Protein AF-F4PSL0-F1 (afdb_monomer)

Sequence (502 aa):
MNNNNNTIEIILRNKYLFSQVKYWIRRLDEEDHNKRTDLPRIYHYDHWSRVSDMLRNGHVGLLMDKLKRNINVSLSNDSVELICLKVKDLNNFKILYTLYQKSFVGENLVGCACRAGNPEIVEILLVQEYPTPLPPGACFQQAMSKGRYQVLPLLLARGLKYNNRYDTSRFGTFKFIQSLDWLREKEKEKDMEDPLKMVGHRLRKEVTDKITMIQKFKESFPHVDIANSEQCKRFLNEVTLGPWTIGSKRLTLQLSDPYEDIGTAALCPFLDLVVGIPPSTVIRNMSLHHARGVIDYLTKSHPFLMLKEMLSYILSRQDRDALPILKIVLELGFKKFPKDYRNVRKDCYEYMVKVVPGFKDIGDNKYADDGKQEQLQNLIARTSSFDLYVQHCKDADISRDIQQRSMVHGTLDFLKLIHKKHPEWIWKNQYAYASAMDSGRTDILDYIIGLIVSDGPQTTTYEETFESVVGFTESLTNSGYFNTHHPNHSLEASYLTKTSQC

pLDDT: mean 74.55, std 21.78, range [25.66, 98.5]

Mean predicted aligned error: 19.53 Å

Foldseek 3Di:
DPPVVVVVVVQCVPPVSVVVVVVVVVVVVVPDPVPPDDDPPPDDLVNQQELLVCLVVLNLVSVVVCVVVVNHHDYDLNSLLSLLQRVQDPVSSVVVCVVCVQSLADLCSLLNNLLNLRQVSNVVLCPDPPPHNHHNPCSCVSNQLNLSLNNNVVCVVVVNDDDPPPDCVVSPDPSNVVVVVVVVVVVVVPPDPDVVCVVVVVVVVLVVVLVVVVVVVCVVCVPDPCLPDPVSVVVVCVSPVPPPPDDDPVQCPPDPHSAVVLLVCLQDPCVVVPPPDDLLNCLLRHDLVRLLSNVVVCCVVPVPPCLASSLQSLQQHPDPCSQSSLVSSVVVPNQDYDPDHAAGAPNNLVVCVVPHPPPDPPPPHDHPCVVVLVVLLLVCLQVLDPVSCVVPVPDPVSLVSSLLSNLQHNDLVSNVVSCVVPVVCLQPCPPSNVNNVVNVPVVNVVVSVVCLVPVPPPPDPPVVSVVSVVVVVVVVVVVDDDDDDDDDDDDDDDDDDDDDDD

Organism: Cavenderia fasciculata (NCBI:txid261658)

Structure (mmCIF, N/CA/C/O backbone):
data_AF-F4PSL0-F1
#
_entry.id   AF-F4PSL0-F1
#
loop_
_atom_site.group_PDB
_atom_site.id
_atom_site.type_symbol
_atom_site.label_atom_id
_atom_site.label_alt_id
_atom_site.label_comp_id
_atom_site.label_asym_id
_atom_site.label_entity_id
_atom_site.label_seq_id
_atom_site.pdbx_PDB_ins_code
_atom_site.Cartn_x
_atom_site.Cartn_y
_atom_site.Cartn_z
_atom_site.occupancy
_atom_site.B_iso_or_equiv
_atom_site.auth_seq_id
_atom_site.auth_comp_id
_atom_site.auth_asym_id
_atom_site.auth_atom_id
_atom_site.pdbx_PDB_model_num
ATOM 1 N N . MET A 1 1 ? -45.204 -4.432 -26.246 1.00 45.00 1 MET A N 1
ATOM 2 C CA . MET A 1 1 ? -43.775 -4.399 -25.853 1.00 45.00 1 MET A CA 1
ATOM 3 C C . MET A 1 1 ? -43.193 -2.965 -25.791 1.00 45.00 1 MET A C 1
ATOM 5 O O . MET A 1 1 ? -42.009 -2.799 -26.022 1.00 45.00 1 MET A O 1
ATOM 9 N N . ASN A 1 2 ? -43.956 -1.928 -25.395 1.00 50.53 2 ASN A N 1
ATOM 10 C CA . ASN A 1 2 ? -43.496 -0.517 -25.412 1.00 50.53 2 ASN A CA 1
ATOM 11 C C . ASN A 1 2 ? -43.034 0.057 -24.052 1.00 50.53 2 ASN A C 1
ATOM 13 O O . ASN A 1 2 ? -42.755 1.247 -23.959 1.00 50.53 2 ASN A O 1
ATOM 17 N N . ASN A 1 3 ? -42.945 -0.755 -22.992 1.00 51.31 3 ASN A N 1
ATOM 18 C CA . ASN A 1 3 ? -42.676 -0.243 -21.638 1.00 51.31 3 ASN A CA 1
ATOM 19 C C . ASN A 1 3 ? -41.183 -0.079 -21.289 1.00 51.31 3 ASN A C 1
ATOM 21 O O . ASN A 1 3 ? -40.869 0.642 -20.347 1.00 51.31 3 ASN A O 1
ATOM 25 N N . ASN A 1 4 ? -40.259 -0.690 -22.041 1.00 53.19 4 ASN A N 1
ATOM 26 C CA . ASN A 1 4 ? -38.835 -0.701 -21.670 1.00 53.19 4 ASN A CA 1
ATOM 27 C C . ASN A 1 4 ? -38.097 0.612 -21.985 1.00 53.19 4 ASN A C 1
ATOM 29 O O . ASN A 1 4 ? -37.177 0.977 -21.255 1.00 53.19 4 ASN A O 1
ATOM 33 N N . ASN A 1 5 ? -38.515 1.355 -23.017 1.00 63.16 5 ASN A N 1
ATOM 34 C CA . ASN A 1 5 ? -37.851 2.614 -23.385 1.00 63.16 5 ASN A CA 1
ATOM 35 C C . ASN A 1 5 ? -38.030 3.691 -22.309 1.00 63.16 5 ASN A C 1
ATOM 37 O O . ASN A 1 5 ? -37.101 4.443 -22.027 1.00 63.16 5 ASN A O 1
ATOM 41 N N . ASN A 1 6 ? -39.185 3.700 -21.639 1.00 76.56 6 ASN A N 1
ATOM 42 C CA . ASN A 1 6 ? -39.470 4.674 -20.592 1.00 76.56 6 ASN A CA 1
ATOM 43 C C . ASN A 1 6 ? -38.608 4.418 -19.342 1.00 76.56 6 ASN A C 1
ATOM 45 O O . ASN A 1 6 ? -38.130 5.348 -18.703 1.00 76.56 6 ASN A O 1
ATOM 49 N N . THR A 1 7 ? -38.324 3.151 -19.018 1.00 74.62 7 THR A N 1
ATOM 50 C CA . THR A 1 7 ? -37.466 2.793 -17.878 1.00 74.62 7 THR A CA 1
ATOM 51 C C . THR A 1 7 ? -36.017 3.231 -18.084 1.00 74.62 7 THR A C 1
ATOM 53 O O . THR A 1 7 ? -35.420 3.789 -17.164 1.00 74.62 7 THR A O 1
ATOM 56 N N . ILE A 1 8 ? -35.456 3.032 -19.281 1.00 72.19 8 ILE A N 1
ATOM 57 C CA . ILE A 1 8 ? -34.089 3.477 -19.597 1.00 72.19 8 ILE A CA 1
ATOM 58 C C . ILE A 1 8 ? -34.012 5.003 -19.542 1.00 72.19 8 ILE A C 1
ATOM 60 O O . ILE A 1 8 ? -33.099 5.551 -18.929 1.00 72.19 8 ILE A O 1
ATOM 64 N N . GLU A 1 9 ? -35.001 5.700 -20.099 1.00 77.75 9 GLU A N 1
ATOM 65 C CA . GLU A 1 9 ? -35.033 7.160 -20.076 1.00 77.75 9 GLU A CA 1
ATOM 66 C C . GLU A 1 9 ? -35.137 7.720 -18.644 1.00 77.75 9 GLU A C 1
ATOM 68 O O . GLU A 1 9 ? -34.438 8.672 -18.295 1.00 77.75 9 GLU A O 1
ATOM 73 N N . ILE A 1 10 ? -35.927 7.080 -17.774 1.00 79.62 10 ILE A N 1
ATOM 74 C CA . ILE A 1 10 ? -36.024 7.422 -16.346 1.00 79.62 10 ILE A CA 1
ATOM 75 C C . ILE A 1 10 ? -34.685 7.194 -15.623 1.00 79.62 10 ILE A C 1
ATOM 77 O O . ILE A 1 10 ? -34.267 8.039 -14.827 1.00 79.62 10 ILE A O 1
ATOM 81 N N . ILE A 1 11 ? -33.989 6.088 -15.909 1.00 68.50 11 ILE A N 1
ATOM 82 C CA . ILE A 1 11 ? -32.669 5.782 -15.330 1.00 68.50 11 ILE A CA 1
ATOM 83 C C . ILE A 1 11 ? -31.625 6.814 -15.777 1.00 68.50 11 ILE A C 1
ATOM 85 O O . ILE A 1 11 ? -30.857 7.297 -14.946 1.00 68.50 11 ILE A O 1
ATOM 89 N N . LEU A 1 12 ? -31.619 7.192 -17.060 1.00 71.69 12 LEU A N 1
ATOM 90 C CA . LEU A 1 12 ? -30.674 8.161 -17.625 1.00 71.69 12 LEU A CA 1
ATOM 91 C C . LEU A 1 12 ? -30.933 9.597 -17.141 1.00 71.69 12 LEU A C 1
ATOM 93 O O . LEU A 1 12 ? -29.986 10.351 -16.918 1.00 71.69 12 LEU A O 1
ATOM 97 N N . ARG A 1 13 ? -32.198 9.984 -16.928 1.00 81.00 13 ARG A N 1
ATOM 98 C CA . ARG A 1 13 ? -32.558 11.311 -16.390 1.00 81.00 13 ARG A CA 1
ATOM 99 C C . ARG A 1 13 ? -32.254 11.446 -14.896 1.00 81.00 13 ARG A C 1
ATOM 101 O O . ARG A 1 13 ? -32.021 12.554 -14.408 1.00 81.00 13 ARG A O 1
ATOM 108 N N . ASN A 1 14 ? -32.230 10.341 -14.153 1.00 85.44 14 ASN A N 1
ATOM 109 C CA . ASN A 1 14 ? -31.883 10.354 -12.740 1.00 85.44 14 ASN A CA 1
ATOM 110 C C . ASN A 1 14 ? -30.354 10.366 -12.559 1.00 85.44 14 ASN A C 1
ATOM 112 O O . ASN A 1 14 ? -29.693 9.333 -12.646 1.00 85.44 14 ASN A O 1
ATOM 116 N N . LYS A 1 15 ? -29.788 11.542 -12.241 1.00 71.00 15 LYS A N 1
ATOM 117 C CA . LYS A 1 15 ? -28.336 11.742 -12.046 1.00 71.00 15 LYS A CA 1
ATOM 118 C C . LYS A 1 15 ? -27.702 10.747 -11.062 1.00 71.00 15 LYS A C 1
ATOM 120 O O . LYS A 1 15 ? -26.549 10.359 -11.246 1.00 71.00 15 LYS A O 1
ATOM 125 N N . TYR A 1 16 ? -28.436 10.313 -10.035 1.00 74.12 16 TYR A N 1
ATOM 126 C CA . TYR A 1 16 ? -27.933 9.327 -9.083 1.00 74.12 16 TYR A CA 1
ATOM 127 C C . TYR A 1 16 ? -27.873 7.931 -9.714 1.00 74.12 16 TYR A C 1
ATOM 129 O O . TYR A 1 16 ? -26.814 7.314 -9.708 1.00 74.12 16 TYR A O 1
ATOM 137 N N . LEU A 1 17 ? -28.955 7.458 -10.340 1.00 63.66 17 LEU A N 1
ATOM 138 C CA . LEU A 1 17 ? -28.961 6.144 -10.997 1.00 63.66 17 LEU A CA 1
ATOM 139 C C . LEU A 1 17 ? -27.959 6.083 -12.152 1.00 63.66 17 LEU A C 1
ATOM 141 O O . LEU A 1 17 ? -27.220 5.111 -12.267 1.00 63.66 17 LEU A O 1
ATOM 145 N N . PHE A 1 18 ? -27.854 7.146 -12.945 1.00 73.88 18 PHE A N 1
ATOM 146 C CA . PHE A 1 18 ? -26.872 7.228 -14.018 1.00 73.88 18 PHE A CA 1
ATOM 147 C C . PHE A 1 18 ? -25.425 7.203 -13.504 1.00 73.88 18 PHE A C 1
ATOM 149 O O . PHE A 1 18 ? -24.568 6.555 -14.103 1.00 73.88 18 PHE A O 1
ATOM 156 N N . SER A 1 19 ? -25.140 7.854 -12.370 1.00 68.00 19 SER A N 1
ATOM 157 C CA . SER A 1 19 ? -23.805 7.781 -11.756 1.00 68.00 19 SER A CA 1
ATOM 158 C C . SER A 1 19 ? -23.502 6.396 -11.177 1.00 68.00 19 SER A C 1
ATOM 160 O O . SER A 1 19 ? -22.368 5.938 -11.302 1.00 68.00 19 SER A O 1
ATOM 162 N N . GLN A 1 20 ? -24.502 5.684 -10.641 1.00 75.50 20 GLN A N 1
ATOM 163 C CA . GLN A 1 20 ? -24.359 4.275 -10.259 1.00 75.50 20 GLN A CA 1
ATOM 164 C C . GLN A 1 20 ? -24.090 3.384 -11.479 1.00 75.50 20 GLN A C 1
ATOM 166 O O . GLN A 1 20 ? -23.168 2.578 -11.443 1.00 75.50 20 GLN A O 1
ATOM 171 N N . VAL A 1 21 ? -24.826 3.559 -12.582 1.00 75.00 21 VAL A N 1
ATOM 172 C CA . VAL A 1 21 ? -24.603 2.807 -13.831 1.00 75.00 21 VAL A CA 1
ATOM 173 C C . VAL A 1 21 ? -23.189 3.042 -14.366 1.00 75.00 21 VAL A C 1
ATOM 175 O O . VAL A 1 21 ? -22.481 2.081 -14.642 1.00 75.00 21 VAL A O 1
ATOM 178 N N . LYS A 1 22 ? -22.731 4.299 -14.428 1.00 74.44 22 LYS A N 1
ATOM 179 C CA . LYS A 1 22 ? -21.351 4.629 -14.826 1.00 74.44 22 LYS A CA 1
ATOM 180 C C . LYS A 1 22 ? -20.301 4.002 -13.910 1.00 74.44 22 LYS A C 1
ATOM 182 O O . LYS A 1 22 ? -19.291 3.509 -14.398 1.00 74.44 22 LYS A O 1
ATOM 187 N N . TYR A 1 23 ? -20.536 4.022 -12.598 1.00 78.31 23 TYR A N 1
ATOM 188 C CA . TYR A 1 23 ? -19.655 3.382 -11.621 1.00 78.31 23 TYR A CA 1
ATOM 189 C C . TYR A 1 23 ? -19.542 1.870 -11.867 1.00 78.31 23 TYR A C 1
ATOM 191 O O . TYR A 1 23 ? -18.439 1.332 -11.830 1.00 78.31 23 TYR A O 1
ATOM 199 N N . TRP A 1 24 ? -20.659 1.197 -12.157 1.00 74.50 24 TRP A N 1
ATOM 200 C CA . TRP A 1 24 ? -20.669 -0.241 -12.427 1.00 74.50 24 TRP A CA 1
ATOM 201 C C . TRP A 1 24 ? -20.044 -0.610 -13.770 1.00 74.50 24 TRP A C 1
ATOM 203 O O . TRP A 1 24 ? -19.321 -1.596 -13.809 1.00 74.50 24 TRP A O 1
ATOM 213 N N . ILE A 1 25 ? -20.261 0.182 -14.826 1.00 73.06 25 ILE A N 1
ATOM 214 C CA . ILE A 1 25 ? -19.582 -0.003 -16.122 1.00 73.06 25 ILE A CA 1
ATOM 215 C C . ILE A 1 25 ? -18.068 0.055 -15.911 1.00 73.06 25 ILE A C 1
ATOM 217 O O . ILE A 1 25 ? -17.380 -0.928 -16.140 1.00 73.06 25 ILE A O 1
ATOM 221 N N . ARG A 1 26 ? -17.582 1.138 -15.295 1.00 69.44 26 ARG A N 1
ATOM 222 C CA . ARG A 1 26 ? -16.159 1.307 -14.989 1.00 69.44 26 ARG A CA 1
ATOM 223 C C . ARG A 1 26 ? -15.588 0.161 -14.147 1.00 69.44 26 ARG A C 1
ATOM 225 O O . ARG A 1 26 ? -14.457 -0.258 -14.345 1.00 69.44 26 ARG A O 1
ATOM 232 N N . ARG A 1 27 ? -16.356 -0.350 -13.185 1.00 61.25 27 ARG A N 1
ATOM 233 C CA . ARG A 1 27 ? -15.914 -1.461 -12.337 1.00 61.25 27 ARG A CA 1
ATOM 234 C C . ARG A 1 27 ? -15.862 -2.799 -13.085 1.00 61.25 27 ARG A C 1
ATOM 236 O O . ARG A 1 27 ? -15.021 -3.629 -12.755 1.00 61.25 27 ARG A O 1
ATOM 243 N N . LEU A 1 28 ? -16.747 -3.010 -14.059 1.00 60.41 28 LEU A N 1
ATOM 244 C CA . LEU A 1 28 ? -16.708 -4.181 -14.941 1.00 60.41 28 LEU A CA 1
ATOM 245 C C . LEU A 1 28 ? -15.489 -4.156 -15.868 1.00 60.41 28 LEU A C 1
ATOM 247 O O . LEU A 1 28 ? -14.979 -5.221 -16.208 1.00 60.41 28 LEU A O 1
ATOM 251 N N . ASP A 1 29 ? -15.008 -2.964 -16.210 1.00 60.50 29 ASP A N 1
ATOM 252 C CA . ASP A 1 29 ? -13.796 -2.778 -17.008 1.00 60.50 29 ASP A CA 1
ATOM 253 C C . ASP A 1 29 ? -12.517 -2.974 -16.160 1.00 60.50 29 ASP A C 1
ATOM 255 O O . ASP A 1 29 ? -11.528 -3.525 -16.638 1.00 60.50 29 ASP A O 1
ATOM 259 N N . GLU A 1 30 ? -12.550 -2.623 -14.864 1.00 64.06 30 GLU A N 1
ATOM 260 C CA . GLU A 1 30 ? -11.427 -2.794 -13.918 1.00 64.06 30 GLU A CA 1
ATOM 261 C C . GLU A 1 30 ? -11.185 -4.266 -13.477 1.00 64.06 30 GLU A C 1
ATOM 263 O O . GLU A 1 30 ? -10.069 -4.621 -13.082 1.00 64.06 30 GLU A O 1
ATOM 268 N N . GLU A 1 31 ? -12.191 -5.149 -13.528 1.00 58.53 31 GLU A N 1
ATOM 269 C CA . GLU A 1 31 ? -12.064 -6.571 -13.156 1.00 58.53 31 GLU A CA 1
ATOM 270 C C . GLU A 1 31 ? -11.618 -7.443 -14.358 1.00 58.53 31 GLU A C 1
ATOM 272 O O . GLU A 1 31 ? -12.418 -8.083 -15.031 1.00 58.53 31 GLU A O 1
ATOM 277 N N . ASP A 1 32 ? -10.302 -7.451 -14.605 1.00 51.06 32 ASP A N 1
ATOM 278 C CA . ASP A 1 32 ? -9.472 -8.427 -15.347 1.00 51.06 32 ASP A CA 1
ATOM 279 C C . ASP A 1 32 ? -10.220 -9.391 -16.309 1.00 51.06 32 ASP A C 1
ATOM 281 O O . ASP A 1 32 ? -10.788 -10.413 -15.905 1.00 51.06 32 ASP A O 1
ATOM 285 N N . HIS A 1 33 ? -10.162 -9.115 -17.620 1.00 49.59 33 HIS A N 1
ATOM 286 C CA . HIS A 1 33 ? -10.866 -9.856 -18.683 1.00 49.59 33 HIS A CA 1
ATOM 287 C C . HIS A 1 33 ? -10.619 -11.379 -18.723 1.00 49.59 33 HIS A C 1
ATOM 289 O O . HIS A 1 33 ? -11.420 -12.107 -19.312 1.00 49.59 33 HIS A O 1
ATOM 295 N N . ASN A 1 34 ? -9.584 -11.889 -18.051 1.00 50.97 34 ASN A N 1
ATOM 296 C CA . ASN A 1 34 ? -9.328 -13.328 -17.922 1.00 50.97 34 ASN A CA 1
ATOM 297 C C . ASN A 1 34 ? -10.186 -14.037 -16.853 1.00 50.97 34 ASN A C 1
ATOM 299 O O . ASN A 1 34 ? -10.100 -15.257 -16.718 1.00 50.97 34 ASN A O 1
ATOM 303 N N . LYS A 1 35 ? -11.041 -13.312 -16.117 1.00 53.03 35 LYS A N 1
ATOM 304 C CA . LYS A 1 35 ? -12.057 -13.875 -15.202 1.00 53.03 35 LYS A CA 1
ATOM 305 C C . LYS A 1 35 ? -13.496 -13.663 -15.689 1.00 53.03 35 LYS A C 1
ATOM 307 O O . LYS A 1 35 ? -14.436 -13.742 -14.900 1.00 53.03 35 LYS A O 1
ATOM 312 N N . ARG A 1 36 ? -13.688 -13.423 -16.993 1.00 47.03 36 ARG A N 1
ATOM 313 C CA . ARG A 1 36 ? -15.008 -13.365 -17.640 1.00 47.03 36 ARG A CA 1
ATOM 314 C C . ARG A 1 36 ? -15.707 -14.732 -17.618 1.00 47.03 36 ARG A C 1
ATOM 316 O O . ARG A 1 36 ? -15.716 -15.430 -18.624 1.00 47.03 36 ARG A O 1
ATOM 323 N N . THR A 1 37 ? -16.345 -15.093 -16.507 1.00 42.78 37 THR A N 1
ATOM 324 C CA . THR A 1 37 ? -17.435 -16.092 -16.527 1.00 42.78 37 THR A CA 1
ATOM 325 C C . THR A 1 37 ? -18.636 -15.775 -15.645 1.00 42.78 37 THR A C 1
ATOM 327 O O . THR A 1 37 ? -19.614 -16.505 -15.725 1.00 42.78 37 THR A O 1
ATOM 330 N N . ASP A 1 38 ? -18.661 -14.686 -14.879 1.00 49.38 38 ASP A N 1
ATOM 331 C CA . ASP A 1 38 ? -19.875 -14.310 -14.152 1.00 49.38 38 ASP A CA 1
ATOM 332 C C . ASP A 1 38 ? -20.186 -12.833 -14.399 1.00 49.38 38 ASP A C 1
ATOM 334 O O . ASP A 1 38 ? -19.510 -11.946 -13.884 1.00 49.38 38 ASP A O 1
ATOM 338 N N . LEU A 1 39 ? -21.241 -12.567 -15.181 1.00 54.22 39 LEU A N 1
ATOM 339 C CA . LEU A 1 39 ? -21.979 -11.301 -15.107 1.00 54.22 39 LEU A CA 1
ATOM 340 C C . LEU A 1 39 ? -22.138 -10.919 -13.624 1.00 54.22 39 LEU A C 1
ATOM 342 O O . LEU A 1 39 ? -22.376 -11.822 -12.812 1.00 54.22 39 LEU A O 1
ATOM 346 N N . PRO A 1 40 ? -22.033 -9.629 -13.251 1.00 55.53 40 PRO A N 1
ATOM 347 C CA . PRO A 1 40 ? -22.136 -9.210 -11.860 1.00 55.53 40 PRO A CA 1
ATOM 348 C C . PRO A 1 40 ? -23.450 -9.748 -11.308 1.00 55.53 40 PRO A C 1
ATOM 350 O O . PRO A 1 40 ? -24.534 -9.307 -11.698 1.00 55.53 40 PRO A O 1
ATOM 353 N N . ARG A 1 41 ? -23.359 -10.768 -10.447 1.00 64.12 41 ARG A N 1
ATOM 354 C CA . ARG A 1 41 ? -24.541 -11.355 -9.828 1.00 64.12 41 ARG A CA 1
ATOM 355 C C . ARG A 1 41 ? -25.250 -10.214 -9.121 1.00 64.12 41 ARG A C 1
ATOM 357 O O . ARG A 1 41 ? -24.671 -9.562 -8.255 1.00 64.12 41 ARG A O 1
ATOM 364 N N . ILE A 1 42 ? -26.489 -9.945 -9.520 1.00 78.06 42 ILE A N 1
ATOM 365 C CA . ILE A 1 42 ? -27.328 -8.976 -8.826 1.00 78.06 42 ILE A CA 1
ATOM 366 C C . ILE A 1 42 ? -27.595 -9.580 -7.448 1.00 78.06 42 ILE A C 1
ATOM 368 O O . ILE A 1 42 ? -28.391 -10.504 -7.287 1.00 78.06 42 ILE A O 1
ATOM 372 N N . TYR A 1 43 ? -26.843 -9.120 -6.453 1.00 84.06 43 TYR A N 1
ATOM 373 C CA . TYR A 1 43 ? -26.987 -9.594 -5.088 1.00 84.06 43 TYR A CA 1
ATOM 374 C C . TYR A 1 43 ? -28.188 -8.901 -4.451 1.00 84.06 43 TYR A C 1
ATOM 376 O O . TYR A 1 43 ? -28.179 -7.689 -4.231 1.00 84.06 43 TYR A O 1
ATOM 384 N N . HIS A 1 44 ? -29.220 -9.680 -4.128 1.00 89.69 44 HIS A N 1
ATOM 385 C CA . HIS A 1 44 ? -30.312 -9.212 -3.286 1.00 89.69 44 HIS A CA 1
ATOM 386 C C . HIS A 1 44 ? -29.806 -8.874 -1.881 1.00 89.69 44 HIS A C 1
ATOM 388 O O . HIS A 1 44 ? -28.760 -9.357 -1.440 1.00 89.69 44 HIS A O 1
ATOM 394 N N . TYR A 1 45 ? -30.578 -8.063 -1.156 1.00 92.25 45 TYR A N 1
ATOM 395 C CA . TYR A 1 45 ? -30.279 -7.660 0.220 1.00 92.25 45 TYR A CA 1
ATOM 396 C C . TYR A 1 45 ? -29.916 -8.857 1.119 1.00 92.25 45 TYR A C 1
ATOM 398 O O . TYR A 1 45 ? -28.978 -8.770 1.911 1.00 92.25 45 TYR A O 1
ATOM 406 N N . ASP A 1 46 ? -30.596 -9.993 0.961 1.00 93.88 46 ASP A N 1
ATOM 407 C CA . ASP A 1 46 ? -30.390 -11.200 1.775 1.00 93.88 46 ASP A CA 1
ATOM 408 C C . ASP A 1 46 ? -29.139 -12.001 1.404 1.00 93.88 46 ASP A C 1
ATOM 410 O O . ASP A 1 46 ? -28.625 -12.759 2.225 1.00 93.88 46 ASP A O 1
ATOM 414 N N . HIS A 1 47 ? -28.585 -11.794 0.207 1.00 93.12 47 HIS A N 1
ATOM 415 C CA . HIS A 1 47 ? -27.353 -12.468 -0.207 1.00 93.12 47 HIS A CA 1
ATOM 416 C C . HIS A 1 47 ? -26.116 -11.919 0.518 1.00 93.12 47 HIS A C 1
ATOM 418 O O . HIS A 1 47 ? -25.106 -12.611 0.641 1.00 93.12 47 HIS A O 1
ATOM 424 N N . TRP A 1 48 ? -26.192 -10.694 1.044 1.00 95.50 48 TRP A N 1
ATOM 425 C CA . TRP A 1 48 ? -25.126 -10.061 1.820 1.00 95.50 48 TRP A CA 1
ATOM 426 C C . TRP A 1 48 ? -25.126 -10.550 3.273 1.00 95.50 48 TRP A C 1
ATOM 428 O O . TRP A 1 48 ? -25.502 -9.824 4.195 1.00 95.50 48 TRP A O 1
ATOM 438 N N . SER A 1 49 ? -24.718 -11.801 3.477 1.00 96.81 49 SER A N 1
ATOM 439 C CA . SER A 1 49 ? -24.653 -12.439 4.800 1.00 96.81 49 SER A CA 1
ATOM 440 C C . SER A 1 49 ? -23.295 -12.283 5.493 1.00 96.81 49 SER A C 1
ATOM 442 O O . SER A 1 49 ? -23.207 -12.427 6.713 1.00 96.81 49 SER A O 1
ATOM 444 N N . ARG A 1 50 ? -22.233 -11.951 4.744 1.00 97.69 50 ARG A N 1
ATOM 445 C CA . ARG A 1 50 ? -20.859 -11.837 5.256 1.00 97.69 50 ARG A CA 1
ATOM 446 C C . ARG A 1 50 ? -20.402 -10.388 5.366 1.00 97.69 50 ARG A C 1
ATOM 448 O O . ARG A 1 50 ? -20.529 -9.607 4.421 1.00 97.69 50 ARG A O 1
ATOM 455 N N . VAL A 1 51 ? -19.796 -10.044 6.503 1.00 98.00 51 VAL A N 1
ATOM 456 C CA . VAL A 1 51 ? -19.262 -8.694 6.758 1.00 98.00 51 VAL A CA 1
ATOM 457 C C . VAL A 1 51 ? -18.145 -8.330 5.775 1.00 98.00 51 VAL A C 1
ATOM 459 O O . VAL A 1 51 ? -18.151 -7.229 5.225 1.00 98.00 51 VAL A O 1
ATOM 462 N N . SER A 1 52 ? -17.226 -9.258 5.491 1.00 97.44 52 SER A N 1
ATOM 463 C CA . SER A 1 52 ? -16.140 -9.061 4.518 1.00 97.44 52 SER A CA 1
ATOM 464 C C . SER A 1 52 ? -16.653 -8.645 3.141 1.00 97.44 52 SER A C 1
ATOM 466 O O . SER A 1 52 ? -16.105 -7.727 2.532 1.00 97.44 52 SER A O 1
ATOM 468 N N . ASP A 1 53 ? -17.724 -9.282 2.669 1.00 96.25 53 ASP A N 1
ATOM 469 C CA . ASP A 1 53 ? -18.253 -9.070 1.323 1.00 96.25 53 ASP A CA 1
ATOM 470 C C . ASP A 1 53 ? -18.873 -7.675 1.226 1.00 96.25 53 ASP A C 1
ATOM 472 O O . ASP A 1 53 ? -18.569 -6.922 0.298 1.00 96.25 53 ASP A O 1
ATOM 476 N N . MET A 1 54 ? -19.651 -7.276 2.237 1.00 97.56 54 MET A N 1
ATOM 477 C CA . MET A 1 54 ? -20.210 -5.925 2.319 1.00 97.56 54 MET A CA 1
ATOM 478 C C . MET A 1 54 ? -19.111 -4.854 2.338 1.00 97.56 54 MET A C 1
ATOM 480 O O . MET A 1 54 ? -19.200 -3.864 1.612 1.00 97.56 54 MET A O 1
ATOM 484 N N . LEU A 1 55 ? -18.042 -5.050 3.115 1.00 97.31 55 LEU A N 1
ATOM 485 C CA . LEU A 1 55 ? -16.959 -4.068 3.241 1.00 97.31 55 LEU A CA 1
ATOM 486 C C . LEU A 1 55 ? -16.074 -3.976 1.994 1.00 97.31 55 LEU A C 1
ATOM 488 O O . LEU A 1 55 ? -15.690 -2.871 1.600 1.00 97.31 55 LEU A O 1
ATOM 492 N N . ARG A 1 56 ? -15.766 -5.104 1.341 1.00 94.94 56 ARG A N 1
ATOM 493 C CA . ARG A 1 56 ? -15.010 -5.122 0.074 1.00 94.94 56 ARG A CA 1
ATOM 494 C C . ARG A 1 56 ? -15.751 -4.376 -1.032 1.00 94.94 56 ARG A C 1
ATOM 496 O O . ARG A 1 56 ? -15.115 -3.683 -1.818 1.00 94.94 56 ARG A O 1
ATOM 503 N N . ASN A 1 57 ? -17.080 -4.441 -1.022 1.00 93.88 57 ASN A N 1
ATOM 504 C CA . ASN A 1 57 ? -17.940 -3.743 -1.973 1.00 93.88 57 ASN A CA 1
ATOM 505 C C . ASN A 1 57 ? -18.344 -2.324 -1.533 1.00 93.88 57 ASN A C 1
ATOM 507 O O . ASN A 1 57 ? -19.127 -1.671 -2.214 1.00 93.88 57 ASN A O 1
ATOM 511 N N . GLY A 1 58 ? -17.802 -1.814 -0.420 1.00 94.25 58 GLY A N 1
ATOM 512 C CA . GLY A 1 58 ? -18.070 -0.450 0.051 1.00 94.25 58 GLY A CA 1
ATOM 513 C C . GLY A 1 58 ? -19.463 -0.248 0.659 1.00 94.25 58 GLY A C 1
ATOM 514 O O . GLY A 1 58 ? -19.862 0.883 0.929 1.00 94.25 58 GLY A O 1
ATOM 515 N N . HIS A 1 59 ? -20.201 -1.323 0.935 1.00 96.38 59 HIS A N 1
ATOM 516 C CA . HIS A 1 59 ? -21.557 -1.295 1.479 1.00 96.38 59 HIS A CA 1
ATOM 517 C C . HIS A 1 59 ? -21.576 -1.193 3.015 1.00 96.38 59 HIS A C 1
ATOM 519 O O . HIS A 1 59 ? -22.256 -1.955 3.700 1.00 96.38 59 HIS A O 1
ATOM 525 N N . VAL A 1 60 ? -20.853 -0.219 3.583 1.00 97.44 60 VAL A N 1
ATOM 526 C CA . VAL A 1 60 ? -20.832 0.015 5.043 1.00 97.44 60 VAL A CA 1
ATOM 527 C C . VAL A 1 60 ? -22.235 0.353 5.565 1.00 97.44 60 VAL A C 1
ATOM 529 O O . VAL A 1 60 ? -22.641 -0.154 6.603 1.00 97.44 60 VAL A O 1
ATOM 532 N N . GLY A 1 61 ? -23.013 1.153 4.826 1.00 97.19 61 GLY A N 1
ATOM 533 C CA . GLY A 1 61 ? -24.386 1.500 5.214 1.00 97.19 61 GLY A CA 1
ATOM 534 C C . GLY A 1 61 ? -25.317 0.286 5.306 1.00 97.19 61 GLY A C 1
ATOM 535 O O . GLY A 1 61 ? -26.109 0.200 6.239 1.00 97.19 61 GLY A O 1
ATOM 536 N N . LEU A 1 62 ? -25.168 -0.680 4.392 1.00 97.12 62 LEU A N 1
ATOM 537 C CA . LEU A 1 62 ? -25.925 -1.935 4.403 1.00 97.12 62 LEU A CA 1
ATOM 538 C C . LEU A 1 62 ? -25.582 -2.785 5.630 1.00 97.12 62 LEU A C 1
ATOM 540 O O . LEU A 1 62 ? -26.482 -3.300 6.289 1.00 97.12 62 LEU A O 1
ATOM 544 N N . LEU A 1 63 ? -24.290 -2.888 5.959 1.00 98.31 63 LEU A N 1
ATOM 545 C CA . LEU A 1 63 ? -23.838 -3.551 7.179 1.00 98.31 63 LEU A CA 1
ATOM 546 C C . LEU A 1 63 ? -24.491 -2.913 8.412 1.00 98.31 63 LEU A C 1
ATOM 548 O O . LEU A 1 63 ? -25.063 -3.620 9.236 1.00 98.31 63 LEU A O 1
ATOM 552 N N . MET A 1 64 ? -24.466 -1.581 8.515 1.00 98.25 64 MET A N 1
ATOM 553 C CA . MET A 1 64 ? -25.070 -0.876 9.648 1.00 98.25 64 MET A CA 1
ATOM 554 C C . MET A 1 64 ? -26.592 -1.054 9.717 1.00 98.25 64 MET A C 1
ATOM 556 O O . MET A 1 64 ? -27.127 -1.221 10.811 1.00 98.25 64 MET A O 1
ATOM 560 N N . ASP A 1 65 ? -27.297 -1.033 8.583 1.00 97.94 65 ASP A N 1
ATOM 561 C CA . ASP A 1 65 ? -28.744 -1.288 8.525 1.00 97.94 65 ASP A CA 1
ATOM 562 C C . ASP A 1 65 ? -29.085 -2.714 8.988 1.00 97.94 65 ASP A C 1
ATOM 564 O O . ASP A 1 65 ? -29.962 -2.883 9.836 1.00 97.94 65 ASP A O 1
ATOM 568 N N . LYS A 1 66 ? -28.339 -3.731 8.534 1.00 97.94 66 LYS A N 1
ATOM 569 C CA . LYS A 1 66 ? -28.528 -5.121 8.982 1.00 97.94 66 LYS A CA 1
ATOM 570 C C . LYS A 1 66 ? -28.304 -5.283 10.484 1.00 97.94 66 LYS A C 1
ATOM 572 O O . LYS A 1 66 ? -29.122 -5.911 11.154 1.00 97.94 66 LYS A O 1
ATOM 577 N N . LEU A 1 67 ? -27.249 -4.670 11.024 1.00 97.25 67 LEU A N 1
ATOM 578 C CA . LEU A 1 67 ? -26.967 -4.709 12.462 1.00 97.25 67 LEU A CA 1
ATOM 579 C C . LEU A 1 67 ? -28.070 -4.033 13.281 1.00 97.25 67 LEU A C 1
ATOM 581 O O . LEU A 1 67 ? -28.503 -4.588 14.284 1.00 97.25 67 LEU A O 1
ATOM 585 N N . LYS A 1 68 ? -28.586 -2.879 12.834 1.00 97.00 68 LYS A N 1
ATOM 586 C CA . LYS A 1 68 ? -29.705 -2.183 13.500 1.00 97.00 68 LYS A CA 1
ATOM 587 C C . LYS A 1 68 ? -30.991 -3.010 13.530 1.00 97.00 68 LYS A C 1
ATOM 589 O O . LYS A 1 68 ? -31.781 -2.870 14.456 1.00 97.00 68 LYS A O 1
ATOM 594 N N . ARG A 1 69 ? -31.204 -3.863 12.526 1.00 97.56 69 ARG A N 1
ATOM 595 C CA . ARG A 1 69 ? -32.353 -4.777 12.436 1.00 97.56 69 ARG A CA 1
ATOM 596 C C . ARG A 1 69 ? -32.135 -6.103 13.169 1.00 97.56 69 ARG A C 1
ATOM 598 O O . ARG A 1 69 ? -32.983 -6.982 13.062 1.00 97.56 69 ARG A O 1
ATOM 605 N N . ASN A 1 70 ? -31.014 -6.270 13.877 1.00 97.12 70 ASN A N 1
ATOM 606 C CA . ASN A 1 70 ? -30.600 -7.533 14.494 1.00 97.12 70 ASN A CA 1
ATOM 607 C C . ASN A 1 70 ? -30.545 -8.711 13.498 1.00 97.12 70 ASN A C 1
ATOM 609 O O . ASN A 1 70 ? -30.772 -9.862 13.872 1.00 97.12 70 ASN A O 1
ATOM 613 N N . ILE A 1 71 ? -30.237 -8.443 12.223 1.00 97.44 71 ILE A N 1
ATOM 614 C CA . ILE A 1 71 ? -30.003 -9.498 11.232 1.00 97.44 71 ILE A CA 1
ATOM 615 C C . ILE A 1 71 ? -28.602 -10.055 11.472 1.00 97.44 71 ILE A C 1
ATOM 617 O O . ILE A 1 71 ? -27.617 -9.316 11.435 1.00 97.44 71 ILE A O 1
ATOM 621 N N . ASN A 1 72 ? -28.516 -11.365 11.706 1.00 96.31 72 ASN A N 1
ATOM 622 C CA . ASN A 1 72 ? -27.242 -12.033 11.934 1.00 96.31 72 ASN A CA 1
ATOM 623 C C . ASN A 1 72 ? -26.353 -11.939 10.683 1.00 96.31 72 ASN A C 1
ATOM 625 O O . ASN A 1 72 ? -26.768 -12.312 9.584 1.00 96.31 72 ASN A O 1
ATOM 629 N N . VAL A 1 73 ? -25.128 -11.451 10.862 1.00 97.50 73 VAL A N 1
ATOM 630 C CA . VAL A 1 73 ? -24.109 -11.346 9.815 1.00 97.50 73 VAL A CA 1
ATOM 631 C C . VAL A 1 73 ? -22.860 -12.080 10.279 1.00 97.50 73 VAL A C 1
ATOM 633 O O . VAL A 1 73 ? -22.410 -11.912 11.411 1.00 97.50 73 VAL A O 1
ATOM 636 N N . SER A 1 74 ? -22.284 -12.915 9.418 1.00 97.19 74 SER A N 1
ATOM 637 C CA . SER A 1 74 ? -21.112 -13.700 9.799 1.00 97.19 74 SER A CA 1
ATOM 638 C C . SER A 1 74 ? -19.865 -12.813 9.829 1.00 97.19 74 SER A C 1
ATOM 640 O O . SER A 1 74 ? -19.510 -12.205 8.809 1.00 97.19 74 SER A O 1
ATOM 642 N N . LEU A 1 75 ? -19.180 -12.785 10.972 1.00 97.38 75 LEU A N 1
ATOM 643 C CA . LEU A 1 75 ? -17.908 -12.095 11.163 1.00 97.38 75 LEU A CA 1
ATOM 644 C C . LEU A 1 75 ? -16.745 -13.094 11.077 1.00 97.38 75 LEU A C 1
ATOM 646 O O . LEU A 1 75 ? -16.799 -14.176 11.654 1.00 97.38 75 LEU A O 1
ATOM 650 N N . SER A 1 76 ? -15.683 -12.718 10.369 1.00 97.00 76 SER A N 1
ATOM 651 C CA . SER A 1 76 ? -14.413 -13.454 10.313 1.00 97.00 76 SER A CA 1
ATOM 652 C C . SER A 1 76 ? -13.251 -12.534 10.692 1.00 97.00 76 SER A C 1
ATOM 654 O O . SER A 1 76 ? -13.416 -11.314 10.697 1.00 97.00 76 SER A O 1
ATOM 656 N N . ASN A 1 77 ? -12.061 -13.083 10.944 1.00 95.88 77 ASN A N 1
ATOM 657 C CA . ASN A 1 77 ? -10.870 -12.273 11.244 1.00 95.88 77 ASN A CA 1
ATOM 658 C C . ASN A 1 77 ? -10.548 -11.268 10.118 1.00 95.88 77 ASN A C 1
ATOM 660 O O . ASN A 1 77 ? -10.277 -10.104 10.397 1.00 95.88 77 ASN A O 1
ATOM 664 N N . ASP A 1 78 ? -10.691 -11.678 8.850 1.00 97.06 78 ASP A N 1
ATOM 665 C CA . ASP A 1 78 ? -10.558 -10.787 7.681 1.00 97.06 78 ASP A CA 1
ATOM 666 C C . ASP A 1 78 ? -11.580 -9.640 7.718 1.00 97.06 78 ASP A C 1
ATOM 668 O O . ASP A 1 78 ? -11.278 -8.498 7.378 1.00 97.06 78 ASP A O 1
ATOM 672 N N . SER A 1 79 ? -12.797 -9.914 8.197 1.00 98.00 79 SER A N 1
ATOM 673 C CA . SER A 1 79 ? -13.813 -8.873 8.364 1.00 98.00 79 SER A CA 1
ATOM 674 C C . SER A 1 79 ? -13.391 -7.822 9.388 1.00 98.00 79 SER A C 1
ATOM 676 O O . SER A 1 79 ? -13.632 -6.645 9.150 1.00 98.00 79 SER A O 1
ATOM 678 N N . VAL A 1 80 ? -12.736 -8.209 10.486 1.00 98.19 80 VAL A N 1
ATOM 679 C CA . VAL A 1 80 ? -12.257 -7.265 11.512 1.00 98.19 80 VAL A CA 1
ATOM 680 C C . VAL A 1 80 ? -11.152 -6.361 10.954 1.00 98.19 80 VAL A C 1
ATOM 682 O O . VAL A 1 80 ? -11.204 -5.145 11.135 1.00 98.19 80 VAL A O 1
ATOM 685 N N . GLU A 1 81 ? -10.204 -6.914 10.192 1.00 97.69 81 GLU A N 1
ATOM 686 C CA . GLU A 1 81 ? -9.190 -6.108 9.495 1.00 97.69 81 GLU A CA 1
ATOM 687 C C . GLU A 1 81 ? -9.824 -5.135 8.491 1.00 97.69 81 GLU A C 1
ATOM 689 O O . GLU A 1 81 ? -9.467 -3.953 8.441 1.00 97.69 81 GLU A O 1
ATOM 694 N N . LEU A 1 82 ? -10.814 -5.603 7.724 1.00 98.12 82 LEU A N 1
ATOM 695 C CA . LEU A 1 82 ? -11.565 -4.768 6.790 1.00 98.12 82 LEU A CA 1
ATOM 696 C C . LEU A 1 82 ? -12.372 -3.677 7.495 1.00 98.12 82 LEU A C 1
ATOM 698 O O . LEU A 1 82 ? -12.483 -2.585 6.939 1.00 98.12 82 LEU A O 1
ATOM 702 N N . ILE A 1 83 ? -12.900 -3.924 8.700 1.00 98.38 83 ILE A N 1
ATOM 703 C CA . ILE A 1 83 ? -13.565 -2.891 9.508 1.00 98.38 83 ILE A CA 1
ATOM 704 C C . ILE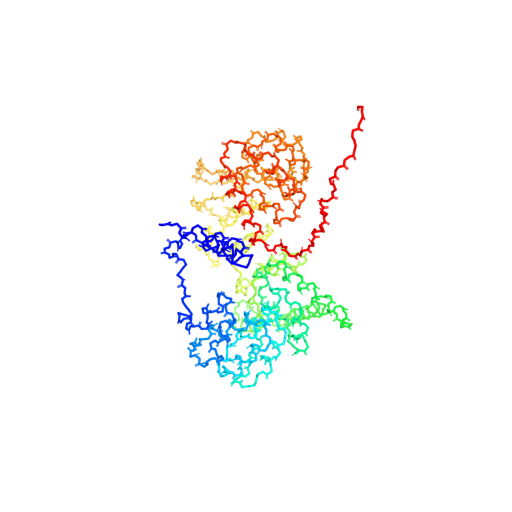 A 1 83 ? -12.568 -1.765 9.793 1.00 98.38 83 ILE A C 1
ATOM 706 O O . ILE A 1 83 ? -12.844 -0.618 9.439 1.00 98.38 83 ILE A O 1
ATOM 710 N N . CYS A 1 84 ? -11.384 -2.093 10.321 1.00 98.12 84 CYS A N 1
ATOM 711 C CA . CYS A 1 84 ? -10.321 -1.117 10.591 1.00 98.12 84 CYS A CA 1
ATOM 712 C C . CYS A 1 84 ? -9.843 -0.385 9.325 1.00 98.12 84 CYS A C 1
ATOM 714 O O . CYS A 1 84 ? -9.425 0.769 9.396 1.00 98.12 84 CYS A O 1
ATOM 716 N N . LEU A 1 85 ? -9.888 -1.046 8.163 1.00 97.38 85 LEU A N 1
ATOM 717 C CA . LEU A 1 85 ? -9.392 -0.488 6.906 1.00 97.38 85 LEU A CA 1
ATOM 718 C C . LEU A 1 85 ? -10.419 0.383 6.158 1.00 97.38 85 LEU A C 1
ATOM 720 O O . LEU A 1 85 ? -10.038 1.337 5.474 1.00 97.38 85 LEU A O 1
ATOM 724 N N . LYS A 1 86 ? -11.705 0.016 6.200 1.00 97.62 86 LYS A N 1
ATOM 725 C CA . LYS A 1 86 ? -12.751 0.560 5.313 1.00 97.62 86 LYS A CA 1
ATOM 726 C C . LYS A 1 86 ? -13.771 1.441 6.029 1.00 97.62 86 LYS A C 1
ATOM 728 O O . LYS A 1 86 ? -14.347 2.316 5.379 1.00 97.62 86 LYS A O 1
ATOM 733 N N . VAL A 1 87 ? -14.005 1.248 7.327 1.00 97.94 87 VAL A N 1
ATOM 734 C CA . VAL A 1 87 ? -14.983 2.048 8.077 1.00 97.94 87 VAL A CA 1
ATOM 735 C C . VAL A 1 87 ? -14.342 3.377 8.467 1.00 97.94 87 VAL A C 1
ATOM 737 O O . VAL A 1 87 ? -13.499 3.443 9.352 1.00 97.94 87 VAL A O 1
ATOM 740 N N . LYS A 1 88 ? -14.725 4.447 7.761 1.00 96.69 88 LYS A N 1
ATOM 741 C CA . LYS A 1 88 ? -14.188 5.801 7.985 1.00 96.69 88 LYS A CA 1
ATOM 742 C C . LYS A 1 88 ? -14.931 6.582 9.065 1.00 96.69 88 LYS A C 1
ATOM 744 O O . LYS A 1 88 ? -14.346 7.472 9.666 1.00 96.69 88 LYS A O 1
ATOM 749 N N . ASP A 1 89 ? -16.212 6.285 9.261 1.00 97.94 89 ASP A N 1
ATOM 750 C CA . ASP A 1 89 ? -17.052 6.970 10.239 1.00 97.94 89 ASP A CA 1
ATOM 751 C C . ASP A 1 89 ? -16.815 6.402 11.644 1.00 97.94 89 ASP A C 1
ATOM 753 O O . ASP A 1 89 ? -16.961 5.197 11.871 1.00 97.94 89 ASP A O 1
ATOM 757 N N . LEU A 1 90 ? -16.455 7.277 12.585 1.00 98.00 90 LEU A N 1
ATOM 758 C CA . LEU A 1 90 ? -16.094 6.890 13.948 1.00 98.00 90 LEU A CA 1
ATOM 759 C C . LEU A 1 90 ? -17.275 6.279 14.714 1.00 98.00 90 LEU A C 1
ATOM 761 O O . LEU A 1 90 ? -17.080 5.353 15.498 1.00 98.00 90 LEU A O 1
ATOM 765 N N . ASN A 1 91 ? -18.499 6.766 14.492 1.00 98.06 91 ASN A N 1
ATOM 766 C CA . ASN A 1 91 ? -19.680 6.263 15.193 1.00 98.06 91 ASN A CA 1
ATOM 767 C C . ASN A 1 91 ? -20.017 4.839 14.744 1.00 98.06 91 ASN A C 1
ATOM 769 O O . ASN A 1 91 ? -20.233 3.961 15.579 1.00 98.06 91 ASN A O 1
ATOM 773 N N . ASN A 1 92 ? -19.975 4.582 13.436 1.00 98.12 92 ASN A N 1
ATOM 774 C CA . ASN A 1 92 ? -20.130 3.244 12.877 1.00 98.12 92 ASN A CA 1
ATOM 775 C C . ASN A 1 92 ? -19.035 2.297 13.381 1.00 98.12 92 ASN A C 1
ATOM 777 O O . ASN A 1 92 ? -19.340 1.164 13.754 1.00 98.12 92 ASN A O 1
ATOM 781 N N . PHE A 1 93 ? -17.780 2.763 13.454 1.00 98.50 93 PHE A N 1
ATOM 782 C CA . PHE A 1 93 ? -16.695 1.971 14.033 1.00 98.50 93 PHE A CA 1
ATOM 783 C C . PHE A 1 93 ? -16.960 1.640 15.504 1.00 98.50 93 PHE A C 1
ATOM 785 O O . PHE A 1 93 ? -16.852 0.478 15.875 1.00 98.50 93 PHE A O 1
ATOM 792 N N . LYS A 1 94 ? -17.365 2.612 16.333 1.00 98.38 94 LYS A N 1
ATOM 793 C CA . LYS A 1 94 ? -17.688 2.380 17.752 1.00 98.38 94 LYS A CA 1
ATOM 794 C C . LYS A 1 94 ? -18.804 1.352 17.928 1.00 98.38 94 LYS A C 1
ATOM 796 O O . LYS A 1 94 ? -18.659 0.457 18.749 1.00 98.38 94 LYS A O 1
ATOM 801 N N . ILE A 1 95 ? -19.871 1.424 17.128 1.00 97.69 95 ILE A N 1
ATOM 802 C CA . ILE A 1 95 ? -20.959 0.431 17.162 1.00 97.69 95 ILE A CA 1
ATOM 803 C C . ILE A 1 95 ? -20.418 -0.972 16.846 1.00 97.69 95 ILE A C 1
ATOM 805 O O . ILE A 1 95 ? -20.669 -1.911 17.598 1.00 97.69 95 ILE A O 1
ATOM 809 N N . LEU A 1 96 ? -19.647 -1.114 15.763 1.00 98.12 96 LEU A N 1
ATOM 810 C CA . LEU A 1 96 ? -19.044 -2.392 15.366 1.00 98.12 96 LEU A CA 1
ATOM 811 C C . LEU A 1 96 ? -18.066 -2.919 16.421 1.00 98.12 96 LEU A C 1
ATOM 813 O O . LEU A 1 96 ? -18.087 -4.104 16.746 1.00 98.12 96 LEU A O 1
ATOM 817 N N . TYR A 1 97 ? -17.231 -2.039 16.964 1.00 98.12 97 TYR A N 1
ATOM 818 C CA . TYR A 1 97 ? -16.249 -2.358 17.987 1.00 98.12 97 TYR A CA 1
ATOM 819 C C . TYR A 1 97 ? -16.921 -2.819 19.280 1.00 98.12 97 TYR A C 1
ATOM 821 O O . TYR A 1 97 ? -16.537 -3.848 19.817 1.00 98.12 97 TYR A O 1
ATOM 829 N N . THR A 1 98 ? -17.974 -2.141 19.746 1.00 97.44 98 THR A N 1
ATOM 830 C CA . THR A 1 98 ? -18.730 -2.561 20.936 1.00 97.44 98 THR A CA 1
ATOM 831 C C . THR A 1 98 ? -19.442 -3.897 20.720 1.00 97.44 98 THR A C 1
ATOM 833 O O . THR A 1 98 ? -19.383 -4.761 21.591 1.00 97.44 98 THR A O 1
ATOM 836 N N . LEU A 1 99 ? -20.081 -4.104 19.562 1.00 97.31 99 LEU A N 1
ATOM 837 C CA . LEU A 1 99 ? -20.784 -5.357 19.256 1.00 97.31 99 LEU A CA 1
ATOM 838 C C . LEU A 1 99 ? -19.831 -6.554 19.149 1.00 97.31 99 LEU A C 1
ATOM 840 O O . LEU A 1 99 ? -20.166 -7.656 19.581 1.00 97.31 99 LEU A O 1
ATOM 844 N N . TYR A 1 100 ? -18.642 -6.342 18.583 1.00 97.19 100 TYR A N 1
ATOM 845 C CA . TYR A 1 100 ? -17.714 -7.413 18.229 1.00 97.19 100 TYR A CA 1
ATOM 846 C C . TYR A 1 100 ? -16.371 -7.337 18.957 1.00 97.19 100 TYR A C 1
ATOM 848 O O . TYR A 1 100 ? -15.412 -7.950 18.496 1.00 97.19 100 TYR A O 1
ATOM 856 N N . GLN A 1 101 ? -16.288 -6.649 20.101 1.00 97.69 101 GLN A N 1
ATOM 857 C CA . GLN A 1 101 ? -15.027 -6.344 20.796 1.00 97.69 101 GLN A CA 1
ATOM 858 C C . GLN A 1 101 ? -14.141 -7.579 21.008 1.00 97.69 101 GLN A C 1
ATOM 860 O O . GLN A 1 101 ? -12.943 -7.543 20.751 1.00 97.69 101 GLN A O 1
ATOM 865 N N . LYS A 1 102 ? -14.742 -8.716 21.385 1.00 98.00 102 LYS A N 1
ATOM 866 C CA . LYS A 1 102 ? -14.041 -9.998 21.595 1.00 98.00 102 LYS A CA 1
ATOM 867 C C . LYS A 1 102 ? -13.316 -10.530 20.350 1.00 98.00 102 LYS A C 1
ATOM 869 O O . LYS A 1 102 ? -12.429 -11.363 20.481 1.00 98.00 102 LYS A O 1
ATOM 874 N N . SER A 1 103 ? -13.694 -10.064 19.162 1.00 98.12 103 SER A N 1
ATOM 875 C CA . SER A 1 103 ? -13.089 -10.456 17.883 1.00 98.12 103 SER A CA 1
ATOM 876 C C . SER A 1 103 ? -11.907 -9.562 17.485 1.00 98.12 103 SER A C 1
ATOM 878 O O . SER A 1 103 ? -11.164 -9.906 16.568 1.00 98.12 103 SER A O 1
ATOM 880 N N . PHE A 1 104 ? -11.691 -8.427 18.162 1.00 97.88 104 PHE A N 1
ATOM 881 C CA . PHE A 1 104 ? -10.571 -7.517 17.903 1.00 97.88 104 PHE A CA 1
ATOM 882 C C . PHE A 1 104 ? -9.290 -8.004 18.601 1.00 97.88 104 PHE A C 1
ATOM 884 O O . PHE A 1 104 ? -8.787 -7.373 19.520 1.00 97.88 104 PHE A O 1
ATOM 891 N N . VAL A 1 105 ? -8.760 -9.153 18.173 1.00 97.69 105 VAL A N 1
ATOM 892 C CA . VAL A 1 105 ? -7.539 -9.779 18.738 1.00 97.69 105 VAL A CA 1
ATOM 893 C C . VAL A 1 105 ? -6.353 -9.819 17.766 1.00 97.69 105 VAL A C 1
ATOM 895 O O . VAL A 1 105 ? -5.265 -10.245 18.138 1.00 97.69 105 VAL A O 1
ATOM 898 N N . GLY A 1 106 ? -6.549 -9.420 16.507 1.00 96.19 106 GLY A N 1
ATOM 899 C CA . GLY A 1 106 ? -5.537 -9.562 15.458 1.00 96.19 106 GLY A CA 1
ATOM 900 C C . GLY A 1 106 ? -4.332 -8.631 15.633 1.00 96.19 106 GLY A C 1
ATOM 901 O O . GLY A 1 106 ? -4.482 -7.429 15.846 1.00 96.19 106 GLY A O 1
ATOM 902 N N . GLU A 1 107 ? -3.124 -9.162 15.442 1.00 95.94 107 GLU A N 1
ATOM 903 C CA . GLU A 1 107 ? -1.870 -8.403 15.592 1.00 95.94 107 GLU A CA 1
ATOM 904 C C . GLU A 1 107 ? -1.730 -7.242 14.591 1.00 95.94 107 GLU A C 1
ATOM 906 O O . GLU A 1 107 ? -1.029 -6.264 14.844 1.00 95.94 107 GLU A O 1
ATOM 911 N N . ASN A 1 108 ? -2.409 -7.324 13.444 1.00 95.56 108 ASN A N 1
ATOM 912 C CA . ASN A 1 108 ? -2.318 -6.340 12.366 1.00 95.56 108 ASN A CA 1
ATOM 913 C C . ASN A 1 108 ? -3.442 -5.283 12.394 1.00 95.56 108 ASN A C 1
ATOM 915 O O . ASN A 1 108 ? -3.518 -4.432 11.503 1.00 95.56 108 ASN A O 1
ATOM 919 N N . LEU A 1 109 ? -4.322 -5.295 13.402 1.00 97.25 109 LEU A N 1
ATOM 920 C CA . LEU A 1 109 ? -5.487 -4.400 13.448 1.00 97.25 109 LEU A CA 1
ATOM 921 C C . LEU A 1 109 ? -5.092 -2.922 13.538 1.00 97.25 109 LEU A C 1
ATOM 923 O O . LEU A 1 109 ? -5.608 -2.099 12.776 1.00 97.25 109 LEU A O 1
ATOM 927 N N . VAL A 1 110 ? -4.118 -2.595 14.394 1.00 97.75 110 VAL A N 1
ATOM 928 C CA . VAL A 1 110 ? -3.564 -1.234 14.509 1.00 97.75 110 VAL A CA 1
ATOM 929 C C . VAL A 1 110 ? -2.909 -0.817 13.187 1.00 97.75 110 VAL A C 1
ATOM 931 O O . VAL A 1 110 ? -3.117 0.295 12.706 1.00 97.75 110 VAL A O 1
ATOM 934 N N . GLY A 1 111 ? -2.179 -1.733 12.540 1.00 96.94 111 GLY A N 1
ATOM 935 C CA . GLY A 1 111 ? -1.582 -1.516 11.221 1.00 96.94 111 GLY A CA 1
ATOM 936 C C . GLY A 1 111 ? -2.614 -1.186 10.140 1.00 96.94 111 GLY A C 1
ATOM 937 O O . GLY A 1 111 ? -2.416 -0.249 9.364 1.00 96.94 111 GLY A O 1
ATOM 938 N N . CYS A 1 112 ? -3.741 -1.899 10.119 1.00 97.31 112 CYS A N 1
ATOM 939 C CA . CYS A 1 112 ? -4.844 -1.652 9.190 1.00 97.31 112 CYS A CA 1
ATOM 940 C C . CYS A 1 112 ? -5.490 -0.276 9.406 1.00 97.31 112 CYS A C 1
ATOM 942 O O . CYS A 1 112 ? -5.703 0.453 8.435 1.00 97.31 112 CYS A O 1
ATOM 944 N N . ALA A 1 113 ? -5.728 0.116 10.660 1.00 97.75 113 ALA A N 1
ATOM 945 C CA . ALA A 1 113 ? -6.257 1.440 10.993 1.00 97.75 113 ALA A CA 1
ATOM 946 C C . ALA A 1 113 ? -5.277 2.568 10.611 1.00 97.75 113 ALA A C 1
ATOM 948 O O . ALA A 1 113 ? -5.666 3.563 9.989 1.00 97.75 113 ALA A O 1
ATOM 949 N N . CYS A 1 114 ? -3.979 2.378 10.870 1.00 97.81 114 CYS A N 1
ATOM 950 C CA . CYS A 1 114 ? -2.930 3.303 10.439 1.00 97.81 114 CYS A CA 1
ATOM 951 C C . CYS A 1 114 ? -2.874 3.451 8.915 1.00 97.81 114 CYS A C 1
ATOM 953 O O . CYS A 1 114 ? -2.739 4.559 8.397 1.00 97.81 114 CYS A O 1
ATOM 955 N N . ARG A 1 115 ? -3.032 2.342 8.183 1.00 96.62 115 ARG A N 1
ATOM 956 C CA . ARG A 1 115 ? -3.108 2.327 6.716 1.00 96.62 115 ARG A CA 1
ATOM 957 C C . ARG A 1 115 ? -4.334 3.093 6.200 1.00 96.62 115 ARG A C 1
ATOM 959 O O . ARG A 1 115 ? -4.245 3.796 5.185 1.00 96.62 115 ARG A O 1
ATOM 966 N N . ALA A 1 116 ? -5.473 2.964 6.884 1.00 97.31 116 ALA A N 1
ATOM 967 C CA . ALA A 1 116 ? -6.703 3.689 6.566 1.00 97.31 116 ALA A CA 1
ATOM 968 C C . ALA A 1 116 ? -6.536 5.202 6.762 1.00 97.31 116 ALA A C 1
ATOM 970 O O . ALA A 1 116 ? -6.995 5.979 5.921 1.00 97.31 116 ALA A O 1
ATOM 971 N N . GLY A 1 117 ? -5.802 5.601 7.804 1.00 97.31 117 GLY A N 1
ATOM 972 C CA . GLY A 1 117 ? -5.511 6.996 8.121 1.00 97.31 117 GLY A CA 1
ATOM 973 C C . GLY A 1 117 ? -6.553 7.656 9.022 1.00 97.31 117 GLY A C 1
ATOM 974 O O . GLY A 1 117 ? -6.782 8.854 8.875 1.00 97.31 117 GLY A O 1
ATOM 975 N N . ASN A 1 118 ? -7.208 6.893 9.900 1.00 96.88 118 ASN A N 1
ATOM 976 C CA . ASN A 1 118 ? -8.177 7.410 10.868 1.00 96.88 118 ASN A CA 1
ATOM 977 C C . ASN A 1 118 ? -7.544 7.402 12.279 1.00 96.88 118 ASN A C 1
ATOM 979 O O . ASN A 1 118 ? -7.453 6.327 12.880 1.00 96.88 118 ASN A O 1
ATOM 983 N N . PRO A 1 119 ? -7.023 8.542 12.776 1.00 97.88 119 PRO A N 1
ATOM 984 C CA . PRO A 1 119 ? -6.280 8.590 14.036 1.00 97.88 119 PRO A CA 1
ATOM 985 C C . PRO A 1 119 ? -7.145 8.244 15.255 1.00 97.88 119 PRO A C 1
ATOM 987 O O . PRO A 1 119 ? -6.647 7.609 16.179 1.00 97.88 119 PRO A O 1
ATOM 990 N N . GLU A 1 120 ? -8.437 8.567 15.242 1.00 98.38 120 GLU A N 1
ATOM 991 C CA . GLU A 1 120 ? -9.362 8.277 16.340 1.00 98.38 120 GLU A CA 1
ATOM 992 C C . GLU A 1 120 ? -9.596 6.769 16.499 1.00 98.38 120 GLU A C 1
ATOM 994 O O . GLU A 1 120 ? -9.630 6.245 17.612 1.00 98.38 120 GLU A O 1
ATOM 999 N N . ILE A 1 121 ? -9.707 6.040 15.385 1.00 98.31 121 ILE A N 1
ATOM 1000 C CA . ILE A 1 121 ? -9.784 4.573 15.404 1.00 98.31 121 ILE A CA 1
ATOM 1001 C C . ILE A 1 121 ? -8.465 3.972 15.904 1.00 98.31 121 ILE A C 1
ATOM 1003 O O . ILE A 1 121 ? -8.480 3.036 16.704 1.00 98.31 121 ILE A O 1
ATOM 1007 N N . VAL A 1 122 ? -7.323 4.513 15.464 1.00 98.25 122 VAL A N 1
ATOM 1008 C CA . VAL A 1 122 ? -6.000 4.074 15.942 1.00 98.25 122 VAL A CA 1
ATOM 1009 C C . VAL A 1 122 ? -5.883 4.269 17.456 1.00 98.25 122 VAL A C 1
ATOM 1011 O O . VAL A 1 122 ? -5.386 3.378 18.139 1.00 98.25 122 VAL A O 1
ATOM 1014 N N . GLU A 1 123 ? -6.382 5.382 17.994 1.00 98.06 123 GLU A N 1
ATOM 1015 C CA . GLU A 1 123 ? -6.400 5.642 19.434 1.00 98.06 123 GLU A CA 1
ATOM 1016 C C . GLU A 1 123 ? -7.220 4.610 20.210 1.00 98.06 123 GLU A C 1
ATOM 1018 O O . GLU A 1 123 ? -6.719 4.056 21.190 1.00 98.06 123 GLU A O 1
ATOM 1023 N N . ILE A 1 124 ? -8.441 4.308 19.753 1.00 98.31 124 ILE A N 1
ATOM 1024 C CA . ILE A 1 124 ? -9.300 3.294 20.384 1.00 98.31 124 ILE A CA 1
ATOM 1025 C C . ILE A 1 124 ? -8.576 1.944 20.443 1.00 98.31 124 ILE A C 1
ATOM 1027 O O . ILE A 1 124 ? -8.555 1.301 21.491 1.00 98.31 124 ILE A O 1
ATOM 1031 N N . LEU A 1 125 ? -7.946 1.533 19.338 1.00 98.00 125 LEU A N 1
ATOM 1032 C CA . LEU A 1 125 ? -7.245 0.250 19.253 1.00 98.00 125 LEU A CA 1
ATOM 1033 C C . LEU A 1 125 ? -5.966 0.211 20.104 1.00 98.00 125 LEU A C 1
ATOM 1035 O O . LEU A 1 125 ? -5.657 -0.825 20.683 1.00 98.00 125 LEU A O 1
ATOM 1039 N N . LEU A 1 126 ? -5.226 1.321 20.211 1.00 97.38 126 LEU A N 1
ATOM 1040 C CA . LEU A 1 126 ? -4.011 1.404 21.035 1.00 97.38 126 LEU A CA 1
ATOM 1041 C C . LEU A 1 126 ? -4.293 1.430 22.545 1.00 97.38 126 LEU A C 1
ATOM 1043 O O . LEU A 1 126 ? -3.390 1.146 23.326 1.00 97.38 126 LEU A O 1
ATOM 1047 N N . VAL A 1 127 ? -5.502 1.818 22.962 1.00 97.69 127 VAL A N 1
ATOM 1048 C CA . VAL A 1 127 ? -5.941 1.826 24.375 1.00 97.69 127 VAL A CA 1
ATOM 1049 C C . VAL A 1 127 ? -6.689 0.537 24.738 1.00 97.69 127 VAL A C 1
ATOM 1051 O O . VAL A 1 127 ? -7.084 0.342 25.881 1.00 97.69 127 VAL A O 1
ATOM 1054 N N . GLN A 1 128 ? -6.895 -0.370 23.783 1.00 97.75 128 GLN A N 1
ATOM 1055 C CA . GLN A 1 128 ? -7.594 -1.619 24.044 1.00 97.75 128 GLN A CA 1
ATOM 1056 C C . GLN A 1 128 ? -6.845 -2.471 25.082 1.00 97.75 128 GLN A C 1
ATOM 1058 O O . GLN A 1 128 ? -5.722 -2.900 24.838 1.00 97.75 128 GLN A O 1
ATOM 1063 N N . GLU A 1 129 ? -7.508 -2.785 26.197 1.00 98.00 129 GLU A N 1
ATOM 1064 C CA . GLU A 1 129 ? -7.021 -3.742 27.205 1.00 98.00 129 GLU A CA 1
ATOM 1065 C C . GLU A 1 129 ? -7.706 -5.115 27.079 1.00 98.00 129 GLU A C 1
ATOM 1067 O O . GLU A 1 129 ? -7.077 -6.152 27.278 1.00 98.00 129 GLU A O 1
ATOM 1072 N N . TYR A 1 130 ? -8.985 -5.131 26.686 1.00 96.69 130 TYR A N 1
ATOM 1073 C CA . TYR A 1 130 ? -9.804 -6.334 26.498 1.00 96.69 130 TYR A CA 1
ATOM 1074 C C . TYR A 1 130 ? -10.273 -6.456 25.038 1.00 96.69 130 TYR A C 1
ATOM 1076 O O . TYR A 1 130 ? -10.732 -5.452 24.482 1.00 96.69 130 TYR A O 1
ATOM 1084 N N . PRO A 1 131 ? -10.253 -7.653 24.415 1.00 96.75 131 PRO A N 1
ATOM 1085 C CA . PRO A 1 131 ? -9.905 -8.972 24.977 1.00 96.75 131 PRO A CA 1
ATOM 1086 C C . PRO A 1 131 ? -8.413 -9.187 25.252 1.00 96.75 131 PRO A C 1
ATOM 1088 O O . PRO A 1 131 ? -8.062 -9.980 26.118 1.00 96.75 131 PRO A O 1
ATOM 1091 N N . THR A 1 132 ? -7.549 -8.488 24.524 1.00 97.06 132 THR A N 1
ATOM 1092 C CA . THR A 1 132 ? -6.100 -8.488 24.731 1.00 97.06 132 THR A CA 1
ATOM 1093 C C . THR A 1 132 ? -5.540 -7.139 24.291 1.00 97.06 132 THR A C 1
ATOM 1095 O O . THR A 1 132 ? -6.072 -6.561 23.333 1.00 97.06 132 THR A O 1
ATOM 1098 N N . PRO A 1 133 ? -4.459 -6.649 24.916 1.00 97.81 133 PRO A N 1
ATOM 1099 C CA . PRO A 1 133 ? -3.689 -5.544 24.373 1.00 97.81 133 PRO A CA 1
ATOM 1100 C C . PRO A 1 133 ? -3.214 -5.864 22.958 1.00 97.81 133 PRO A C 1
ATOM 1102 O O . PRO A 1 133 ? -2.667 -6.942 22.707 1.00 97.81 133 PRO A O 1
ATOM 1105 N N . LEU A 1 134 ? -3.442 -4.938 22.028 1.00 96.88 134 LEU A N 1
ATOM 1106 C CA . LEU A 1 134 ? -3.012 -5.102 20.644 1.00 96.88 134 LEU A CA 1
ATOM 1107 C C . LEU A 1 134 ? -1.551 -4.667 20.496 1.00 96.88 134 LEU A C 1
ATOM 1109 O O . LEU A 1 134 ? -1.193 -3.567 20.930 1.00 96.88 134 LEU A O 1
ATOM 1113 N N . PRO A 1 135 ? -0.690 -5.479 19.859 1.00 95.50 135 PRO A N 1
ATOM 1114 C CA . PRO A 1 135 ? 0.673 -5.058 19.602 1.00 95.50 135 PRO A CA 1
ATOM 1115 C C . PRO A 1 135 ? 0.662 -3.882 18.609 1.00 95.50 135 PRO A C 1
ATOM 1117 O O . PRO A 1 135 ? -0.033 -3.933 17.592 1.00 95.50 135 PRO A O 1
ATOM 1120 N N . PRO A 1 136 ? 1.467 -2.829 18.833 1.00 91.44 136 PRO A N 1
ATOM 1121 C CA . PRO A 1 136 ? 1.558 -1.713 17.891 1.00 91.44 136 PRO A CA 1
ATOM 1122 C C . PRO A 1 136 ? 2.108 -2.151 16.521 1.00 91.44 136 PRO A C 1
ATOM 1124 O O . PRO A 1 136 ? 1.847 -1.493 15.515 1.00 91.44 136 PRO A O 1
ATOM 1127 N N . GLY A 1 137 ? 2.829 -3.275 16.445 1.00 86.12 137 GLY A N 1
ATOM 1128 C CA . GLY A 1 137 ? 3.199 -3.934 15.190 1.00 86.12 137 GLY A CA 1
ATOM 1129 C C . GLY A 1 137 ? 3.859 -3.004 14.164 1.00 86.12 137 GLY A C 1
ATOM 1130 O O . GLY A 1 137 ? 4.642 -2.117 14.503 1.00 86.12 137 GLY A O 1
ATOM 1131 N N . ALA A 1 138 ? 3.518 -3.197 12.889 1.00 89.25 138 ALA A N 1
ATOM 1132 C CA . ALA A 1 138 ? 4.006 -2.382 11.776 1.00 89.25 138 ALA A CA 1
ATOM 1133 C C . ALA A 1 138 ? 3.201 -1.076 11.561 1.00 89.25 138 ALA A C 1
ATOM 1135 O O . ALA A 1 138 ? 3.125 -0.571 10.439 1.00 89.25 138 ALA A O 1
ATOM 1136 N N . CYS A 1 139 ? 2.551 -0.532 12.600 1.00 94.00 139 CYS A N 1
ATOM 1137 C CA . CYS A 1 139 ? 1.660 0.633 12.494 1.00 94.00 139 CYS A CA 1
ATOM 1138 C C . CYS A 1 139 ? 2.316 1.851 11.826 1.00 94.00 139 CYS A C 1
ATOM 1140 O O . CYS A 1 139 ? 1.713 2.483 10.956 1.00 94.00 139 CYS A O 1
ATOM 1142 N N . PHE A 1 140 ? 3.568 2.137 12.185 1.00 93.69 140 PHE A N 1
ATOM 1143 C CA . PHE A 1 140 ? 4.319 3.278 11.671 1.00 93.69 140 PHE A CA 1
ATOM 1144 C C . PHE A 1 140 ? 4.613 3.112 10.174 1.00 93.69 140 PHE A C 1
ATOM 1146 O O . PHE A 1 140 ? 4.375 4.021 9.381 1.00 93.69 140 PHE A O 1
ATOM 1153 N N . GLN A 1 141 ? 5.047 1.916 9.762 1.00 91.56 141 GLN A N 1
ATOM 1154 C CA . GLN A 1 141 ? 5.320 1.590 8.360 1.00 91.56 141 GLN A CA 1
ATOM 1155 C C . GLN A 1 141 ? 4.040 1.630 7.520 1.00 91.56 141 GLN A C 1
ATOM 1157 O O . GLN A 1 141 ? 4.044 2.153 6.405 1.00 91.56 141 GLN A O 1
ATOM 1162 N N . GLN A 1 142 ? 2.928 1.117 8.054 1.00 94.69 142 GLN A N 1
ATOM 1163 C CA . GLN A 1 142 ? 1.639 1.134 7.364 1.00 94.69 142 GLN A CA 1
ATOM 1164 C C . GLN A 1 142 ? 1.137 2.567 7.135 1.00 94.69 142 GLN A C 1
ATOM 1166 O O . GLN A 1 142 ? 0.736 2.886 6.013 1.00 94.69 142 GLN A O 1
ATOM 1171 N N . ALA A 1 143 ? 1.230 3.447 8.141 1.00 95.88 143 ALA A N 1
ATOM 1172 C CA . ALA A 1 143 ? 0.883 4.863 7.994 1.00 95.88 143 ALA A CA 1
ATOM 1173 C C . ALA A 1 143 ? 1.771 5.566 6.951 1.00 95.88 143 ALA A C 1
ATOM 1175 O O . ALA A 1 143 ? 1.252 6.214 6.038 1.00 95.88 143 ALA A O 1
ATOM 1176 N N . MET A 1 144 ? 3.095 5.384 7.030 1.00 92.88 144 MET A N 1
ATOM 1177 C CA . MET A 1 144 ? 4.046 5.995 6.092 1.00 92.88 144 MET A CA 1
ATOM 1178 C C . MET A 1 144 ? 3.853 5.515 4.651 1.00 92.88 144 MET A C 1
ATOM 1180 O O . MET A 1 144 ? 3.802 6.320 3.725 1.00 92.88 144 MET A O 1
ATOM 1184 N N . SER A 1 145 ? 3.692 4.205 4.440 1.00 90.94 145 SER A N 1
ATOM 1185 C CA . SER A 1 145 ? 3.532 3.628 3.096 1.00 90.94 145 SER A CA 1
ATOM 1186 C C . SER A 1 145 ? 2.299 4.154 2.353 1.00 90.94 145 SER A C 1
ATOM 1188 O O . SER A 1 145 ? 2.220 4.084 1.126 1.00 90.94 145 SER A O 1
ATOM 1190 N N . LYS A 1 146 ? 1.312 4.681 3.089 1.00 93.88 146 LYS A N 1
ATOM 1191 C CA . LYS A 1 146 ? 0.097 5.284 2.535 1.00 93.88 146 LYS A CA 1
ATOM 1192 C C . LYS A 1 146 ? 0.048 6.806 2.657 1.00 93.88 146 LYS A C 1
ATOM 1194 O O . LYS A 1 146 ? -0.953 7.381 2.230 1.00 93.88 146 LYS A O 1
ATOM 1199 N N . GLY A 1 147 ? 1.099 7.449 3.172 1.00 92.94 147 GLY A N 1
ATOM 1200 C CA . GLY A 1 147 ? 1.158 8.902 3.360 1.00 92.94 147 GLY A CA 1
ATOM 1201 C C . GLY A 1 147 ? 0.086 9.415 4.322 1.00 92.94 147 GLY A C 1
ATOM 1202 O O . GLY A 1 147 ? -0.593 10.396 4.030 1.00 92.94 147 GLY A O 1
ATOM 1203 N N . ARG A 1 148 ? -0.161 8.700 5.426 1.00 95.81 148 ARG A N 1
ATOM 1204 C CA . ARG A 1 148 ? -1.169 9.071 6.435 1.00 95.81 148 ARG A CA 1
ATOM 1205 C C . ARG A 1 148 ? -0.556 9.947 7.522 1.00 95.81 148 ARG A C 1
ATOM 1207 O O . ARG A 1 148 ? -0.431 9.523 8.669 1.00 95.81 148 ARG A O 1
ATOM 1214 N N . TYR A 1 149 ? -0.177 11.168 7.153 1.00 92.62 149 TYR A N 1
ATOM 1215 C CA . TYR A 1 149 ? 0.527 12.097 8.044 1.00 92.62 149 TYR A CA 1
ATOM 1216 C C . TYR A 1 149 ? -0.245 12.396 9.326 1.00 92.62 149 TYR A C 1
ATOM 1218 O O . TYR A 1 149 ? 0.375 12.501 10.370 1.00 92.62 149 TYR A O 1
ATOM 1226 N N . GLN A 1 150 ? -1.581 12.438 9.290 1.00 95.31 150 GLN A N 1
ATOM 1227 C CA . GLN A 1 150 ? -2.395 12.683 10.486 1.00 95.31 150 GLN A CA 1
ATOM 1228 C C . GLN A 1 150 ? -2.242 11.612 11.581 1.00 95.31 150 GLN A C 1
ATOM 1230 O O . GLN A 1 150 ? -2.498 11.887 12.747 1.00 95.31 150 GLN A O 1
ATOM 1235 N N . VAL A 1 151 ? -1.804 10.396 11.230 1.00 97.31 151 VAL A N 1
ATOM 1236 C CA . VAL A 1 151 ? -1.603 9.303 12.194 1.00 97.31 151 VAL A CA 1
ATOM 1237 C C . VAL A 1 151 ? -0.204 9.352 12.817 1.00 97.31 151 VAL A C 1
ATOM 1239 O O . VAL A 1 151 ? -0.021 8.938 13.959 1.00 97.31 151 VAL A O 1
ATOM 1242 N N . LEU A 1 152 ? 0.796 9.880 12.104 1.00 95.81 152 LEU A N 1
ATOM 1243 C CA . LEU A 1 152 ? 2.193 9.854 12.551 1.00 95.81 152 LEU A CA 1
ATOM 1244 C C . LEU A 1 152 ? 2.431 10.621 13.872 1.00 95.81 152 LEU A C 1
ATOM 1246 O O . LEU A 1 152 ? 3.081 10.047 14.749 1.00 95.81 152 LEU A O 1
ATOM 1250 N N . PRO A 1 153 ? 1.887 11.840 14.094 1.00 95.62 153 PRO A N 1
ATOM 1251 C CA . PRO A 1 153 ? 1.994 12.535 15.377 1.00 95.62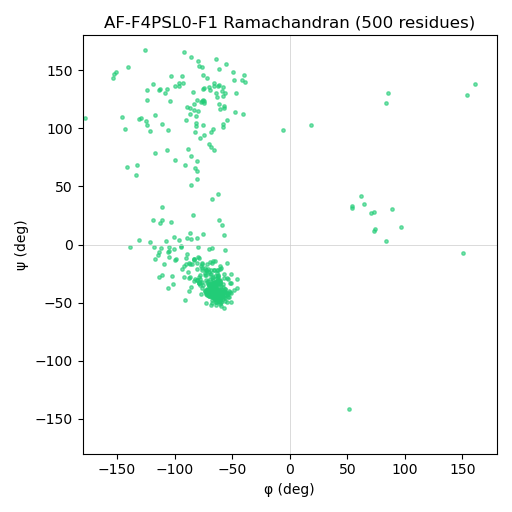 153 PRO A CA 1
ATOM 1252 C C . PRO A 1 153 ? 1.435 11.724 16.543 1.00 95.62 153 PRO A C 1
ATOM 1254 O O . PRO A 1 153 ? 2.042 11.696 17.608 1.00 95.62 153 PRO A O 1
ATOM 1257 N N . LEU A 1 154 ? 0.312 11.031 16.331 1.00 96.94 154 LEU A N 1
ATOM 1258 C CA . LEU A 1 154 ? -0.321 10.204 17.353 1.00 96.94 154 LEU A CA 1
ATOM 1259 C C . LEU A 1 154 ? 0.572 9.021 17.744 1.00 96.94 154 LEU A C 1
ATOM 1261 O O . LEU A 1 154 ? 0.765 8.758 18.930 1.00 96.94 154 LEU A O 1
ATOM 1265 N N . LEU A 1 155 ? 1.179 8.345 16.764 1.00 96.44 155 LEU A N 1
ATOM 1266 C CA . LEU A 1 155 ? 2.118 7.250 17.034 1.00 96.44 155 LEU A CA 1
ATOM 1267 C C . LEU A 1 155 ? 3.367 7.748 17.780 1.00 96.44 155 LEU A C 1
ATOM 1269 O O . LEU A 1 155 ? 3.809 7.108 18.735 1.00 96.44 155 LEU A O 1
ATOM 1273 N N . LEU A 1 156 ? 3.900 8.911 17.391 1.00 94.56 156 LEU A N 1
ATOM 1274 C CA . LEU A 1 156 ? 5.037 9.544 18.064 1.00 94.56 156 LEU A CA 1
ATOM 1275 C C . LEU A 1 156 ? 4.702 9.956 19.504 1.00 94.56 156 LEU A C 1
ATOM 1277 O O . LEU A 1 156 ? 5.510 9.731 20.404 1.00 94.56 156 LEU A O 1
ATOM 1281 N N . ALA A 1 157 ? 3.511 10.513 19.739 1.00 95.44 157 ALA A N 1
ATOM 1282 C CA . ALA A 1 157 ? 3.039 10.898 21.069 1.00 95.44 157 ALA A CA 1
ATOM 1283 C C . ALA A 1 157 ? 2.897 9.690 22.009 1.00 95.44 157 ALA A C 1
ATOM 1285 O O . ALA A 1 157 ? 3.147 9.804 23.205 1.00 95.44 157 ALA A O 1
ATOM 1286 N N . ARG A 1 158 ? 2.574 8.510 21.463 1.00 95.31 158 ARG A N 1
ATOM 1287 C CA . ARG A 1 158 ? 2.540 7.232 22.196 1.00 95.31 158 ARG A CA 1
ATOM 1288 C C . ARG A 1 158 ? 3.921 6.590 22.389 1.00 95.31 158 ARG A C 1
ATOM 1290 O O . ARG A 1 158 ? 4.007 5.468 22.879 1.00 95.31 158 ARG A O 1
ATOM 1297 N N . GLY A 1 159 ? 5.003 7.269 22.003 1.00 94.44 159 GLY A N 1
ATOM 1298 C CA . GLY A 1 159 ? 6.374 6.780 22.161 1.00 94.44 159 GLY A CA 1
ATOM 1299 C C . GLY A 1 159 ? 6.762 5.662 21.189 1.00 94.44 159 GLY A C 1
ATOM 1300 O O . GLY A 1 159 ? 7.795 5.015 21.380 1.00 94.44 159 GLY A O 1
ATOM 1301 N N . LEU A 1 160 ? 5.965 5.424 20.141 1.00 93.44 160 LEU A N 1
ATOM 1302 C CA . LEU A 1 160 ? 6.280 4.424 19.128 1.00 93.44 160 LEU A CA 1
ATOM 1303 C C . LEU A 1 160 ? 7.392 4.956 18.224 1.00 93.44 160 LEU A C 1
ATOM 1305 O O . LEU A 1 160 ? 7.280 6.023 17.621 1.00 93.44 160 LEU A O 1
ATOM 1309 N N . LYS A 1 161 ? 8.486 4.197 18.136 1.00 89.00 161 LYS A N 1
ATOM 1310 C CA . LYS A 1 161 ? 9.652 4.569 17.334 1.00 89.00 161 LYS A CA 1
ATOM 1311 C C . LYS A 1 161 ? 9.554 3.973 15.940 1.00 89.00 161 LYS A C 1
ATOM 1313 O O . LYS A 1 161 ? 9.218 2.799 15.775 1.00 89.00 161 LYS A O 1
ATOM 1318 N N . TYR A 1 162 ? 9.933 4.765 14.942 1.00 84.44 162 TYR A N 1
ATOM 1319 C CA . TYR A 1 162 ? 10.149 4.257 13.597 1.00 84.44 162 TYR A CA 1
ATOM 1320 C C . TYR A 1 162 ? 11.261 3.200 13.619 1.00 84.44 162 TYR A C 1
ATOM 1322 O O . TYR A 1 162 ? 12.409 3.477 13.968 1.00 84.44 162 TYR A O 1
ATOM 1330 N N . ASN A 1 163 ? 10.912 1.963 13.264 1.00 81.38 163 ASN A N 1
ATOM 1331 C CA . ASN A 1 163 ? 11.877 0.878 13.176 1.00 81.38 163 ASN A CA 1
ATOM 1332 C C . ASN A 1 163 ? 12.460 0.829 11.758 1.00 81.38 163 ASN A C 1
ATOM 1334 O O . ASN A 1 163 ? 11.799 0.394 10.813 1.00 81.38 163 ASN A O 1
ATOM 1338 N N . ASN A 1 164 ? 13.719 1.247 11.637 1.00 72.81 164 ASN A N 1
ATOM 1339 C CA . ASN A 1 164 ? 14.484 1.264 10.390 1.00 72.81 164 ASN A CA 1
ATOM 1340 C C . ASN A 1 164 ? 14.876 -0.133 9.867 1.00 72.81 164 ASN A C 1
ATOM 1342 O O . ASN A 1 164 ? 15.483 -0.223 8.798 1.00 72.81 164 ASN A O 1
ATOM 1346 N N . ARG A 1 165 ? 14.572 -1.209 10.613 1.00 69.31 165 ARG A N 1
ATOM 1347 C CA . ARG A 1 165 ? 14.790 -2.598 10.177 1.00 69.31 165 ARG A CA 1
ATOM 1348 C C . ARG A 1 165 ? 13.788 -3.047 9.122 1.00 69.31 165 ARG A C 1
ATOM 1350 O O . ARG A 1 165 ? 14.059 -4.017 8.423 1.00 69.31 165 ARG A O 1
ATOM 1357 N N . TYR A 1 166 ? 12.644 -2.376 9.007 1.00 65.38 166 TYR A N 1
ATOM 1358 C CA . TYR A 1 166 ? 11.691 -2.693 7.954 1.00 65.38 166 TYR A CA 1
ATOM 1359 C C . TYR A 1 166 ? 12.215 -2.162 6.624 1.00 65.38 166 TYR A C 1
ATOM 1361 O O . TYR A 1 166 ? 12.509 -0.978 6.476 1.00 65.38 166 TYR A O 1
ATOM 1369 N N . ASP A 1 167 ? 12.371 -3.088 5.687 1.00 56.47 167 ASP A N 1
ATOM 1370 C CA . ASP A 1 167 ? 13.018 -2.897 4.400 1.00 56.47 167 ASP A CA 1
ATOM 1371 C C . ASP A 1 167 ? 12.349 -1.777 3.585 1.00 56.47 167 ASP A C 1
ATOM 1373 O O . ASP A 1 167 ? 11.277 -1.953 3.000 1.00 56.47 167 ASP A O 1
ATOM 1377 N N . THR A 1 168 ? 12.996 -0.610 3.540 1.00 59.88 168 THR A N 1
ATOM 1378 C CA . THR A 1 168 ? 12.552 0.547 2.752 1.00 59.88 168 THR A CA 1
ATOM 1379 C C . THR A 1 168 ? 12.492 0.235 1.259 1.00 59.88 168 THR A C 1
ATOM 1381 O O . THR A 1 168 ? 11.780 0.927 0.534 1.00 59.88 168 THR A O 1
ATOM 1384 N N . SER A 1 169 ? 13.168 -0.825 0.789 1.00 55.66 169 SER A N 1
ATOM 1385 C CA . SER A 1 169 ? 13.117 -1.234 -0.618 1.00 55.66 169 SER A CA 1
ATOM 1386 C C . SER A 1 169 ? 11.730 -1.720 -1.052 1.00 55.66 169 SER A C 1
ATOM 1388 O O . SER A 1 169 ? 11.400 -1.634 -2.232 1.00 55.66 169 SER A O 1
ATOM 1390 N N . ARG A 1 170 ? 10.872 -2.147 -0.111 1.00 58.53 170 ARG A N 1
ATOM 1391 C CA . ARG A 1 170 ? 9.486 -2.553 -0.409 1.00 58.53 170 ARG A CA 1
ATOM 1392 C C . ARG A 1 170 ? 8.504 -1.385 -0.499 1.00 58.53 170 ARG A C 1
ATOM 1394 O O . ARG A 1 170 ? 7.383 -1.577 -0.960 1.00 58.53 170 ARG A O 1
ATOM 1401 N N . PHE A 1 171 ? 8.899 -0.189 -0.066 1.00 62.19 171 PHE A N 1
ATOM 1402 C CA . PHE A 1 171 ? 8.005 0.963 0.070 1.00 62.19 171 PHE A CA 1
ATOM 1403 C C . PHE A 1 171 ? 8.299 2.075 -0.938 1.00 62.19 171 PHE A C 1
ATOM 1405 O O . PHE A 1 171 ? 8.047 3.236 -0.636 1.00 62.19 171 PHE A O 1
ATOM 1412 N N . GLY A 1 172 ? 8.767 1.729 -2.146 1.00 55.38 172 GLY A N 1
ATOM 1413 C CA . GLY A 1 172 ? 9.122 2.649 -3.245 1.00 55.38 172 GLY A CA 1
ATOM 1414 C C . GLY A 1 172 ? 8.008 3.580 -3.759 1.00 55.38 172 GLY A C 1
ATOM 1415 O O . GLY A 1 172 ? 8.112 4.141 -4.840 1.00 55.38 172 GLY A O 1
ATOM 1416 N N . THR A 1 173 ? 6.928 3.758 -3.007 1.00 72.62 173 THR A N 1
ATOM 1417 C CA . THR A 1 173 ? 5.900 4.757 -3.266 1.00 72.62 173 THR A CA 1
ATOM 1418 C C . THR A 1 173 ? 6.401 6.154 -2.901 1.00 72.62 173 THR A C 1
ATOM 1420 O O . THR A 1 173 ? 6.892 6.368 -1.793 1.00 72.62 173 THR A O 1
ATOM 1423 N N . PHE A 1 174 ? 6.164 7.129 -3.777 1.00 75.69 174 PHE A N 1
ATOM 1424 C CA . PHE A 1 174 ? 6.415 8.559 -3.550 1.00 75.69 174 PHE A CA 1
ATOM 1425 C C . PHE A 1 174 ? 5.917 9.068 -2.178 1.00 75.69 174 PHE A C 1
ATOM 1427 O O . PHE A 1 174 ? 6.602 9.823 -1.493 1.00 75.69 174 PHE A O 1
ATOM 1434 N N . LYS A 1 175 ? 4.768 8.562 -1.707 1.00 80.44 175 LYS A N 1
ATOM 1435 C CA . LYS A 1 175 ? 4.180 8.899 -0.394 1.00 80.44 175 LYS A CA 1
ATOM 1436 C C . LYS A 1 175 ? 5.053 8.514 0.804 1.00 80.44 175 LYS A C 1
ATOM 1438 O O . LYS A 1 175 ? 5.006 9.174 1.840 1.00 80.44 175 LYS A O 1
ATOM 1443 N N . PHE A 1 176 ? 5.848 7.454 0.677 1.00 80.00 176 PHE A N 1
ATOM 1444 C CA . PHE A 1 176 ? 6.776 7.041 1.726 1.00 80.00 176 PHE A CA 1
ATOM 1445 C C . PHE A 1 176 ? 7.941 8.026 1.851 1.00 80.00 176 PHE A C 1
ATOM 1447 O O . PHE A 1 176 ? 8.308 8.388 2.965 1.00 80.00 176 PHE A O 1
ATOM 1454 N N . ILE A 1 177 ? 8.471 8.504 0.719 1.00 78.69 177 ILE A N 1
ATOM 1455 C CA . ILE A 1 177 ? 9.537 9.516 0.679 1.00 78.69 177 ILE A CA 1
ATOM 1456 C C . ILE A 1 177 ? 9.041 10.810 1.326 1.00 78.69 177 ILE A C 1
ATOM 1458 O O . ILE A 1 177 ? 9.666 11.295 2.260 1.00 78.69 177 ILE A O 1
ATOM 1462 N N . GLN A 1 178 ? 7.853 11.281 0.942 1.00 83.88 178 GLN A N 1
ATOM 1463 C CA . GLN A 1 178 ? 7.237 12.445 1.582 1.00 83.88 178 GLN A CA 1
ATOM 1464 C C . GLN A 1 178 ? 7.034 12.254 3.096 1.00 83.88 178 GLN A C 1
ATOM 1466 O O . GLN A 1 178 ? 7.213 13.188 3.870 1.00 83.88 178 GLN A O 1
ATOM 1471 N N . SER A 1 179 ? 6.702 11.038 3.545 1.00 84.0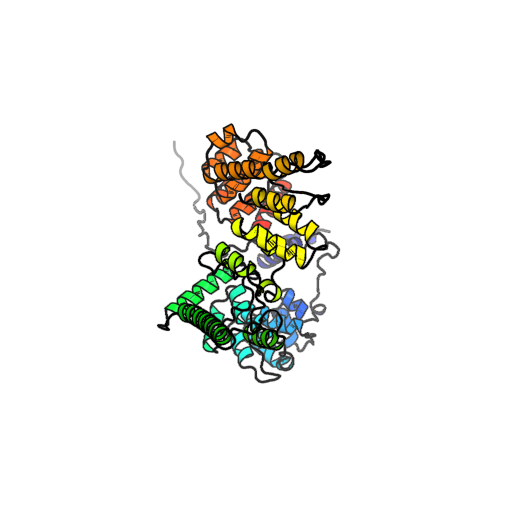6 179 SER A N 1
ATOM 1472 C CA . SER A 1 179 ? 6.593 10.722 4.979 1.00 84.06 179 SER A CA 1
ATOM 1473 C C . SER A 1 179 ? 7.935 10.740 5.701 1.00 84.06 179 SER A C 1
ATOM 1475 O O . SER A 1 179 ? 7.984 11.122 6.868 1.00 84.06 179 SER A O 1
ATOM 1477 N N . LEU A 1 180 ? 9.019 10.350 5.028 1.00 83.94 180 LEU A N 1
ATOM 1478 C CA . LEU A 1 180 ? 10.371 10.485 5.564 1.00 83.94 180 LEU A CA 1
ATOM 1479 C C . LEU A 1 180 ? 10.800 11.947 5.651 1.00 83.94 180 LEU A C 1
ATOM 1481 O O . LEU A 1 180 ? 11.395 12.333 6.652 1.00 83.94 180 LEU A O 1
ATOM 1485 N N . ASP A 1 181 ? 10.494 12.752 4.638 1.00 86.19 181 ASP A N 1
ATOM 1486 C CA . ASP A 1 181 ? 10.838 14.173 4.639 1.00 86.19 181 ASP A CA 1
ATOM 1487 C C . ASP A 1 181 ? 10.059 14.923 5.723 1.00 86.19 181 ASP A C 1
ATOM 1489 O O . ASP A 1 181 ? 10.669 15.627 6.525 1.00 86.19 181 ASP A O 1
ATOM 1493 N N . TRP A 1 182 ? 8.759 14.643 5.867 1.00 90.00 182 TRP A N 1
ATOM 1494 C CA . TRP A 1 182 ? 7.951 15.146 6.982 1.00 90.00 182 TRP A CA 1
ATOM 1495 C C . TRP A 1 182 ? 8.539 14.766 8.350 1.00 90.00 182 TRP A C 1
ATOM 1497 O O . TRP A 1 182 ? 8.613 15.594 9.257 1.00 90.00 182 TRP A O 1
ATOM 1507 N N . LEU A 1 183 ? 8.988 13.514 8.512 1.00 86.00 183 LEU A N 1
ATOM 1508 C CA . LEU A 1 183 ? 9.585 13.054 9.768 1.00 86.00 183 LEU A CA 1
ATOM 1509 C C . LEU A 1 183 ? 10.899 13.794 10.062 1.00 86.00 183 LEU A C 1
ATOM 1511 O O . LEU A 1 183 ? 11.113 14.223 11.191 1.00 86.00 183 LEU A O 1
ATOM 1515 N N . ARG A 1 184 ? 11.741 13.999 9.042 1.00 85.19 184 ARG A N 1
ATOM 1516 C CA . ARG A 1 184 ? 12.997 14.760 9.152 1.00 85.19 184 ARG A CA 1
ATOM 1517 C C . ARG A 1 184 ? 12.756 16.221 9.514 1.00 85.19 184 ARG A C 1
ATOM 1519 O O . ARG A 1 184 ? 13.518 16.783 10.290 1.00 85.19 184 ARG A O 1
ATOM 1526 N N . GLU A 1 185 ? 11.723 16.845 8.956 1.00 88.06 185 GLU A N 1
ATOM 1527 C CA . GLU A 1 185 ? 11.335 18.213 9.312 1.00 88.06 185 GLU A CA 1
ATOM 1528 C C . GLU A 1 185 ? 10.902 18.299 10.778 1.00 88.06 185 GLU A C 1
ATOM 1530 O O . GLU A 1 185 ? 11.395 19.151 11.515 1.00 88.06 185 GLU A O 1
ATOM 1535 N N . LYS A 1 186 ? 10.073 17.356 11.243 1.00 84.50 186 LYS A N 1
ATOM 1536 C CA . LYS A 1 186 ? 9.634 17.303 12.646 1.00 84.50 186 LYS A CA 1
ATOM 1537 C C . LYS A 1 186 ? 10.750 16.981 13.635 1.00 84.50 186 LYS A C 1
ATOM 1539 O O . LYS A 1 186 ? 10.674 17.400 14.788 1.00 84.50 186 LYS A O 1
ATOM 1544 N N . GLU A 1 187 ? 11.778 16.256 13.205 1.00 81.81 187 GLU A N 1
ATOM 1545 C CA . GLU A 1 187 ? 12.986 16.034 14.001 1.00 81.81 187 GLU A CA 1
ATOM 1546 C C . GLU A 1 187 ? 13.844 17.298 14.117 1.00 81.81 187 GLU A C 1
ATOM 1548 O O . GLU A 1 187 ? 14.411 17.514 15.178 1.00 81.81 187 GLU A O 1
ATOM 1553 N N . LYS A 1 188 ? 13.898 18.156 13.087 1.00 80.31 188 LYS A N 1
ATOM 1554 C CA . LYS A 1 188 ? 14.622 19.442 13.139 1.00 80.31 188 LYS A CA 1
ATOM 1555 C C . LYS A 1 188 ? 13.946 20.483 14.032 1.00 80.31 188 LYS A C 1
ATOM 1557 O O . LYS A 1 188 ? 14.629 21.326 14.592 1.00 80.31 188 LYS A O 1
ATOM 1562 N N . GLU A 1 189 ? 12.617 20.451 14.129 1.00 80.06 189 GLU A N 1
ATOM 1563 C CA . GLU A 1 189 ? 11.842 21.379 14.972 1.00 80.06 189 GLU A CA 1
ATOM 1564 C C . GLU A 1 189 ? 12.033 21.133 16.474 1.00 80.06 189 GLU A C 1
ATOM 1566 O O . GLU A 1 189 ? 11.811 22.026 17.289 1.00 80.06 189 GLU A O 1
ATOM 1571 N N . LYS A 1 190 ? 12.420 19.916 16.861 1.00 66.75 190 LYS A N 1
ATOM 1572 C CA . LYS A 1 190 ? 12.867 19.642 18.221 1.00 66.75 190 LYS A CA 1
ATOM 1573 C C . LYS A 1 190 ? 14.368 19.887 18.224 1.00 66.75 190 LYS A C 1
ATOM 1575 O O . LYS A 1 190 ? 15.068 19.151 17.545 1.00 66.75 190 LYS A O 1
ATOM 1580 N N . ASP A 1 191 ? 14.865 20.843 19.006 1.00 53.25 191 ASP A N 1
ATOM 1581 C CA . ASP A 1 191 ? 16.297 21.050 19.308 1.00 53.25 191 ASP A CA 1
ATOM 1582 C C . ASP A 1 191 ? 16.927 19.842 20.056 1.00 53.25 191 ASP A C 1
ATOM 1584 O O . ASP A 1 191 ? 17.635 19.974 21.052 1.00 53.25 191 ASP A O 1
ATOM 1588 N N . MET A 1 192 ? 16.629 18.617 19.625 1.00 49.25 192 MET A N 1
ATOM 1589 C CA . MET A 1 192 ? 17.354 17.416 19.979 1.00 49.25 192 MET A CA 1
ATOM 1590 C C . MET A 1 192 ? 18.549 17.332 19.042 1.00 49.25 192 MET A C 1
ATOM 1592 O O . MET A 1 192 ? 18.382 17.270 17.825 1.00 49.25 192 MET A O 1
ATOM 1596 N N . GLU A 1 193 ? 19.751 17.314 19.616 1.00 46.66 193 GLU A N 1
ATOM 1597 C CA . GLU A 1 193 ? 20.974 16.960 18.903 1.00 46.66 193 GLU A CA 1
ATOM 1598 C C . GLU A 1 193 ? 20.729 15.770 17.964 1.00 46.66 193 GLU A C 1
ATOM 1600 O O . GLU A 1 193 ? 20.445 14.651 18.389 1.00 46.66 193 GLU A O 1
ATOM 1605 N N . ASP A 1 194 ? 20.814 16.080 16.673 1.00 47.31 194 ASP A N 1
ATOM 1606 C CA . ASP A 1 194 ? 20.851 15.213 15.502 1.00 47.31 194 ASP A CA 1
ATOM 1607 C C . ASP A 1 194 ? 20.925 13.689 15.806 1.00 47.31 194 ASP A C 1
ATOM 1609 O O . ASP A 1 194 ? 22.010 13.123 16.020 1.00 47.31 194 ASP A O 1
ATOM 1613 N N . PRO A 1 195 ? 19.778 12.978 15.769 1.00 45.78 195 PRO A N 1
ATOM 1614 C CA . PRO A 1 195 ? 19.718 11.526 15.934 1.00 45.78 195 PRO A CA 1
ATOM 1615 C C . PRO A 1 195 ? 20.576 10.759 14.912 1.00 45.78 195 PRO A C 1
ATOM 1617 O O . PRO A 1 195 ? 21.035 9.651 15.200 1.00 45.78 195 PRO A O 1
ATOM 1620 N N . LEU A 1 196 ? 20.853 11.336 13.733 1.00 40.84 196 LEU A N 1
ATOM 1621 C CA . LEU A 1 196 ? 21.719 10.746 12.708 1.00 40.84 196 LEU A CA 1
ATOM 1622 C C . LEU A 1 196 ? 23.208 10.922 13.039 1.00 40.84 196 LEU A C 1
ATOM 1624 O O . LEU A 1 196 ? 23.984 9.990 12.795 1.00 40.84 196 LEU A O 1
ATOM 1628 N N . LYS A 1 197 ? 23.614 12.028 13.686 1.00 43.84 197 LYS A N 1
ATOM 1629 C CA . LYS A 1 197 ? 24.946 12.126 14.318 1.00 43.84 197 LYS A CA 1
ATOM 1630 C C . LYS A 1 197 ? 25.097 11.094 15.423 1.00 43.84 197 LYS A C 1
ATOM 1632 O O . LYS A 1 197 ? 26.129 10.433 15.464 1.00 43.84 197 LYS A O 1
ATOM 1637 N N . MET A 1 198 ? 24.077 10.864 16.248 1.00 41.44 198 MET A N 1
ATOM 1638 C CA . MET A 1 198 ? 24.123 9.822 17.278 1.00 41.44 198 MET A CA 1
ATOM 1639 C C . MET A 1 198 ? 24.218 8.403 16.700 1.00 41.44 198 MET A C 1
ATOM 1641 O O . MET A 1 198 ? 25.000 7.602 17.205 1.00 41.44 198 MET A O 1
ATOM 1645 N N . VAL A 1 199 ? 23.493 8.072 15.627 1.00 41.19 199 VAL A N 1
ATOM 1646 C CA . VAL A 1 199 ? 23.599 6.748 14.981 1.00 41.19 199 VAL A CA 1
ATOM 1647 C C . VAL A 1 199 ? 24.969 6.567 14.327 1.00 41.19 199 VAL A C 1
ATOM 1649 O O . VAL A 1 199 ? 25.613 5.544 14.548 1.00 41.19 199 VAL A O 1
ATOM 1652 N N . GLY A 1 200 ? 25.464 7.571 13.597 1.00 39.25 200 GLY A N 1
ATOM 1653 C CA . GLY A 1 200 ? 26.793 7.525 12.985 1.00 39.25 200 GLY A CA 1
ATOM 1654 C C . GLY A 1 200 ? 27.936 7.522 14.006 1.00 39.25 200 GLY A C 1
ATOM 1655 O O . GLY A 1 200 ? 28.964 6.893 13.774 1.00 39.25 200 GLY A O 1
ATOM 1656 N N . HIS A 1 201 ? 27.784 8.200 15.145 1.00 45.25 201 HIS A N 1
ATOM 1657 C CA . HIS A 1 201 ? 28.783 8.233 16.216 1.00 45.25 201 HIS A CA 1
ATOM 1658 C C . HIS A 1 201 ? 28.739 6.967 17.080 1.00 45.25 201 HIS A C 1
ATOM 1660 O O . HIS A 1 201 ? 29.783 6.505 17.532 1.00 45.25 201 HIS A O 1
ATOM 1666 N N . ARG A 1 202 ? 27.558 6.364 17.274 1.00 47.12 202 ARG A N 1
ATOM 1667 C CA . ARG A 1 202 ? 27.396 5.094 17.994 1.00 47.12 202 ARG A CA 1
ATOM 1668 C C . ARG A 1 202 ? 27.918 3.916 17.180 1.00 47.12 202 ARG A C 1
ATOM 1670 O O . ARG A 1 202 ? 28.634 3.099 17.740 1.00 47.12 202 ARG A O 1
ATOM 1677 N N . LEU A 1 203 ? 27.647 3.879 15.871 1.00 44.19 203 LEU A N 1
ATOM 1678 C CA . LEU A 1 203 ? 28.196 2.853 14.981 1.00 44.19 203 LEU A CA 1
ATOM 1679 C C . LEU A 1 203 ? 29.720 2.986 14.857 1.00 44.19 203 LEU A C 1
ATOM 1681 O O . LEU A 1 203 ? 30.426 1.993 14.981 1.00 44.19 203 LEU A O 1
ATOM 1685 N N . ARG A 1 204 ? 30.237 4.215 14.685 1.00 46.59 204 ARG A N 1
ATOM 1686 C CA . ARG A 1 204 ? 31.688 4.467 14.670 1.00 46.59 204 ARG A CA 1
ATOM 1687 C C . ARG A 1 204 ? 32.345 4.064 15.980 1.00 46.59 204 ARG A C 1
ATOM 1689 O O . ARG A 1 204 ? 33.346 3.369 15.948 1.00 46.59 204 ARG A O 1
ATOM 1696 N N . LYS A 1 205 ? 31.762 4.439 17.120 1.00 60.53 205 LYS A N 1
ATOM 1697 C CA . LYS A 1 205 ? 32.278 4.047 18.434 1.00 60.53 205 LYS A CA 1
ATOM 1698 C C . LYS A 1 205 ? 32.263 2.528 18.616 1.00 60.53 205 LYS A C 1
ATOM 1700 O O . LYS A 1 205 ? 33.271 1.973 19.015 1.00 60.53 205 LYS A O 1
ATOM 1705 N N . GLU A 1 206 ? 31.178 1.849 18.250 1.00 53.38 206 GLU A N 1
ATOM 1706 C CA . GLU A 1 206 ? 31.079 0.389 18.366 1.00 53.38 206 GLU A CA 1
ATOM 1707 C C . GLU A 1 206 ? 32.088 -0.339 17.462 1.00 53.38 206 GLU A C 1
ATOM 1709 O O . GLU A 1 206 ? 32.718 -1.304 17.892 1.00 53.38 206 GLU A O 1
ATOM 1714 N N . VAL A 1 207 ? 32.286 0.138 16.230 1.00 48.56 207 VAL A N 1
ATOM 1715 C CA . VAL A 1 207 ? 33.293 -0.406 15.307 1.00 48.56 207 VAL A CA 1
ATOM 1716 C C . VAL A 1 207 ? 34.706 -0.154 15.836 1.00 48.56 207 VAL A C 1
ATOM 1718 O O . VAL A 1 207 ? 35.500 -1.090 15.901 1.00 48.56 207 VAL A O 1
ATOM 1721 N N . THR A 1 208 ? 35.014 1.065 16.283 1.00 58.00 208 THR A N 1
ATOM 1722 C CA . THR A 1 208 ? 36.324 1.411 16.851 1.00 58.00 208 THR A CA 1
ATOM 1723 C C . THR A 1 208 ? 36.619 0.625 18.129 1.00 58.00 208 THR A C 1
ATOM 1725 O O . THR A 1 208 ? 37.728 0.115 18.282 1.00 58.00 208 THR A O 1
ATOM 1728 N N . ASP A 1 209 ? 35.642 0.455 19.020 1.00 63.44 209 ASP A N 1
ATOM 1729 C CA . ASP A 1 209 ? 35.797 -0.301 20.267 1.00 63.44 209 ASP A CA 1
ATOM 1730 C C . ASP A 1 209 ? 36.051 -1.793 19.977 1.00 63.44 209 ASP A C 1
ATOM 1732 O O . ASP A 1 209 ? 36.922 -2.405 20.600 1.00 63.44 209 ASP A O 1
ATOM 1736 N N . LYS A 1 210 ? 35.369 -2.373 18.976 1.00 57.91 210 LYS A N 1
ATOM 1737 C CA . LYS A 1 210 ? 35.596 -3.763 18.539 1.00 57.91 210 LYS A CA 1
ATOM 1738 C C . LYS A 1 210 ? 36.949 -3.947 17.848 1.00 57.91 210 LYS A C 1
ATOM 1740 O O . LYS A 1 210 ? 37.642 -4.917 18.145 1.00 57.91 210 LYS A O 1
ATOM 1745 N N . ILE A 1 211 ? 37.370 -3.009 16.994 1.00 55.47 211 ILE A N 1
ATOM 1746 C CA . ILE A 1 211 ? 38.714 -3.013 16.386 1.00 55.47 211 ILE A CA 1
ATOM 1747 C C . ILE A 1 211 ? 39.787 -2.931 17.476 1.00 55.47 211 ILE A C 1
ATOM 1749 O O . ILE A 1 211 ? 40.728 -3.723 17.472 1.00 55.47 211 ILE A O 1
ATOM 1753 N N . THR A 1 212 ? 39.612 -2.036 18.449 1.00 68.19 212 THR A N 1
ATOM 1754 C CA . THR A 1 212 ? 40.542 -1.869 19.575 1.00 68.19 212 THR A CA 1
ATOM 1755 C C . THR A 1 212 ? 40.604 -3.129 20.441 1.00 68.19 212 THR A C 1
ATOM 1757 O O . THR A 1 212 ? 41.680 -3.532 20.875 1.00 68.19 212 THR A O 1
ATOM 1760 N N . MET A 1 213 ? 39.467 -3.792 20.679 1.00 66.75 213 MET A N 1
ATOM 1761 C CA . MET A 1 213 ? 39.412 -5.054 21.421 1.00 66.75 213 MET A CA 1
ATOM 1762 C C . MET A 1 213 ? 40.153 -6.181 20.685 1.00 66.75 213 MET A C 1
ATOM 1764 O O . MET A 1 213 ? 40.909 -6.922 21.310 1.00 66.75 213 MET A O 1
ATOM 1768 N N . ILE A 1 214 ? 39.997 -6.277 19.361 1.00 58.94 214 ILE A N 1
ATOM 1769 C CA . ILE A 1 214 ? 40.705 -7.260 18.526 1.00 58.94 214 ILE A CA 1
ATOM 1770 C C . ILE A 1 214 ? 42.213 -6.970 18.486 1.00 58.94 214 ILE A C 1
ATOM 1772 O O . ILE A 1 214 ? 43.016 -7.896 18.589 1.00 58.94 214 ILE A O 1
ATOM 1776 N N . GLN A 1 215 ? 42.614 -5.699 18.384 1.00 62.44 215 GLN A N 1
ATOM 1777 C CA . GLN A 1 215 ? 44.023 -5.294 18.427 1.00 62.44 215 GLN A CA 1
ATOM 1778 C C . GLN A 1 215 ? 44.665 -5.644 19.771 1.00 62.44 215 GLN A C 1
ATOM 1780 O O . GLN A 1 215 ? 45.685 -6.327 19.790 1.00 62.44 215 GLN A O 1
ATOM 1785 N N . LYS A 1 216 ? 44.012 -5.303 20.889 1.00 71.75 216 LYS A N 1
ATOM 1786 C CA . LYS A 1 216 ? 44.476 -5.684 22.233 1.00 71.75 216 LYS A CA 1
ATOM 1787 C C . LYS A 1 216 ? 44.563 -7.194 22.415 1.00 71.75 216 LYS A C 1
ATOM 1789 O O . LYS A 1 216 ? 45.498 -7.677 23.046 1.00 71.75 216 LYS A O 1
ATOM 1794 N N . PHE A 1 217 ? 43.617 -7.951 21.859 1.00 69.56 217 PHE A N 1
ATOM 1795 C CA . PHE A 1 217 ? 43.672 -9.411 21.879 1.00 69.56 217 PHE A CA 1
ATOM 1796 C C . PHE A 1 217 ? 44.901 -9.930 21.116 1.00 69.56 217 PHE A C 1
ATOM 1798 O O . PHE A 1 217 ? 45.643 -10.757 21.635 1.00 69.56 217 PHE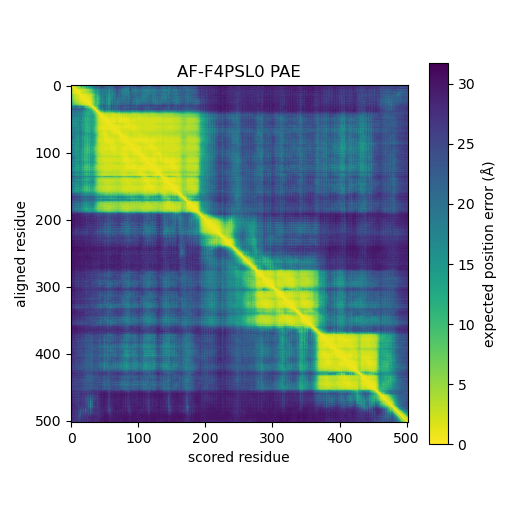 A O 1
ATOM 1805 N N . LYS A 1 218 ? 45.173 -9.396 19.920 1.00 63.62 218 LYS A N 1
ATOM 1806 C CA . LYS A 1 218 ? 46.343 -9.769 19.111 1.00 63.62 218 LYS A CA 1
ATOM 1807 C C . LYS A 1 218 ? 47.669 -9.411 19.793 1.00 63.62 218 LYS A C 1
ATOM 1809 O O . LYS A 1 218 ? 48.603 -10.202 19.751 1.00 63.62 218 LYS A O 1
ATOM 1814 N N . GLU A 1 219 ? 47.735 -8.254 20.446 1.00 76.44 219 GLU A N 1
ATOM 1815 C CA . GLU A 1 219 ? 48.894 -7.821 21.239 1.00 76.44 219 GLU A CA 1
ATOM 1816 C C . GLU A 1 219 ? 49.102 -8.683 22.490 1.00 76.44 219 GLU A C 1
ATOM 1818 O O . GLU A 1 219 ? 50.238 -8.967 22.859 1.00 76.44 219 GLU A O 1
ATOM 1823 N N . SER A 1 220 ? 48.014 -9.137 23.119 1.00 74.69 220 SER A N 1
ATOM 1824 C CA . SER A 1 220 ? 48.064 -9.990 24.315 1.00 74.69 220 SER A CA 1
ATOM 1825 C C . SER A 1 220 ? 48.433 -11.442 23.995 1.00 74.69 220 SER A C 1
ATOM 1827 O O . SER A 1 220 ? 48.912 -12.161 24.870 1.00 74.69 220 SER A O 1
ATOM 1829 N N . PHE A 1 221 ? 48.230 -11.881 22.748 1.00 74.88 221 PHE A N 1
ATOM 1830 C CA . PHE A 1 221 ? 48.466 -13.258 22.308 1.00 74.88 221 PHE A CA 1
ATOM 1831 C C . PHE A 1 221 ? 49.246 -13.324 20.980 1.00 74.88 221 PHE A C 1
ATOM 1833 O O . PHE A 1 221 ? 48.762 -13.909 20.008 1.00 74.88 221 PHE A O 1
ATOM 1840 N N . PRO A 1 222 ? 50.478 -12.782 20.916 1.00 69.31 222 PRO A N 1
ATOM 1841 C CA . PRO A 1 222 ? 51.231 -12.637 19.664 1.00 69.31 222 PRO A CA 1
ATOM 1842 C C . PRO A 1 222 ? 51.659 -13.974 19.034 1.00 69.31 222 PRO A C 1
ATOM 1844 O O . PRO A 1 222 ? 52.050 -14.008 17.870 1.00 69.31 222 PRO A O 1
ATOM 1847 N N . HIS A 1 223 ? 51.585 -15.074 19.788 1.00 72.88 223 HIS A N 1
ATOM 1848 C CA . HIS A 1 223 ? 51.987 -16.417 19.355 1.00 72.88 223 HIS A CA 1
ATOM 1849 C C . HIS A 1 223 ? 50.809 -17.348 19.039 1.00 72.88 223 HIS A C 1
ATOM 1851 O O . HIS A 1 223 ? 51.030 -18.493 18.651 1.00 72.88 223 HIS A O 1
ATOM 1857 N N . VAL A 1 224 ? 49.563 -16.896 19.223 1.00 61.97 224 VAL A N 1
ATOM 1858 C CA . VAL A 1 224 ? 48.390 -17.720 18.921 1.00 61.97 224 VAL A CA 1
ATOM 1859 C C . VAL A 1 224 ? 48.089 -17.611 17.433 1.00 61.97 224 VAL A C 1
ATOM 1861 O O . VAL A 1 224 ? 47.736 -16.544 16.934 1.00 61.97 224 VAL A O 1
ATOM 1864 N N . ASP A 1 225 ? 48.212 -18.731 16.725 1.00 63.91 225 ASP A N 1
ATOM 1865 C CA . ASP A 1 225 ? 47.769 -18.839 15.339 1.00 63.91 225 ASP A CA 1
ATOM 1866 C C . ASP A 1 225 ? 46.234 -18.778 15.288 1.00 63.91 225 ASP A C 1
ATOM 1868 O O . ASP A 1 225 ? 45.520 -19.758 15.529 1.00 63.91 225 ASP A O 1
ATOM 1872 N N . ILE A 1 226 ? 45.726 -17.576 15.013 1.00 54.62 226 ILE A N 1
ATOM 1873 C CA . ILE A 1 226 ? 44.296 -17.248 14.990 1.00 54.62 226 ILE A CA 1
ATOM 1874 C C . ILE A 1 226 ? 43.540 -18.146 13.995 1.00 54.62 226 ILE A C 1
ATOM 1876 O O . ILE A 1 226 ? 42.371 -18.455 14.227 1.00 54.62 226 ILE A O 1
ATOM 1880 N N . ALA A 1 227 ? 44.195 -18.620 12.928 1.00 50.50 227 ALA A N 1
ATOM 1881 C CA . ALA A 1 227 ? 43.569 -19.475 11.919 1.00 50.50 227 ALA A CA 1
ATOM 1882 C C . ALA A 1 227 ? 43.215 -20.879 12.452 1.00 50.50 227 ALA A C 1
ATOM 1884 O O . ALA A 1 227 ? 42.264 -21.506 11.974 1.00 50.50 227 ALA A O 1
ATOM 1885 N N . ASN A 1 228 ? 43.923 -21.354 13.481 1.00 52.81 228 ASN A N 1
ATOM 1886 C CA . ASN A 1 228 ? 43.830 -22.734 13.966 1.00 52.81 228 ASN A CA 1
ATOM 1887 C C . ASN A 1 228 ? 43.261 -22.877 15.388 1.00 52.81 228 ASN A C 1
ATOM 1889 O O . ASN A 1 228 ? 42.940 -23.988 15.803 1.00 52.81 228 ASN A O 1
ATOM 1893 N N . SER A 1 229 ? 43.074 -21.781 16.130 1.00 62.53 229 SER A N 1
ATOM 1894 C CA . SER A 1 229 ? 42.512 -21.827 17.487 1.00 62.53 229 SER A CA 1
ATOM 1895 C C . SER A 1 229 ? 40.979 -21.780 17.498 1.00 62.53 229 SER A C 1
ATOM 1897 O O . SER A 1 229 ? 40.360 -20.750 17.220 1.00 62.53 229 SER A O 1
ATOM 1899 N N . GLU A 1 230 ? 40.352 -22.885 17.906 1.00 60.44 230 GLU A N 1
ATOM 1900 C CA . GLU A 1 230 ? 38.892 -23.013 18.037 1.00 60.44 230 GLU A CA 1
ATOM 1901 C C . GLU A 1 230 ? 38.298 -22.040 19.077 1.00 60.44 230 GLU A C 1
ATOM 1903 O O . GLU A 1 230 ? 37.186 -21.533 18.920 1.00 60.44 230 GLU A O 1
ATOM 1908 N N . GLN A 1 231 ? 39.063 -21.714 20.124 1.00 56.34 231 GLN A N 1
ATOM 1909 C CA . GLN A 1 231 ? 38.682 -20.711 21.123 1.00 56.34 231 GLN A CA 1
ATOM 1910 C C . GLN A 1 231 ? 38.697 -19.290 20.549 1.00 56.34 231 GLN A C 1
ATOM 1912 O O . GLN A 1 231 ? 37.774 -18.521 20.818 1.00 56.34 231 GLN A O 1
ATOM 1917 N N . CYS A 1 232 ? 39.685 -18.951 19.713 1.00 55.81 232 CYS A N 1
ATOM 1918 C CA . CYS A 1 232 ? 39.718 -17.660 19.021 1.00 55.81 232 CYS A CA 1
ATOM 1919 C C . CYS A 1 232 ? 38.560 -17.530 18.027 1.00 55.81 232 CYS A C 1
ATOM 1921 O O . CYS A 1 232 ? 37.936 -16.474 17.960 1.00 55.81 232 CYS A O 1
ATOM 1923 N N . LYS A 1 233 ? 38.220 -18.611 17.313 1.00 55.16 233 LYS A N 1
ATOM 1924 C CA . LYS A 1 233 ? 37.062 -18.654 16.405 1.00 55.16 233 LYS A CA 1
ATOM 1925 C C . LYS A 1 233 ? 35.742 -18.432 17.145 1.00 55.16 233 LYS A C 1
ATOM 1927 O O . LYS A 1 233 ? 34.916 -17.652 16.682 1.00 55.16 233 LYS A O 1
ATOM 1932 N N . ARG A 1 234 ? 35.550 -19.053 18.317 1.00 58.38 234 ARG A N 1
ATOM 1933 C CA . ARG A 1 234 ? 34.351 -18.844 19.154 1.00 58.38 234 ARG A CA 1
ATOM 1934 C C . ARG A 1 234 ? 34.249 -17.420 19.696 1.00 58.38 234 ARG A C 1
ATOM 1936 O O . ARG A 1 234 ? 33.201 -16.805 19.540 1.00 58.38 234 ARG A O 1
ATOM 1943 N N . PHE A 1 235 ? 35.336 -16.880 20.247 1.00 58.69 235 PHE A N 1
ATOM 1944 C CA . PHE A 1 235 ? 35.379 -15.498 20.734 1.00 58.69 235 PHE A CA 1
ATOM 1945 C C . PHE A 1 235 ? 35.081 -14.490 19.613 1.00 58.69 235 PHE A C 1
ATOM 1947 O O . PHE A 1 235 ? 34.257 -13.594 19.779 1.00 58.69 235 PHE A O 1
ATOM 1954 N N . LEU A 1 236 ? 35.685 -14.667 18.432 1.00 53.97 236 LEU A N 1
ATOM 1955 C CA . LEU A 1 236 ? 35.425 -13.811 17.273 1.00 53.97 236 LEU A CA 1
ATOM 1956 C C . LEU A 1 236 ? 33.984 -13.945 16.767 1.00 53.97 236 LEU A C 1
ATOM 1958 O O . LEU A 1 236 ? 33.375 -12.928 16.443 1.00 53.97 236 LEU A O 1
ATOM 1962 N N . ASN A 1 237 ? 33.408 -15.150 16.754 1.00 52.75 237 ASN A N 1
ATOM 1963 C CA . ASN A 1 237 ? 32.004 -15.370 16.395 1.00 52.75 237 ASN A CA 1
ATOM 1964 C C . ASN A 1 237 ? 31.038 -14.671 17.362 1.00 52.75 237 ASN A C 1
ATOM 1966 O O . ASN A 1 237 ? 30.090 -14.030 16.916 1.00 52.75 237 ASN A O 1
ATOM 1970 N N . GLU A 1 238 ? 31.289 -14.717 18.670 1.00 52.53 238 GLU A N 1
ATOM 1971 C CA . GLU A 1 238 ? 30.464 -14.017 19.667 1.00 52.53 238 GLU A CA 1
ATOM 1972 C C . GLU A 1 238 ? 30.565 -12.486 19.548 1.00 52.53 238 GLU A C 1
ATOM 1974 O O . GLU A 1 238 ? 29.575 -11.779 19.737 1.00 52.53 238 GLU A O 1
ATOM 1979 N N . VAL A 1 239 ? 31.733 -11.962 19.160 1.00 50.22 239 VAL A N 1
ATOM 1980 C CA . VAL A 1 239 ? 31.965 -10.517 18.968 1.00 50.22 239 VAL A CA 1
ATOM 1981 C C . VAL A 1 239 ? 31.400 -9.997 17.629 1.00 50.22 239 VAL A C 1
ATOM 1983 O O . VAL A 1 239 ? 31.017 -8.821 17.535 1.00 50.22 239 VAL A O 1
ATOM 1986 N N . THR A 1 240 ? 31.309 -10.848 16.597 1.00 50.06 240 THR A N 1
ATOM 1987 C CA . THR A 1 240 ? 30.925 -10.466 15.218 1.00 50.06 240 THR A CA 1
ATOM 1988 C C . THR A 1 240 ? 29.479 -10.805 14.822 1.00 50.06 240 THR A C 1
ATOM 1990 O O . THR A 1 240 ? 28.906 -10.081 14.007 1.00 50.06 240 THR A O 1
ATOM 1993 N N . LEU A 1 241 ? 28.831 -11.824 15.407 1.00 42.28 241 LEU A N 1
ATOM 1994 C CA . LEU A 1 241 ? 27.509 -12.312 14.954 1.00 42.28 241 LEU A CA 1
ATOM 1995 C C . LEU A 1 241 ? 26.274 -11.601 15.538 1.00 42.28 241 LEU A C 1
ATOM 1997 O O . LEU A 1 241 ? 25.142 -12.003 15.268 1.00 42.28 241 LEU A O 1
ATOM 2001 N N . GLY A 1 242 ? 26.434 -10.488 16.249 1.00 36.59 242 GLY A N 1
ATOM 2002 C CA . GLY A 1 242 ? 25.326 -9.561 16.502 1.00 36.59 242 GLY A CA 1
ATOM 2003 C C . GLY A 1 242 ? 25.546 -8.226 15.789 1.00 36.59 242 GLY A C 1
ATOM 2004 O O . GLY A 1 242 ? 26.618 -7.647 15.952 1.00 36.59 242 GLY A O 1
ATOM 2005 N N . PRO A 1 243 ? 24.567 -7.622 15.087 1.00 37.22 243 PRO A N 1
ATOM 2006 C CA . PRO A 1 243 ? 23.491 -8.117 14.232 1.00 37.22 243 PRO A CA 1
ATOM 2007 C C . PRO A 1 243 ? 23.839 -7.814 12.751 1.00 37.22 243 PRO A C 1
ATOM 2009 O O . PRO A 1 243 ? 23.388 -6.812 12.196 1.00 37.22 243 PRO A O 1
ATOM 2012 N N . TRP A 1 244 ? 24.667 -8.644 12.107 1.00 32.25 244 TRP A N 1
ATOM 2013 C CA . TRP A 1 244 ? 25.154 -8.411 10.730 1.00 32.25 244 TRP A CA 1
ATOM 2014 C C . TRP A 1 244 ? 24.464 -9.257 9.649 1.00 32.25 244 TRP A C 1
ATOM 2016 O O . TRP A 1 244 ? 24.935 -9.344 8.520 1.00 32.25 244 TRP A O 1
ATOM 2026 N N . THR A 1 245 ? 23.282 -9.808 9.922 1.00 36.56 245 THR A N 1
ATOM 2027 C CA . THR A 1 245 ? 22.397 -10.384 8.892 1.00 36.56 245 THR A CA 1
ATOM 2028 C C . THR A 1 245 ? 21.598 -9.293 8.163 1.00 36.56 245 THR A C 1
ATOM 2030 O O . THR A 1 245 ? 20.368 -9.299 8.138 1.00 36.56 245 THR A O 1
ATOM 2033 N N . ILE A 1 246 ? 22.295 -8.311 7.575 1.00 36.41 246 ILE A N 1
ATOM 2034 C CA . ILE A 1 246 ? 21.699 -7.211 6.799 1.00 36.41 246 ILE A CA 1
ATOM 2035 C C . ILE A 1 246 ? 22.313 -7.197 5.394 1.00 36.41 246 ILE A C 1
ATOM 2037 O O . ILE A 1 246 ? 23.526 -7.132 5.228 1.00 36.41 246 ILE A O 1
ATOM 2041 N N . GLY A 1 247 ? 21.440 -7.273 4.386 1.00 39.97 247 GLY A N 1
ATOM 2042 C CA . GLY A 1 247 ? 21.754 -7.485 2.973 1.00 39.97 247 GLY A CA 1
ATOM 2043 C C . GLY A 1 247 ? 22.848 -6.600 2.359 1.00 39.97 247 GLY A C 1
ATOM 2044 O O . GLY A 1 247 ? 23.012 -5.418 2.671 1.00 39.97 247 GLY A O 1
ATOM 2045 N N . SER A 1 248 ? 23.534 -7.206 1.388 1.00 39.81 248 SER A N 1
ATOM 2046 C CA . SER A 1 248 ? 24.773 -6.793 0.713 1.00 39.81 248 SER A CA 1
ATOM 2047 C C . SER A 1 248 ? 24.807 -5.413 0.038 1.00 39.81 248 SER A C 1
ATOM 2049 O O . SER A 1 248 ? 25.863 -5.010 -0.435 1.00 39.81 248 SER A O 1
ATOM 2051 N N . LYS A 1 249 ? 23.702 -4.659 -0.007 1.00 36.88 249 LYS A N 1
ATOM 2052 C CA . LYS A 1 249 ? 23.665 -3.314 -0.615 1.00 36.88 249 LYS A CA 1
ATOM 2053 C C . LYS A 1 249 ? 24.047 -2.187 0.348 1.00 36.88 249 LYS A C 1
ATOM 2055 O O . LYS A 1 249 ? 24.301 -1.076 -0.103 1.00 36.88 249 LYS A O 1
ATOM 2060 N N . ARG A 1 250 ? 24.065 -2.436 1.664 1.00 36.94 250 ARG A N 1
ATOM 2061 C CA . ARG A 1 250 ? 24.309 -1.375 2.659 1.00 36.94 250 ARG A CA 1
ATOM 2062 C C . ARG A 1 250 ? 25.791 -1.059 2.884 1.00 36.94 250 ARG A C 1
ATOM 2064 O O . ARG A 1 250 ? 26.101 0.102 3.121 1.00 36.94 250 ARG A O 1
ATOM 2071 N N . LEU A 1 251 ? 26.693 -2.039 2.757 1.00 35.28 251 LEU A N 1
ATOM 2072 C CA . LEU A 1 251 ? 28.138 -1.791 2.903 1.00 35.28 251 LEU A CA 1
ATOM 2073 C C . LEU A 1 251 ? 28.697 -0.909 1.783 1.00 35.28 251 LEU A C 1
ATOM 2075 O O . LEU A 1 251 ? 29.528 -0.049 2.040 1.00 35.28 251 LEU A O 1
ATOM 2079 N N . THR A 1 252 ? 28.207 -1.067 0.553 1.00 36.69 252 THR A N 1
ATOM 2080 C CA . THR A 1 252 ? 28.726 -0.343 -0.618 1.00 36.69 252 THR A CA 1
ATOM 2081 C C . THR A 1 252 ? 28.422 1.159 -0.593 1.00 36.69 252 THR A C 1
ATOM 2083 O O . THR A 1 252 ? 29.018 1.906 -1.357 1.00 36.69 252 THR A O 1
ATOM 2086 N N . LEU A 1 253 ? 27.499 1.607 0.267 1.00 32.66 253 LEU A N 1
ATOM 2087 C CA . LEU A 1 253 ? 27.023 2.994 0.331 1.00 32.66 253 LEU A CA 1
ATOM 2088 C C . LEU A 1 253 ? 27.564 3.794 1.528 1.00 32.66 253 LEU A C 1
ATOM 2090 O O . LEU A 1 253 ? 27.269 4.982 1.625 1.00 32.66 253 LEU A O 1
ATOM 2094 N N . GLN A 1 254 ? 28.307 3.175 2.454 1.00 37.75 254 GLN A N 1
ATOM 2095 C CA . GLN A 1 254 ? 28.775 3.840 3.685 1.00 37.75 254 GLN A CA 1
ATOM 2096 C C . GLN A 1 254 ? 30.297 3.852 3.866 1.00 37.75 254 GLN A C 1
ATOM 2098 O O . GLN A 1 254 ? 30.781 4.377 4.868 1.00 37.75 254 GLN A O 1
ATOM 2103 N N . LEU A 1 255 ? 31.043 3.312 2.905 1.00 35.12 255 LEU A N 1
ATOM 2104 C CA . LEU A 1 255 ? 32.500 3.359 2.883 1.00 35.12 255 LEU A CA 1
ATOM 2105 C C . LEU A 1 255 ? 32.940 4.534 2.009 1.00 35.12 255 LEU A C 1
ATOM 2107 O O . LEU A 1 255 ? 32.362 4.769 0.947 1.00 35.12 255 LEU A O 1
ATOM 2111 N N . SER A 1 256 ? 33.930 5.291 2.479 1.00 36.50 256 SER A N 1
ATOM 2112 C CA . SER A 1 256 ? 34.510 6.423 1.746 1.00 36.50 256 SER A CA 1
ATOM 2113 C C . SER A 1 256 ? 35.161 5.986 0.428 1.00 36.50 256 SER A C 1
ATOM 2115 O O . SER A 1 256 ? 35.135 6.763 -0.523 1.00 36.50 256 SER A O 1
ATOM 2117 N N . ASP A 1 257 ? 35.641 4.736 0.353 1.00 42.81 257 ASP A N 1
ATOM 2118 C CA . ASP A 1 257 ? 35.938 4.015 -0.890 1.00 42.81 257 ASP A CA 1
ATOM 2119 C C . ASP A 1 257 ? 35.579 2.515 -0.739 1.00 42.81 257 ASP A C 1
ATOM 2121 O O . ASP A 1 257 ? 36.340 1.734 -0.163 1.00 42.81 257 ASP A O 1
ATOM 2125 N N . PRO A 1 258 ? 34.416 2.062 -1.245 1.00 43.88 258 PRO A N 1
ATOM 2126 C CA . PRO A 1 258 ? 33.979 0.676 -1.090 1.00 43.88 258 PRO A CA 1
ATOM 2127 C C . PRO A 1 258 ? 34.880 -0.347 -1.805 1.00 43.88 258 PRO A C 1
ATOM 2129 O O . PRO A 1 258 ? 34.756 -1.540 -1.534 1.00 43.88 258 PRO A O 1
ATOM 2132 N N . TYR A 1 259 ? 35.775 0.068 -2.707 1.00 43.94 259 TYR A N 1
ATOM 2133 C CA . TYR A 1 259 ? 36.613 -0.842 -3.494 1.00 43.94 259 TYR A CA 1
ATOM 2134 C C . TYR A 1 259 ? 37.969 -1.136 -2.842 1.00 43.94 259 TYR A C 1
ATOM 2136 O O . TYR A 1 259 ? 38.518 -2.224 -3.045 1.00 43.94 259 TYR A O 1
ATOM 2144 N N . GLU A 1 260 ? 38.491 -0.202 -2.047 1.00 43.75 260 GLU A N 1
ATOM 2145 C CA . GLU A 1 260 ? 39.724 -0.376 -1.269 1.00 43.75 260 GLU A CA 1
ATOM 2146 C C . GLU A 1 260 ? 39.461 -1.229 -0.016 1.00 43.75 260 GLU A C 1
ATOM 2148 O O . GLU A 1 260 ? 40.178 -2.195 0.258 1.00 43.75 260 GLU A O 1
ATOM 2153 N N . ASP A 1 261 ? 38.343 -0.977 0.667 1.00 45.44 261 ASP A N 1
ATOM 2154 C CA . ASP A 1 261 ? 37.971 -1.657 1.911 1.00 45.44 261 ASP A CA 1
ATOM 2155 C C . ASP A 1 261 ? 37.534 -3.120 1.697 1.00 45.44 261 ASP A C 1
ATOM 2157 O O . ASP A 1 261 ? 37.920 -4.010 2.459 1.00 45.44 261 ASP A O 1
ATOM 2161 N N . ILE A 1 262 ? 36.779 -3.415 0.628 1.00 49.12 262 ILE A N 1
ATOM 2162 C CA . ILE A 1 262 ? 36.378 -4.796 0.283 1.00 49.12 262 ILE A CA 1
ATOM 2163 C C . ILE A 1 262 ? 37.589 -5.617 -0.177 1.00 49.12 262 ILE A C 1
ATOM 2165 O O . ILE A 1 262 ? 37.703 -6.801 0.142 1.00 49.12 262 ILE A O 1
ATOM 2169 N N . GLY A 1 263 ? 38.501 -4.993 -0.919 1.00 44.28 263 GLY A N 1
ATOM 2170 C CA . GLY A 1 263 ? 39.719 -5.633 -1.395 1.00 44.28 263 GLY A CA 1
ATOM 2171 C C . GLY A 1 263 ? 40.706 -5.967 -0.279 1.00 44.28 263 GLY A C 1
ATOM 2172 O O . GLY A 1 263 ? 41.234 -7.080 -0.229 1.00 44.28 263 GLY A O 1
ATOM 2173 N N . THR A 1 264 ? 40.867 -5.047 0.671 1.00 45.47 264 THR A N 1
ATOM 2174 C CA . THR A 1 264 ? 41.688 -5.248 1.871 1.00 45.47 264 THR A CA 1
ATOM 2175 C C . THR A 1 264 ? 41.074 -6.308 2.794 1.00 45.47 264 THR A C 1
ATOM 2177 O O . THR A 1 264 ? 41.788 -7.165 3.317 1.00 45.47 264 THR A O 1
ATOM 2180 N N . ALA A 1 265 ? 39.742 -6.335 2.929 1.00 44.62 265 ALA A N 1
ATOM 2181 C CA . ALA A 1 265 ? 39.028 -7.373 3.678 1.00 44.62 265 ALA A CA 1
ATOM 2182 C C . ALA A 1 265 ? 39.156 -8.773 3.044 1.00 44.62 265 ALA A C 1
ATOM 2184 O O . ALA A 1 265 ? 39.211 -9.770 3.765 1.00 44.62 265 ALA A O 1
ATOM 2185 N N . ALA A 1 266 ? 39.251 -8.856 1.713 1.00 44.91 266 ALA A N 1
ATOM 2186 C CA . ALA A 1 266 ? 39.390 -10.116 0.983 1.00 44.91 266 ALA A CA 1
ATOM 2187 C C . ALA A 1 266 ? 40.800 -10.738 1.047 1.00 44.91 266 ALA A C 1
ATOM 2189 O O . ALA A 1 266 ? 40.956 -11.916 0.733 1.00 44.91 266 ALA A O 1
ATOM 2190 N N . LEU A 1 267 ? 41.819 -9.972 1.455 1.00 44.75 267 LEU A N 1
ATOM 2191 C CA . LEU A 1 267 ? 43.195 -10.454 1.651 1.00 44.75 267 LEU A CA 1
ATOM 2192 C C . LEU A 1 267 ? 43.464 -10.983 3.071 1.00 44.75 267 LEU A C 1
ATOM 2194 O O . LEU A 1 267 ? 44.522 -11.559 3.323 1.00 44.75 267 LEU A O 1
ATOM 2198 N N . CYS A 1 268 ? 42.527 -10.810 4.004 1.00 45.19 268 CYS A N 1
ATOM 2199 C CA . CYS A 1 268 ? 42.607 -11.420 5.328 1.00 45.19 268 CYS A CA 1
ATOM 2200 C C . CYS A 1 268 ? 42.020 -12.846 5.318 1.00 45.19 268 CYS A C 1
ATOM 2202 O O . CYS A 1 268 ? 41.150 -13.140 4.499 1.00 45.19 268 CYS A O 1
ATOM 2204 N N . PRO A 1 269 ? 42.336 -13.694 6.319 1.00 44.94 269 PRO A N 1
ATOM 2205 C CA . PRO A 1 269 ? 41.594 -14.932 6.633 1.00 44.94 269 PRO A CA 1
ATOM 2206 C C . PRO A 1 269 ? 40.085 -14.723 6.926 1.00 44.94 269 PRO A C 1
ATOM 2208 O O . PRO A 1 269 ? 39.393 -15.626 7.380 1.00 44.94 269 PRO A O 1
ATOM 2211 N N . PHE A 1 270 ? 39.575 -13.511 6.698 1.00 42.84 270 PHE A N 1
ATOM 2212 C CA . PHE A 1 270 ? 38.232 -13.029 6.975 1.00 42.84 270 PHE A CA 1
ATOM 2213 C C . PHE A 1 270 ? 37.166 -13.599 6.036 1.00 42.84 270 PHE A C 1
ATOM 2215 O O . PHE A 1 270 ? 35.993 -13.519 6.380 1.00 42.84 270 PHE A O 1
ATOM 2222 N N . LEU A 1 271 ? 37.514 -14.175 4.879 1.00 46.25 271 LEU A N 1
ATOM 2223 C CA . LEU A 1 271 ? 36.508 -14.733 3.963 1.00 46.25 271 LEU A CA 1
ATOM 2224 C C . LEU A 1 271 ? 35.753 -15.936 4.556 1.00 46.25 271 LEU A C 1
ATOM 2226 O O . LEU A 1 271 ? 34.570 -16.087 4.261 1.00 46.25 271 LEU A O 1
ATOM 2230 N N . ASP A 1 272 ? 36.362 -16.688 5.480 1.00 42.38 272 ASP A N 1
ATOM 2231 C CA . ASP A 1 272 ? 35.652 -17.713 6.264 1.00 42.38 272 ASP A CA 1
ATOM 2232 C C . ASP A 1 272 ? 34.693 -17.089 7.305 1.00 42.38 272 ASP A C 1
ATOM 2234 O O . ASP A 1 272 ? 33.727 -17.722 7.727 1.00 42.38 272 ASP A O 1
ATOM 2238 N N . LEU A 1 273 ? 34.939 -15.834 7.708 1.00 40.91 273 LEU A N 1
ATOM 2239 C CA . LEU A 1 273 ? 34.163 -15.085 8.706 1.00 40.91 273 LEU A CA 1
ATOM 2240 C C . LEU A 1 273 ? 33.055 -14.210 8.093 1.00 40.91 273 LEU A C 1
ATOM 2242 O O . LEU A 1 273 ? 32.095 -13.862 8.781 1.00 40.91 273 LEU A O 1
ATOM 2246 N N . VAL A 1 274 ? 33.140 -13.863 6.804 1.00 47.75 274 VAL A N 1
ATOM 2247 C CA . VAL A 1 274 ? 32.072 -13.172 6.057 1.00 47.75 274 VAL A CA 1
ATOM 2248 C C . VAL A 1 274 ? 31.028 -14.205 5.616 1.00 47.75 274 VAL A C 1
ATOM 2250 O O . VAL A 1 274 ? 30.785 -14.456 4.436 1.00 47.75 274 VAL A O 1
ATOM 2253 N N . VAL A 1 275 ? 30.395 -14.829 6.609 1.00 45.31 275 VAL A N 1
ATOM 2254 C CA . VAL A 1 275 ? 29.299 -15.786 6.448 1.00 45.31 275 VAL A CA 1
ATOM 2255 C C . VAL A 1 275 ? 28.071 -15.028 5.933 1.00 45.31 275 VAL A C 1
ATOM 2257 O O . VAL A 1 275 ? 27.230 -14.572 6.702 1.00 45.31 275 VAL A O 1
ATOM 2260 N N . GLY A 1 276 ? 27.977 -14.825 4.615 1.00 59.03 276 GLY A N 1
ATOM 2261 C CA . GLY A 1 276 ? 26.753 -14.307 3.997 1.00 59.03 276 GLY A CA 1
ATOM 2262 C C . GLY A 1 276 ? 26.894 -13.485 2.721 1.00 59.03 276 GLY A C 1
ATOM 2263 O O . GLY A 1 276 ? 25.864 -13.184 2.119 1.00 59.03 276 GLY A O 1
ATOM 2264 N N . ILE A 1 277 ? 28.102 -13.121 2.269 1.00 61.22 277 ILE A N 1
ATOM 2265 C CA . ILE A 1 277 ? 28.250 -12.479 0.952 1.00 61.22 277 ILE A CA 1
ATOM 2266 C C . ILE A 1 277 ? 28.387 -13.573 -0.111 1.00 61.22 277 ILE A C 1
ATOM 2268 O O . ILE A 1 277 ? 29.370 -14.313 -0.093 1.00 61.22 277 ILE A O 1
ATOM 2272 N N . PRO A 1 278 ? 27.446 -13.679 -1.069 1.00 75.25 278 PRO A N 1
ATOM 2273 C CA . PRO A 1 278 ? 27.578 -14.627 -2.163 1.00 75.25 278 PRO A CA 1
ATOM 2274 C C . PRO A 1 278 ? 28.871 -14.342 -2.940 1.00 75.25 278 PRO A C 1
ATOM 2276 O O . PRO A 1 278 ? 29.082 -13.184 -3.323 1.00 75.25 278 PRO A O 1
ATOM 2279 N N . PRO A 1 279 ? 29.712 -15.346 -3.236 1.00 76.56 279 PRO A N 1
ATOM 2280 C CA . PRO A 1 279 ? 30.953 -15.154 -3.993 1.00 76.56 279 PRO A CA 1
ATOM 2281 C C . PRO A 1 279 ? 30.749 -14.457 -5.342 1.00 76.56 279 PRO A C 1
ATOM 2283 O O . PRO A 1 279 ? 31.586 -13.665 -5.767 1.00 76.56 279 PRO A O 1
ATOM 2286 N N . SER A 1 280 ? 29.574 -14.627 -5.954 1.00 78.31 280 SER A N 1
ATOM 2287 C CA . SER A 1 280 ? 29.124 -13.861 -7.121 1.00 78.31 280 SER A CA 1
ATOM 2288 C C . SER A 1 280 ? 29.223 -12.343 -6.946 1.00 78.31 280 SER A C 1
ATOM 2290 O O . SER A 1 280 ? 29.615 -11.623 -7.863 1.00 78.31 280 SER A O 1
ATOM 2292 N N . THR A 1 281 ? 28.862 -11.843 -5.764 1.00 77.06 281 THR A N 1
ATOM 2293 C CA . THR A 1 281 ? 28.888 -10.420 -5.418 1.00 77.06 281 THR A CA 1
ATOM 2294 C C . THR A 1 281 ? 30.322 -9.934 -5.260 1.00 77.06 281 THR A C 1
ATOM 2296 O O . THR A 1 281 ? 30.640 -8.839 -5.717 1.00 77.06 281 THR A O 1
ATOM 2299 N N . VAL A 1 282 ? 31.194 -10.755 -4.670 1.00 81.31 282 VAL A N 1
ATOM 2300 C CA . VAL A 1 282 ? 32.624 -10.446 -4.537 1.00 81.31 282 VAL A CA 1
ATOM 2301 C C . VAL A 1 282 ? 33.263 -10.363 -5.923 1.00 81.31 282 VAL A C 1
ATOM 2303 O O . VAL A 1 282 ? 33.863 -9.351 -6.264 1.00 81.31 282 VAL A O 1
ATOM 2306 N N . ILE A 1 283 ? 33.034 -11.361 -6.780 1.00 83.00 283 ILE A N 1
ATOM 2307 C CA . ILE A 1 283 ? 33.594 -11.422 -8.140 1.00 83.00 283 ILE A CA 1
ATOM 2308 C C . ILE A 1 283 ? 33.096 -10.259 -9.016 1.00 83.00 283 ILE A C 1
ATOM 2310 O O . ILE A 1 283 ? 33.861 -9.673 -9.787 1.00 83.00 283 ILE A O 1
ATOM 2314 N N . ARG A 1 284 ? 31.815 -9.884 -8.895 1.00 81.06 284 ARG A N 1
ATOM 2315 C CA . ARG A 1 284 ? 31.238 -8.776 -9.672 1.00 81.06 284 ARG A CA 1
ATOM 2316 C C . ARG A 1 284 ? 31.833 -7.417 -9.295 1.00 81.06 284 ARG A C 1
ATOM 2318 O O . ARG A 1 284 ? 31.914 -6.561 -10.164 1.00 81.06 284 ARG A O 1
ATOM 2325 N N . ASN A 1 285 ? 32.252 -7.232 -8.043 1.00 80.50 285 ASN A N 1
ATOM 2326 C CA . ASN A 1 285 ? 32.702 -5.932 -7.534 1.00 80.50 285 ASN A CA 1
ATOM 2327 C C . ASN A 1 285 ? 34.203 -5.867 -7.211 1.00 80.50 285 ASN A C 1
ATOM 2329 O O . ASN A 1 285 ? 34.688 -4.804 -6.838 1.00 80.50 285 ASN A O 1
ATOM 2333 N N . MET A 1 286 ? 34.954 -6.965 -7.348 1.00 87.25 286 MET A N 1
ATOM 2334 C CA . MET A 1 286 ? 36.390 -6.954 -7.059 1.00 87.25 286 MET A CA 1
ATOM 2335 C C . MET A 1 286 ? 37.130 -6.000 -8.001 1.00 87.25 286 MET A C 1
ATOM 2337 O O . MET A 1 286 ? 36.867 -5.982 -9.207 1.00 87.25 286 MET A O 1
ATOM 2341 N N . SER A 1 287 ? 38.056 -5.217 -7.459 1.00 89.25 287 SER A N 1
ATOM 2342 C CA . SER A 1 287 ? 38.950 -4.388 -8.262 1.00 89.25 287 SER A CA 1
ATOM 2343 C C . SER A 1 287 ? 40.102 -5.218 -8.826 1.00 89.25 287 SER A C 1
ATOM 2345 O O . SER A 1 287 ? 40.457 -6.272 -8.285 1.00 89.25 287 SER A O 1
ATOM 2347 N N . LEU A 1 288 ? 40.716 -4.734 -9.909 1.00 89.62 288 LEU A N 1
ATOM 2348 C CA . LEU A 1 288 ? 41.850 -5.408 -10.545 1.00 89.62 288 LEU A CA 1
ATOM 2349 C C . LEU A 1 288 ? 42.989 -5.737 -9.563 1.00 89.62 288 LEU A C 1
ATOM 2351 O O . LEU A 1 288 ? 43.554 -6.828 -9.630 1.00 89.62 288 LEU A O 1
ATOM 2355 N N . HIS A 1 289 ? 43.293 -4.832 -8.627 1.00 86.94 289 HIS A N 1
ATOM 2356 C CA . HIS A 1 289 ? 44.391 -5.011 -7.670 1.00 86.94 289 HIS A CA 1
ATOM 2357 C C . HIS A 1 289 ? 44.208 -6.262 -6.789 1.00 86.94 289 HIS A C 1
ATOM 2359 O O . HIS A 1 289 ? 45.183 -6.938 -6.456 1.00 86.94 289 HIS A O 1
ATOM 2365 N N . HIS A 1 290 ? 42.963 -6.610 -6.459 1.00 86.38 290 HIS A N 1
ATOM 2366 C CA . HIS A 1 290 ? 42.640 -7.714 -5.551 1.00 86.38 290 HIS A CA 1
ATOM 2367 C C . HIS A 1 290 ? 42.249 -9.000 -6.274 1.00 86.38 290 HIS A C 1
ATOM 2369 O O . HIS A 1 290 ? 42.200 -10.063 -5.654 1.00 86.38 290 HIS A O 1
ATOM 2375 N N . ALA A 1 291 ? 41.998 -8.928 -7.583 1.00 89.19 291 ALA A N 1
ATOM 2376 C CA . ALA A 1 291 ? 41.468 -10.039 -8.361 1.00 89.19 291 ALA A CA 1
ATOM 2377 C C . ALA A 1 291 ? 42.299 -11.318 -8.193 1.00 89.19 291 ALA A C 1
ATOM 2379 O O . ALA A 1 291 ? 41.738 -12.378 -7.940 1.00 89.19 291 ALA A O 1
ATOM 2380 N N . ARG A 1 292 ? 43.634 -11.228 -8.252 1.00 90.81 292 ARG A N 1
ATOM 2381 C CA . ARG A 1 292 ? 44.506 -12.408 -8.146 1.00 90.81 292 ARG A CA 1
ATOM 2382 C C . ARG A 1 292 ? 44.393 -13.110 -6.791 1.00 90.81 292 ARG A C 1
ATOM 2384 O O . ARG A 1 292 ? 44.277 -14.328 -6.770 1.00 90.81 292 ARG A O 1
ATOM 2391 N N . GLY A 1 293 ? 44.385 -12.356 -5.690 1.00 86.00 293 GLY A N 1
ATOM 2392 C CA . GLY A 1 293 ? 44.248 -12.915 -4.340 1.00 86.00 293 GLY A CA 1
ATOM 2393 C C . GLY A 1 293 ? 42.865 -13.518 -4.097 1.00 86.00 293 GLY A C 1
ATOM 2394 O O . GLY A 1 293 ? 42.759 -14.638 -3.607 1.00 86.00 293 GLY A O 1
ATOM 2395 N N . VAL A 1 294 ? 41.810 -12.817 -4.526 1.00 85.19 294 VAL A N 1
ATOM 2396 C CA . VAL A 1 294 ? 40.419 -13.291 -4.426 1.00 85.19 294 VAL A CA 1
ATOM 2397 C C . VAL A 1 294 ? 40.224 -14.578 -5.220 1.00 85.19 294 VAL A C 1
ATOM 2399 O O . VAL A 1 294 ? 39.658 -15.540 -4.706 1.00 85.19 294 VAL A O 1
ATOM 2402 N N . ILE A 1 295 ? 40.701 -14.609 -6.466 1.00 87.62 295 ILE A N 1
ATOM 2403 C CA . ILE A 1 295 ? 40.573 -15.783 -7.326 1.00 87.62 295 ILE A CA 1
ATOM 2404 C C . ILE A 1 295 ? 41.348 -16.958 -6.724 1.00 87.62 295 ILE A C 1
ATOM 2406 O O . ILE A 1 295 ? 40.777 -18.034 -6.603 1.00 87.62 295 ILE A O 1
ATOM 2410 N N . ASP A 1 296 ? 42.601 -16.765 -6.304 1.00 86.88 296 ASP A N 1
ATOM 2411 C CA . ASP A 1 296 ? 43.429 -17.837 -5.729 1.00 86.88 296 ASP A CA 1
ATOM 2412 C C . ASP A 1 296 ? 42.848 -18.397 -4.417 1.00 86.88 296 ASP A C 1
ATOM 2414 O O . ASP A 1 296 ? 42.925 -19.596 -4.151 1.00 86.88 296 ASP A O 1
ATOM 2418 N N . TYR A 1 297 ? 42.211 -17.553 -3.602 1.00 85.00 297 TYR A N 1
ATOM 2419 C CA . TYR A 1 297 ? 41.480 -18.008 -2.422 1.00 85.00 297 TYR A CA 1
ATOM 2420 C C . TYR A 1 297 ? 40.230 -18.814 -2.807 1.00 85.00 297 TYR A C 1
ATOM 2422 O O . TYR A 1 297 ? 40.058 -19.947 -2.357 1.00 85.00 297 TYR A O 1
ATOM 2430 N N . LEU A 1 298 ? 39.367 -18.270 -3.675 1.00 83.94 298 LEU A N 1
ATOM 2431 C CA . LEU A 1 298 ? 38.108 -18.923 -4.056 1.00 83.94 298 LEU A CA 1
ATOM 2432 C C . LEU A 1 298 ? 38.336 -20.280 -4.730 1.00 83.94 298 LEU A C 1
ATOM 2434 O O . LEU A 1 298 ? 37.533 -21.198 -4.563 1.00 83.94 298 LEU A O 1
ATOM 2438 N N . THR A 1 299 ? 39.429 -20.425 -5.475 1.00 82.19 299 THR A N 1
ATOM 2439 C CA . THR A 1 299 ? 39.777 -21.669 -6.168 1.00 82.19 299 THR A CA 1
ATOM 2440 C C . THR A 1 299 ? 40.330 -22.724 -5.220 1.00 82.19 299 THR A C 1
ATOM 2442 O O . THR A 1 299 ? 40.049 -23.906 -5.422 1.00 82.19 299 THR A O 1
ATOM 2445 N N . LYS A 1 300 ? 41.038 -22.319 -4.158 1.00 83.44 300 LYS A N 1
ATOM 2446 C CA . LYS A 1 300 ? 41.466 -23.216 -3.074 1.00 83.44 300 LYS A CA 1
ATOM 2447 C C . LYS A 1 300 ? 40.289 -23.669 -2.213 1.00 83.44 300 LYS A C 1
ATOM 2449 O O . LYS A 1 300 ? 40.192 -24.855 -1.910 1.00 83.44 300 LYS A O 1
ATOM 2454 N N . SER A 1 301 ? 39.380 -22.758 -1.866 1.00 80.69 301 SER A N 1
ATOM 2455 C CA . SER A 1 301 ? 38.247 -23.060 -0.982 1.00 80.69 301 SER A CA 1
ATOM 2456 C C . SER A 1 301 ? 37.111 -23.811 -1.691 1.00 80.69 301 SER A C 1
ATOM 2458 O O . SER A 1 301 ? 36.468 -24.671 -1.088 1.00 80.69 301 SER A O 1
ATOM 2460 N N . HIS A 1 302 ? 36.853 -23.529 -2.976 1.00 79.38 302 HIS A N 1
ATOM 2461 C CA . HIS A 1 302 ? 35.704 -24.073 -3.719 1.00 79.38 302 HIS A CA 1
ATOM 2462 C C . HIS A 1 302 ? 36.033 -24.433 -5.187 1.00 79.38 302 HIS A C 1
ATOM 2464 O O . HIS A 1 302 ? 35.471 -23.844 -6.118 1.00 79.38 302 HIS A O 1
ATOM 2470 N N . PRO A 1 303 ? 36.884 -25.449 -5.433 1.00 73.50 303 PRO A N 1
ATOM 2471 C CA . PRO A 1 303 ? 37.487 -25.707 -6.746 1.00 73.50 303 PRO A CA 1
ATOM 2472 C C . PRO A 1 303 ? 36.502 -26.052 -7.877 1.00 73.50 303 PRO A C 1
ATOM 2474 O O . PRO A 1 303 ? 36.790 -25.765 -9.035 1.00 73.50 303 PRO A O 1
ATOM 2477 N N . PHE A 1 304 ? 35.340 -26.651 -7.586 1.00 60.03 304 PHE A N 1
ATOM 2478 C CA . PHE A 1 304 ? 34.412 -27.136 -8.626 1.00 60.03 304 PHE A CA 1
ATOM 2479 C C . PHE A 1 304 ? 33.157 -26.276 -8.827 1.00 60.03 304 PHE A C 1
ATOM 2481 O O . PHE A 1 304 ? 32.715 -26.115 -9.964 1.00 60.03 304 PHE A O 1
ATOM 2488 N N . LEU A 1 305 ? 32.578 -25.716 -7.758 1.00 56.25 305 LEU A N 1
ATOM 2489 C CA . LEU A 1 305 ? 31.282 -25.022 -7.833 1.00 56.25 305 LEU A CA 1
ATOM 2490 C C . LEU A 1 305 ? 31.409 -23.581 -8.362 1.00 56.25 305 LEU A C 1
ATOM 2492 O O . LEU A 1 305 ? 30.525 -23.095 -9.058 1.00 56.25 305 LEU A O 1
ATOM 2496 N N . MET A 1 306 ? 32.539 -22.918 -8.099 1.00 70.94 306 MET A N 1
ATOM 2497 C CA . MET A 1 306 ? 32.736 -21.498 -8.422 1.00 70.94 306 MET A CA 1
ATOM 2498 C C . MET A 1 306 ? 33.212 -21.245 -9.853 1.00 70.94 306 MET A C 1
ATOM 2500 O O . MET A 1 306 ? 33.115 -20.126 -10.342 1.00 70.94 306 MET A O 1
ATOM 2504 N N . LEU A 1 307 ? 33.720 -22.261 -10.556 1.00 68.56 307 LEU A N 1
ATOM 2505 C CA . LEU A 1 307 ? 34.463 -22.053 -11.804 1.00 68.56 307 LEU A CA 1
ATOM 2506 C C . LEU A 1 307 ? 33.588 -21.514 -12.945 1.00 68.56 307 LEU A C 1
ATOM 2508 O O . LEU A 1 307 ? 33.939 -20.556 -13.635 1.00 68.56 307 LEU A O 1
ATOM 2512 N N . LYS A 1 308 ? 32.424 -22.145 -13.128 1.00 71.81 308 LYS A N 1
ATOM 2513 C CA . LYS A 1 308 ? 31.447 -21.780 -14.160 1.00 71.81 308 LYS A CA 1
ATOM 2514 C C . LYS A 1 308 ? 30.830 -20.414 -13.862 1.00 71.81 308 LYS A C 1
ATOM 2516 O O . LYS A 1 308 ? 30.645 -19.600 -14.764 1.00 71.81 308 LYS A O 1
ATOM 2521 N N . GLU A 1 309 ? 30.540 -20.173 -12.590 1.00 79.25 309 GLU A N 1
ATOM 2522 C CA . GLU A 1 309 ? 29.909 -18.948 -12.121 1.00 79.25 309 GLU A CA 1
ATOM 2523 C C . GLU A 1 309 ? 30.869 -17.758 -12.187 1.00 79.25 309 GLU A C 1
ATOM 2525 O O . GLU A 1 309 ? 30.500 -16.705 -12.697 1.00 79.25 309 GLU A O 1
ATOM 2530 N N . MET A 1 310 ? 32.129 -17.933 -11.784 1.00 85.06 310 MET A N 1
ATOM 2531 C CA . MET A 1 310 ? 33.142 -16.877 -11.786 1.00 85.06 310 MET A CA 1
ATOM 2532 C C . MET A 1 310 ? 33.422 -16.346 -13.190 1.00 85.06 310 MET A C 1
ATOM 2534 O O . MET A 1 310 ? 33.408 -15.132 -13.391 1.00 85.06 310 MET A O 1
ATOM 2538 N N . LEU A 1 311 ? 33.581 -17.232 -14.179 1.00 85.31 311 LEU A N 1
ATOM 2539 C CA . LEU A 1 311 ? 33.700 -16.828 -15.583 1.00 85.31 311 LEU A CA 1
ATOM 2540 C C . LEU A 1 311 ? 32.443 -16.098 -16.069 1.00 85.31 311 LEU A C 1
ATOM 2542 O O . LEU A 1 311 ? 32.560 -15.055 -16.705 1.00 85.31 311 LEU A O 1
ATOM 2546 N N . SER A 1 312 ? 31.246 -16.590 -15.731 1.00 83.31 312 SER A N 1
ATOM 2547 C CA . SER A 1 312 ? 29.996 -15.909 -16.091 1.00 83.31 312 SER A CA 1
ATOM 2548 C C . SER A 1 312 ? 29.909 -14.502 -15.492 1.00 83.31 312 SER A C 1
ATOM 2550 O O . SER A 1 312 ? 29.454 -13.580 -16.166 1.00 83.31 312 SER A O 1
ATOM 2552 N N . TYR A 1 313 ? 30.346 -14.314 -14.244 1.00 86.19 313 TYR A N 1
ATOM 2553 C CA . TYR A 1 313 ? 30.310 -13.009 -13.590 1.00 86.19 313 TYR A CA 1
ATOM 2554 C C . TYR A 1 313 ? 31.344 -12.051 -14.166 1.00 86.19 313 TYR A C 1
ATOM 2556 O O . TYR A 1 313 ? 30.986 -10.912 -14.453 1.00 86.19 313 TYR A O 1
ATOM 2564 N N . ILE A 1 314 ? 32.576 -12.507 -14.403 1.00 88.62 314 ILE A N 1
ATOM 2565 C CA . ILE A 1 314 ? 33.633 -11.692 -15.017 1.00 88.62 314 ILE A CA 1
ATOM 2566 C C . ILE A 1 314 ? 33.222 -11.247 -16.419 1.00 88.62 314 ILE A C 1
ATOM 2568 O O . ILE A 1 314 ? 33.360 -10.074 -16.746 1.00 88.62 314 ILE A O 1
ATOM 2572 N N . LEU A 1 315 ? 32.652 -12.149 -17.221 1.00 85.75 315 LEU A N 1
ATOM 2573 C CA . LEU A 1 315 ? 32.224 -11.830 -18.584 1.00 85.75 315 LEU A CA 1
ATOM 2574 C C . LEU A 1 315 ? 30.989 -10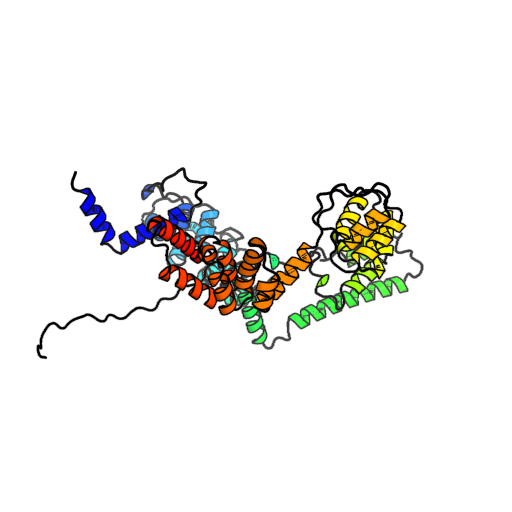.924 -18.637 1.00 85.75 315 LEU A C 1
ATOM 2576 O O . LEU A 1 315 ? 30.795 -10.237 -19.633 1.00 85.75 315 LEU A O 1
ATOM 2580 N N . SER A 1 316 ? 30.192 -10.876 -17.565 1.00 82.31 316 SER A N 1
ATOM 2581 C CA . SER A 1 316 ? 29.075 -9.931 -17.436 1.00 82.31 316 SER A CA 1
ATOM 2582 C C . SER A 1 316 ? 29.501 -8.513 -17.029 1.00 82.31 316 SER A C 1
ATOM 2584 O O . SER A 1 316 ? 28.675 -7.596 -17.067 1.00 82.31 316 SER A O 1
ATOM 2586 N N . ARG A 1 317 ? 30.763 -8.314 -16.616 1.00 85.12 317 ARG A N 1
ATOM 2587 C CA . ARG A 1 317 ? 31.271 -7.001 -16.201 1.00 85.12 317 ARG A CA 1
ATOM 2588 C C . ARG A 1 317 ? 31.371 -6.062 -17.398 1.00 85.12 317 ARG A C 1
ATOM 2590 O O . ARG A 1 317 ? 31.927 -6.409 -18.435 1.00 85.12 317 ARG A O 1
ATOM 2597 N N . GLN A 1 318 ? 30.870 -4.845 -17.213 1.00 81.00 318 GLN A N 1
ATOM 2598 C CA . GLN A 1 318 ? 30.940 -3.778 -18.216 1.00 81.00 318 GLN A CA 1
ATOM 2599 C C . GLN A 1 318 ? 32.075 -2.779 -17.923 1.00 81.00 318 GLN A C 1
ATOM 2601 O O . GLN A 1 318 ? 32.461 -2.002 -18.794 1.00 81.00 318 GLN A O 1
ATOM 2606 N N . ASP A 1 319 ? 32.652 -2.811 -16.717 1.00 85.62 319 ASP A N 1
ATOM 2607 C CA . ASP A 1 319 ? 33.742 -1.925 -16.298 1.00 85.62 319 ASP A CA 1
ATOM 2608 C C . ASP A 1 319 ? 35.093 -2.319 -16.898 1.00 85.62 319 ASP A C 1
ATOM 2610 O O . ASP A 1 319 ? 35.343 -3.489 -17.185 1.00 85.62 319 ASP A O 1
ATOM 2614 N N . ARG A 1 320 ? 35.993 -1.338 -17.053 1.00 87.19 320 ARG A N 1
ATOM 2615 C CA . ARG A 1 320 ? 37.316 -1.471 -17.695 1.00 87.19 320 ARG A CA 1
ATOM 2616 C C . ARG A 1 320 ? 38.180 -2.634 -17.177 1.00 87.19 320 ARG A C 1
ATOM 2618 O O . ARG A 1 320 ? 38.968 -3.158 -17.964 1.00 87.19 320 ARG A O 1
ATOM 2625 N N . ASP A 1 321 ? 37.971 -3.097 -15.943 1.00 89.81 321 ASP A N 1
ATOM 2626 C CA . ASP A 1 321 ? 38.775 -4.153 -15.315 1.00 89.81 321 ASP A CA 1
ATOM 2627 C C . ASP A 1 321 ? 38.388 -5.566 -15.783 1.00 89.81 321 ASP A C 1
ATOM 2629 O O . ASP A 1 321 ? 39.153 -6.506 -15.562 1.00 89.81 321 ASP A O 1
ATOM 2633 N N . ALA A 1 322 ? 37.258 -5.734 -16.482 1.00 90.56 322 ALA A N 1
ATOM 2634 C CA . ALA A 1 322 ? 36.782 -7.035 -16.965 1.00 90.56 322 ALA A CA 1
ATOM 2635 C C . ALA A 1 322 ? 37.851 -7.828 -17.746 1.00 90.56 322 ALA A C 1
ATOM 2637 O O . ALA A 1 322 ? 38.112 -8.992 -17.438 1.00 90.56 322 ALA A O 1
ATOM 2638 N N . LEU A 1 323 ? 38.517 -7.199 -18.724 1.00 93.19 323 LEU A N 1
ATOM 2639 C CA . LEU A 1 323 ? 39.553 -7.845 -19.537 1.00 93.19 323 LEU A CA 1
ATOM 2640 C C . LEU A 1 323 ? 40.821 -8.193 -18.727 1.00 93.19 323 LEU A C 1
ATOM 2642 O O . LEU A 1 323 ? 41.260 -9.340 -18.800 1.00 93.19 323 LEU A O 1
ATOM 2646 N N . PRO A 1 324 ? 41.429 -7.274 -17.953 1.00 93.88 324 PRO A N 1
ATOM 2647 C CA . PRO A 1 324 ? 42.542 -7.613 -17.065 1.00 93.88 324 PRO A CA 1
ATOM 2648 C C . PRO A 1 324 ? 42.234 -8.753 -16.082 1.00 93.88 324 PRO A C 1
ATOM 2650 O O . PRO A 1 324 ? 43.050 -9.656 -15.912 1.00 93.88 324 PRO A O 1
ATOM 2653 N N . ILE A 1 325 ? 41.039 -8.763 -15.487 1.00 93.12 325 ILE A N 1
ATOM 2654 C CA . ILE A 1 325 ? 40.598 -9.828 -14.580 1.00 93.12 325 ILE A CA 1
ATOM 2655 C C . ILE A 1 325 ? 40.463 -11.162 -15.324 1.00 93.12 325 ILE A C 1
ATOM 2657 O O . ILE A 1 325 ? 40.906 -12.199 -14.828 1.00 93.12 325 ILE A O 1
ATOM 2661 N N . LEU A 1 326 ? 39.895 -11.144 -16.532 1.00 93.88 326 LEU A N 1
ATOM 2662 C CA . LEU A 1 326 ? 39.795 -12.324 -17.386 1.00 93.88 326 LEU A CA 1
ATOM 2663 C C . LEU A 1 326 ? 41.179 -12.908 -17.702 1.00 93.88 326 LEU A C 1
ATOM 2665 O O . LEU A 1 326 ? 41.346 -14.120 -17.632 1.00 93.88 326 LEU A O 1
ATOM 2669 N N . LYS A 1 327 ? 42.185 -12.068 -17.980 1.00 94.62 327 LYS A N 1
ATOM 2670 C CA . LYS A 1 327 ? 43.573 -12.521 -18.189 1.00 94.62 327 LYS A CA 1
ATOM 2671 C C . LYS A 1 327 ? 44.117 -13.271 -16.978 1.00 94.62 327 LYS A C 1
ATOM 2673 O O . LYS A 1 327 ? 44.625 -14.373 -17.146 1.00 94.62 327 LYS A O 1
ATOM 2678 N N . ILE A 1 328 ? 43.933 -12.722 -15.774 1.00 93.69 328 ILE A N 1
ATOM 2679 C CA . ILE A 1 328 ? 44.354 -13.366 -14.519 1.00 93.69 328 ILE A CA 1
ATOM 2680 C C . ILE A 1 328 ? 43.687 -14.737 -14.370 1.00 93.69 328 ILE A C 1
ATOM 2682 O O . ILE A 1 328 ? 44.358 -15.715 -14.049 1.00 93.69 328 ILE A O 1
ATOM 2686 N N . VAL A 1 329 ? 42.383 -14.838 -14.648 1.00 90.75 329 VAL A N 1
ATOM 2687 C CA . VAL A 1 329 ? 41.684 -16.130 -14.610 1.00 90.75 329 VAL A CA 1
ATOM 2688 C C . VAL A 1 329 ? 42.280 -17.107 -15.619 1.00 90.75 329 VAL A C 1
ATOM 2690 O O . VAL A 1 329 ? 42.530 -18.251 -15.272 1.00 90.75 329 VAL A O 1
ATOM 2693 N N . LEU A 1 330 ? 42.565 -16.693 -16.851 1.00 90.31 330 LEU A N 1
ATOM 2694 C CA . LEU A 1 330 ? 43.110 -17.605 -17.863 1.00 90.31 330 LEU A CA 1
ATOM 2695 C C . LEU A 1 330 ? 44.556 -18.031 -17.573 1.00 90.31 330 LEU A C 1
ATOM 2697 O O . LEU A 1 330 ? 44.896 -19.197 -17.785 1.00 90.31 330 LEU A O 1
ATOM 2701 N N . GLU A 1 331 ? 45.375 -17.138 -17.012 1.00 90.50 331 GLU A N 1
ATOM 2702 C CA . GLU A 1 331 ? 46.735 -17.435 -16.538 1.00 90.50 331 GLU A CA 1
ATOM 2703 C C . GLU A 1 331 ? 46.755 -18.493 -15.430 1.00 90.50 331 GLU A C 1
ATOM 2705 O O . GLU A 1 331 ? 47.658 -19.326 -15.390 1.00 90.50 331 GLU A O 1
ATOM 2710 N N . LEU A 1 332 ? 45.733 -18.521 -14.571 1.00 86.56 332 LEU A N 1
ATOM 2711 C CA . LEU A 1 332 ? 45.599 -19.519 -13.507 1.00 86.56 332 LEU A CA 1
ATOM 2712 C C . LEU A 1 332 ? 45.146 -20.908 -14.018 1.00 86.56 332 LEU A C 1
ATOM 2714 O O . LEU A 1 332 ? 44.849 -21.794 -13.221 1.00 86.56 332 LEU A O 1
ATOM 2718 N N . GLY A 1 333 ? 45.105 -21.127 -15.340 1.00 84.25 333 GLY A N 1
ATOM 2719 C CA . GLY A 1 333 ? 44.896 -22.446 -15.956 1.00 84.25 333 GLY A CA 1
ATOM 2720 C C . GLY A 1 333 ? 43.456 -22.761 -16.377 1.00 84.25 333 GLY A C 1
ATOM 2721 O O . GLY A 1 333 ? 43.130 -23.915 -16.672 1.00 84.25 333 GLY A O 1
ATOM 2722 N N . PHE A 1 334 ? 42.579 -21.760 -16.442 1.00 79.19 334 PHE A N 1
ATOM 2723 C CA . PHE A 1 334 ? 41.148 -21.945 -16.684 1.00 79.19 334 PHE A CA 1
ATOM 2724 C C . PHE A 1 334 ? 40.873 -22.089 -18.184 1.00 79.19 334 PHE A C 1
ATOM 2726 O O . PHE A 1 334 ? 40.771 -21.108 -18.910 1.00 79.19 334 PHE A O 1
ATOM 2733 N N . LYS A 1 335 ? 40.759 -23.333 -18.665 1.00 72.38 335 LYS A N 1
ATOM 2734 C CA . LYS A 1 335 ? 40.567 -23.631 -20.101 1.00 72.38 335 LYS A CA 1
ATOM 2735 C C . LYS A 1 335 ? 39.150 -24.082 -20.481 1.00 72.38 335 LYS A C 1
ATOM 2737 O O . LYS A 1 335 ? 38.874 -24.263 -21.662 1.00 72.38 335 LYS A O 1
ATOM 2742 N N . LYS A 1 336 ? 38.250 -24.295 -19.510 1.00 76.25 336 LYS A N 1
ATOM 2743 C CA . LYS A 1 336 ? 36.865 -24.743 -19.755 1.00 76.25 336 LYS A CA 1
ATOM 2744 C C . LYS A 1 336 ? 35.879 -23.590 -19.603 1.00 76.25 336 LYS A C 1
ATOM 2746 O O . LYS A 1 336 ? 35.780 -22.989 -18.539 1.00 76.25 336 LYS A O 1
ATOM 2751 N N . PHE A 1 337 ? 35.115 -23.354 -20.660 1.00 74.56 337 PHE A N 1
ATOM 2752 C CA . PHE A 1 337 ? 34.182 -22.244 -20.789 1.00 74.56 337 PHE A CA 1
ATOM 2753 C C . PHE A 1 337 ? 32.726 -22.757 -20.711 1.00 74.56 337 PHE A C 1
ATOM 2755 O O . PHE A 1 337 ? 32.414 -23.752 -21.376 1.00 74.56 337 PHE A O 1
ATOM 2762 N N . PRO A 1 338 ? 31.830 -22.175 -19.876 1.00 72.00 338 PRO A N 1
ATOM 2763 C CA . PRO A 1 338 ? 30.381 -22.302 -20.042 1.00 72.00 338 PRO A CA 1
ATOM 2764 C C . PRO A 1 338 ? 29.924 -22.235 -21.511 1.00 72.00 338 PRO A C 1
ATOM 2766 O O . PRO A 1 338 ? 30.507 -21.529 -22.318 1.00 72.00 338 PRO A O 1
ATOM 2769 N N . LYS A 1 339 ? 28.868 -22.970 -21.874 1.00 67.19 339 LYS A N 1
ATOM 2770 C CA . LYS A 1 339 ? 28.346 -22.965 -23.254 1.00 67.19 339 LYS A CA 1
ATOM 2771 C C . LYS A 1 339 ? 27.539 -21.706 -23.599 1.00 67.19 339 LYS A C 1
ATOM 2773 O O . LYS A 1 339 ? 27.407 -21.392 -24.774 1.00 67.19 339 LYS A O 1
ATOM 2778 N N . ASP A 1 340 ? 27.054 -20.987 -22.586 1.00 67.81 340 ASP A N 1
ATOM 2779 C CA . ASP A 1 340 ? 26.163 -19.841 -22.748 1.00 67.81 340 ASP A CA 1
ATOM 2780 C C . ASP A 1 340 ? 26.831 -18.565 -22.238 1.00 67.81 340 ASP A C 1
ATOM 2782 O O . ASP A 1 340 ? 27.016 -18.382 -21.032 1.00 67.81 340 ASP A O 1
ATOM 2786 N N . TYR A 1 341 ? 27.153 -17.663 -23.162 1.00 72.44 341 TYR A N 1
ATOM 2787 C CA . TYR A 1 341 ? 27.662 -16.333 -22.857 1.00 72.44 341 TYR A CA 1
ATOM 2788 C C . TYR A 1 341 ? 26.791 -15.287 -23.526 1.00 72.44 341 TYR A C 1
ATOM 2790 O O . TYR A 1 341 ? 26.873 -15.110 -24.735 1.00 72.44 341 TYR A O 1
ATOM 2798 N N . ARG A 1 342 ? 25.971 -14.585 -22.742 1.00 67.25 342 ARG A N 1
ATOM 2799 C CA . ARG A 1 342 ? 25.244 -13.396 -23.204 1.00 67.25 342 ARG A CA 1
ATOM 2800 C C . ARG A 1 342 ? 25.946 -12.156 -22.652 1.00 67.25 342 ARG A C 1
ATOM 2802 O O . ARG A 1 342 ? 26.429 -12.192 -21.522 1.00 67.25 342 ARG A O 1
ATOM 2809 N N . ASN A 1 343 ? 25.970 -11.073 -23.426 1.00 71.38 343 ASN A N 1
ATOM 2810 C CA . ASN A 1 343 ? 26.450 -9.749 -23.001 1.00 71.38 343 ASN A CA 1
ATOM 2811 C C . ASN A 1 343 ? 27.952 -9.668 -22.654 1.00 71.38 343 ASN A C 1
ATOM 2813 O O . ASN A 1 343 ? 28.338 -8.925 -21.750 1.00 71.38 343 ASN A O 1
ATOM 2817 N N . VAL A 1 344 ? 28.803 -10.419 -23.363 1.00 80.06 344 VAL A N 1
ATOM 2818 C CA . VAL A 1 344 ? 30.264 -10.337 -23.192 1.00 80.06 344 VAL A CA 1
ATOM 2819 C C . VAL A 1 344 ? 30.797 -9.068 -23.842 1.00 80.06 344 VAL A C 1
ATOM 2821 O O . VAL A 1 344 ? 30.475 -8.759 -24.991 1.00 80.06 344 VAL A O 1
ATOM 2824 N N . ARG A 1 345 ? 31.659 -8.346 -23.124 1.00 83.44 345 ARG A N 1
ATOM 2825 C CA . ARG A 1 345 ? 32.357 -7.188 -23.683 1.00 83.44 345 ARG A CA 1
ATOM 2826 C C . ARG A 1 345 ? 33.236 -7.604 -24.872 1.00 83.44 345 ARG A C 1
ATOM 2828 O O . ARG A 1 345 ? 33.914 -8.629 -24.821 1.00 83.44 345 ARG A O 1
ATOM 2835 N N . LYS A 1 346 ? 33.222 -6.811 -25.949 1.00 82.88 346 LYS A N 1
ATOM 2836 C CA . LYS A 1 346 ? 33.864 -7.151 -27.234 1.00 82.88 346 LYS A CA 1
ATOM 2837 C C . LYS A 1 346 ? 35.347 -7.518 -27.098 1.00 82.88 346 LYS A C 1
ATOM 2839 O O . LYS A 1 346 ? 35.781 -8.524 -27.642 1.00 82.88 346 LYS A O 1
ATOM 2844 N N . ASP A 1 347 ? 36.103 -6.749 -26.328 1.00 87.12 347 ASP A N 1
ATOM 2845 C CA . ASP A 1 347 ? 37.530 -6.978 -26.077 1.00 87.12 347 ASP A CA 1
ATOM 2846 C C . ASP A 1 347 ? 37.804 -8.266 -25.272 1.00 87.12 347 ASP A C 1
ATOM 2848 O O . ASP A 1 347 ? 38.778 -8.967 -25.541 1.00 87.12 347 ASP A O 1
ATOM 2852 N N . CYS A 1 348 ? 36.938 -8.623 -24.318 1.00 89.06 348 CYS A N 1
ATOM 2853 C CA . CYS A 1 348 ? 36.987 -9.908 -23.617 1.00 89.06 348 CYS A CA 1
ATOM 2854 C C . CYS A 1 348 ? 36.740 -11.078 -24.579 1.00 89.06 348 CYS A C 1
ATOM 2856 O O . CYS A 1 348 ? 37.457 -12.077 -24.518 1.00 89.06 348 CYS A O 1
ATOM 2858 N N . TYR A 1 349 ? 35.766 -10.942 -25.483 1.00 86.50 349 TYR A N 1
ATOM 2859 C CA . TYR A 1 349 ? 35.464 -11.951 -26.499 1.00 86.50 349 TYR A CA 1
ATOM 2860 C C . TYR A 1 349 ? 36.624 -12.140 -27.482 1.00 86.50 349 TYR A C 1
ATOM 2862 O O . TYR A 1 349 ? 37.110 -13.255 -27.655 1.00 86.50 349 TYR A O 1
ATOM 2870 N N . GLU A 1 350 ? 37.120 -11.048 -28.069 1.00 87.88 350 GLU A N 1
ATOM 2871 C CA . GLU A 1 350 ? 38.266 -11.061 -28.987 1.00 87.88 350 GLU A CA 1
ATOM 2872 C C . GLU A 1 350 ? 39.502 -11.687 -28.332 1.00 87.88 350 GLU A C 1
ATOM 2874 O O . GLU A 1 350 ? 40.210 -12.489 -28.947 1.00 87.88 350 GLU A O 1
ATOM 2879 N N . TYR A 1 351 ? 39.741 -11.373 -27.055 1.00 91.06 351 TYR A N 1
ATOM 2880 C CA . TYR A 1 351 ? 40.823 -11.985 -26.298 1.00 91.06 351 TYR A CA 1
ATOM 2881 C C . TYR A 1 351 ? 40.620 -13.496 -26.131 1.00 91.06 351 TYR A C 1
ATOM 2883 O O . TYR A 1 351 ? 41.554 -14.255 -26.377 1.00 91.06 351 TYR A O 1
ATOM 2891 N N . MET A 1 352 ? 39.412 -13.948 -25.778 1.00 89.12 352 MET A N 1
ATOM 2892 C CA . MET A 1 352 ? 39.091 -15.373 -25.625 1.00 89.12 352 MET A CA 1
ATOM 2893 C C . MET A 1 352 ? 39.245 -16.161 -26.925 1.00 89.12 352 MET A C 1
ATOM 2895 O O . MET A 1 352 ? 39.877 -17.215 -26.905 1.00 89.12 352 MET A O 1
ATOM 2899 N N . VAL A 1 353 ? 38.755 -15.632 -28.051 1.00 86.44 353 VAL A N 1
ATOM 2900 C CA . VAL A 1 353 ? 38.943 -16.232 -29.386 1.00 86.44 353 VAL A CA 1
ATOM 2901 C C . VAL A 1 353 ? 40.432 -16.429 -29.690 1.00 86.44 353 VAL A C 1
ATOM 2903 O O . VAL A 1 353 ? 40.826 -17.449 -30.249 1.00 86.44 353 VAL A O 1
ATOM 2906 N N . LYS A 1 354 ? 41.279 -15.477 -29.279 1.00 90.56 354 LYS A N 1
ATOM 2907 C CA . LYS A 1 354 ? 42.726 -15.537 -29.509 1.00 90.56 354 LYS A CA 1
ATOM 2908 C C . LYS A 1 354 ? 43.449 -16.555 -28.623 1.00 90.56 354 LYS A C 1
ATOM 2910 O O . LYS A 1 354 ? 44.399 -17.181 -29.086 1.00 90.56 354 LYS A O 1
ATOM 2915 N N . VAL A 1 355 ? 43.074 -16.675 -27.347 1.00 87.94 355 VAL A N 1
ATOM 2916 C CA . VAL A 1 355 ? 43.879 -17.415 -26.350 1.00 87.94 355 VAL A CA 1
ATOM 2917 C C . VAL A 1 355 ? 43.322 -18.783 -25.964 1.00 87.94 355 VAL A C 1
ATOM 2919 O O . VAL A 1 355 ? 44.024 -19.551 -25.308 1.00 87.94 355 VAL A O 1
ATOM 2922 N N . VAL A 1 356 ? 42.089 -19.112 -26.356 1.00 86.12 356 VAL A N 1
ATOM 2923 C CA . VAL A 1 356 ? 41.414 -20.357 -25.968 1.00 86.12 356 VAL A CA 1
ATOM 2924 C C . VAL A 1 356 ? 41.265 -21.272 -27.188 1.00 86.12 356 VAL A C 1
ATOM 2926 O O . VAL A 1 356 ? 40.379 -21.058 -28.018 1.00 86.12 356 VAL A O 1
ATOM 2929 N N . PRO A 1 357 ? 42.088 -22.331 -27.312 1.00 82.50 357 PRO A N 1
ATOM 2930 C CA . PRO A 1 357 ? 41.982 -23.272 -28.421 1.00 82.50 357 PRO A CA 1
ATOM 2931 C C . PRO A 1 357 ? 40.594 -23.920 -28.478 1.00 82.50 357 PRO A C 1
ATOM 2933 O O . PRO A 1 357 ? 40.121 -24.479 -27.489 1.00 82.50 357 PRO A O 1
ATOM 2936 N N . GLY A 1 358 ? 39.945 -23.862 -29.642 1.00 81.38 358 GLY A N 1
ATOM 2937 C CA . GLY A 1 358 ? 38.617 -24.447 -29.853 1.00 81.38 358 GLY A CA 1
ATOM 2938 C C . GLY A 1 358 ? 37.442 -23.568 -29.416 1.00 81.38 358 GLY A C 1
ATOM 2939 O O . GLY A 1 358 ? 36.298 -24.007 -29.549 1.00 81.38 358 GLY A O 1
ATOM 2940 N N . PHE A 1 359 ? 37.688 -22.337 -28.953 1.00 79.31 359 PHE A N 1
ATOM 2941 C CA . PHE A 1 359 ? 36.639 -21.332 -28.791 1.00 79.31 359 PHE A CA 1
ATOM 2942 C C . PHE A 1 359 ? 36.172 -20.880 -30.185 1.00 79.31 359 PHE A C 1
ATOM 2944 O O . PHE A 1 359 ? 36.738 -19.972 -30.788 1.00 79.31 359 PHE A O 1
ATOM 2951 N N . LYS A 1 360 ? 35.208 -21.615 -30.756 1.00 71.88 360 LYS A N 1
ATOM 2952 C CA . LYS A 1 360 ? 34.616 -21.298 -32.060 1.00 71.88 360 LYS A CA 1
ATOM 2953 C C . LYS A 1 360 ? 33.732 -20.066 -31.934 1.00 71.88 360 LYS A C 1
ATOM 2955 O O . LYS A 1 360 ? 33.032 -19.919 -30.937 1.00 71.88 360 LYS A O 1
ATOM 2960 N N . ASP A 1 361 ? 33.747 -19.247 -32.978 1.00 63.66 361 ASP A N 1
ATOM 2961 C CA . ASP A 1 361 ? 32.820 -18.138 -33.158 1.00 63.66 361 ASP A CA 1
ATOM 2962 C C . ASP A 1 361 ? 31.389 -18.702 -33.146 1.00 63.66 361 ASP A C 1
ATOM 2964 O O . ASP A 1 361 ? 30.962 -19.372 -34.091 1.00 63.66 361 ASP A O 1
ATOM 2968 N N . ILE A 1 362 ? 30.684 -18.566 -32.020 1.00 58.91 362 ILE A N 1
ATOM 2969 C CA . ILE A 1 362 ? 29.281 -18.978 -31.920 1.00 58.91 362 ILE A CA 1
ATOM 2970 C C . ILE A 1 362 ? 28.506 -17.857 -32.607 1.00 58.91 362 ILE A C 1
ATOM 2972 O O . ILE A 1 362 ? 28.210 -16.837 -31.987 1.00 58.91 362 ILE A O 1
ATOM 2976 N N . GLY A 1 363 ? 28.279 -18.039 -33.909 1.00 47.34 363 GLY A N 1
ATOM 2977 C CA . GLY A 1 363 ? 27.891 -17.025 -34.896 1.00 47.34 363 GLY A CA 1
ATOM 2978 C C . GLY A 1 363 ? 26.565 -16.282 -34.703 1.00 47.34 363 GLY A C 1
ATOM 2979 O O . GLY A 1 363 ? 26.082 -15.716 -35.670 1.00 47.34 363 GLY A O 1
ATOM 2980 N N . ASP A 1 364 ? 26.008 -16.232 -33.492 1.00 52.12 364 ASP A N 1
ATOM 2981 C CA . ASP A 1 364 ? 24.775 -15.499 -33.169 1.00 52.12 364 ASP A CA 1
ATOM 2982 C C . ASP A 1 364 ? 24.888 -14.606 -31.920 1.00 52.12 364 ASP A C 1
ATOM 2984 O O . ASP A 1 364 ? 23.912 -13.974 -31.504 1.00 52.12 364 ASP A O 1
ATOM 2988 N N . ASN A 1 365 ? 26.068 -14.503 -31.300 1.00 49.53 365 ASN A N 1
ATOM 2989 C CA . ASN A 1 365 ? 26.246 -13.593 -30.172 1.00 49.53 365 ASN A CA 1
ATOM 2990 C C . ASN A 1 365 ? 26.323 -12.138 -30.657 1.00 49.53 365 ASN A C 1
ATOM 2992 O O . ASN A 1 365 ? 27.392 -11.628 -30.990 1.00 49.53 365 ASN A O 1
ATOM 2996 N N . LYS A 1 366 ? 25.166 -11.461 -30.656 1.00 49.62 366 LYS A N 1
ATOM 2997 C CA . LYS A 1 366 ? 25.052 -10.000 -30.750 1.00 49.62 366 LYS A CA 1
ATOM 2998 C C . LYS A 1 366 ? 26.032 -9.364 -29.759 1.00 49.62 366 LYS A C 1
ATOM 3000 O O . LYS A 1 366 ? 25.920 -9.550 -28.547 1.00 49.62 366 LYS A O 1
ATOM 3005 N N . TYR A 1 367 ? 27.039 -8.673 -30.285 1.00 54.81 367 TYR A N 1
ATOM 3006 C CA . TYR A 1 367 ? 28.005 -7.924 -29.489 1.00 54.81 367 TYR A CA 1
ATOM 3007 C C . TYR A 1 367 ? 27.292 -6.913 -28.581 1.00 54.81 367 TYR A C 1
ATOM 3009 O O . TYR A 1 367 ? 26.230 -6.405 -28.927 1.00 54.81 367 TYR A O 1
ATOM 3017 N N . ALA A 1 368 ? 27.934 -6.527 -27.474 1.00 49.22 368 ALA A N 1
ATOM 3018 C CA . ALA A 1 368 ? 27.545 -5.378 -26.651 1.00 49.22 368 ALA A CA 1
ATOM 3019 C C . ALA A 1 368 ? 27.744 -4.014 -27.367 1.00 49.22 368 ALA A C 1
ATOM 3021 O O . ALA A 1 368 ? 28.207 -3.052 -26.755 1.00 49.22 368 ALA A O 1
ATOM 3022 N N . ASP A 1 369 ? 27.443 -3.919 -28.667 1.00 52.62 369 ASP A N 1
ATOM 3023 C CA . ASP A 1 369 ? 27.336 -2.634 -29.375 1.00 52.62 369 ASP A CA 1
ATOM 3024 C C . ASP A 1 369 ? 26.014 -1.918 -29.033 1.00 52.62 369 ASP A C 1
ATOM 3026 O O . ASP A 1 369 ? 25.925 -0.692 -29.126 1.00 52.62 369 ASP A O 1
ATOM 3030 N N . ASP A 1 370 ? 25.045 -2.660 -28.476 1.00 56.34 370 ASP A N 1
ATOM 3031 C CA . ASP A 1 370 ? 23.820 -2.132 -27.864 1.00 56.34 370 ASP A CA 1
ATOM 3032 C C . ASP A 1 370 ? 24.124 -1.022 -26.845 1.00 56.34 370 ASP A C 1
ATOM 3034 O O . ASP A 1 370 ? 23.384 -0.050 -26.749 1.00 56.34 370 ASP A O 1
ATOM 3038 N N . GLY A 1 371 ? 25.257 -1.100 -26.133 1.00 65.00 371 GLY A N 1
ATOM 3039 C CA . GLY A 1 371 ? 25.658 -0.073 -25.171 1.00 65.00 371 GLY A CA 1
ATOM 3040 C C . GLY A 1 371 ? 26.037 1.263 -25.819 1.00 65.00 371 GLY A C 1
ATOM 3041 O O . GLY A 1 371 ? 25.700 2.318 -25.284 1.00 65.00 371 GLY A O 1
ATOM 3042 N N . LYS A 1 372 ? 26.708 1.252 -26.980 1.00 77.62 372 LYS A N 1
ATOM 3043 C CA . LYS A 1 372 ? 27.043 2.491 -27.706 1.00 77.62 372 LYS A CA 1
ATOM 3044 C C . LYS A 1 372 ? 25.812 3.086 -28.365 1.00 77.62 372 LYS A C 1
ATOM 3046 O O . LYS A 1 372 ? 25.629 4.301 -28.327 1.00 77.62 372 LYS A O 1
ATOM 3051 N N . GLN A 1 373 ? 24.966 2.231 -28.930 1.00 84.00 373 GLN A N 1
ATOM 3052 C CA . GLN A 1 373 ? 23.704 2.649 -29.515 1.00 84.00 373 GLN A CA 1
ATOM 3053 C C . GLN A 1 373 ? 22.777 3.237 -28.448 1.00 84.00 373 GLN A C 1
ATOM 3055 O O . GLN A 1 373 ? 22.271 4.337 -28.634 1.00 84.00 373 GLN A O 1
ATOM 3060 N N . GLU A 1 374 ? 22.635 2.592 -27.292 1.00 86.88 374 GLU A N 1
ATOM 3061 C CA . GLU A 1 374 ? 21.855 3.116 -26.171 1.00 86.88 374 GLU A CA 1
ATOM 3062 C C . GLU A 1 374 ? 22.433 4.433 -25.628 1.00 86.88 374 GLU A C 1
ATOM 3064 O O . GLU A 1 374 ? 21.684 5.373 -25.351 1.00 86.88 374 GLU A O 1
ATOM 3069 N N . GLN A 1 375 ? 23.758 4.547 -25.482 1.00 86.94 375 GLN A N 1
ATOM 3070 C CA . GLN A 1 375 ? 24.396 5.802 -25.066 1.00 86.94 375 GLN A CA 1
ATOM 3071 C C . GLN A 1 375 ? 24.120 6.933 -26.060 1.00 86.94 375 GLN A C 1
ATOM 3073 O O . GLN A 1 375 ? 23.806 8.047 -25.640 1.00 86.94 375 GLN A O 1
ATOM 3078 N N . LEU A 1 376 ? 24.178 6.646 -27.360 1.00 91.44 376 LEU A N 1
ATOM 3079 C CA . LEU A 1 376 ? 23.867 7.604 -28.414 1.00 91.44 376 LEU A CA 1
ATOM 3080 C C . LEU A 1 376 ? 22.378 7.979 -28.425 1.00 91.44 376 LEU A C 1
ATOM 3082 O O . LEU A 1 376 ? 22.059 9.163 -28.471 1.00 91.44 376 LEU A O 1
ATOM 3086 N N . GLN A 1 377 ? 21.467 7.010 -28.302 1.00 94.44 377 GLN A N 1
ATOM 3087 C CA . GLN A 1 377 ? 20.025 7.258 -28.186 1.00 94.44 377 GLN A CA 1
ATOM 3088 C C . GLN A 1 377 ? 19.709 8.138 -26.964 1.00 94.44 377 GLN A C 1
ATOM 3090 O O . GLN A 1 377 ? 18.951 9.102 -27.066 1.00 94.44 377 GLN A O 1
ATOM 3095 N N . ASN A 1 378 ? 20.327 7.850 -25.812 1.00 91.38 378 ASN A N 1
ATOM 3096 C CA . ASN A 1 378 ? 20.193 8.661 -24.600 1.00 91.38 378 ASN A CA 1
ATOM 3097 C C . ASN A 1 378 ? 20.758 10.072 -24.781 1.00 91.38 378 ASN A C 1
ATOM 3099 O O . ASN A 1 378 ? 20.155 11.033 -24.302 1.00 91.38 378 ASN A O 1
ATOM 3103 N N . LEU A 1 379 ? 21.902 10.206 -25.457 1.00 92.81 379 LEU A N 1
ATOM 3104 C CA . LEU A 1 379 ? 22.504 11.500 -25.761 1.00 92.81 379 LEU A CA 1
ATOM 3105 C C . LEU A 1 379 ? 21.578 12.330 -26.653 1.00 92.81 379 LEU A C 1
ATOM 3107 O O . LEU A 1 379 ? 21.311 13.483 -26.323 1.00 92.81 379 LEU A O 1
ATOM 3111 N N . ILE A 1 380 ? 21.042 11.744 -27.727 1.00 96.00 380 ILE A N 1
ATOM 3112 C CA . ILE A 1 380 ? 20.096 12.404 -28.638 1.00 96.00 380 ILE A CA 1
ATOM 3113 C C . ILE A 1 380 ? 18.848 12.849 -27.873 1.00 96.00 380 ILE A C 1
ATOM 3115 O O . ILE A 1 380 ? 18.477 14.017 -27.947 1.00 96.00 380 ILE A O 1
ATOM 3119 N N . ALA A 1 381 ? 18.246 11.957 -27.081 1.00 95.81 381 ALA A N 1
ATOM 3120 C CA . ALA A 1 381 ? 17.041 12.273 -26.321 1.00 95.81 381 ALA A CA 1
ATOM 3121 C C . ALA A 1 381 ? 17.268 13.400 -25.300 1.00 95.81 381 ALA A C 1
ATOM 3123 O O . ALA A 1 381 ? 16.461 14.321 -25.221 1.00 95.81 381 ALA A O 1
ATOM 3124 N N . ARG A 1 382 ? 18.378 13.364 -24.549 1.00 90.94 382 ARG A N 1
ATOM 3125 C CA . ARG A 1 382 ? 18.695 14.365 -23.512 1.00 90.94 382 ARG A CA 1
ATOM 3126 C C . ARG A 1 382 ? 19.115 15.712 -24.079 1.00 90.94 382 ARG A C 1
ATOM 3128 O O . ARG A 1 382 ? 18.759 16.743 -23.525 1.00 90.94 382 ARG A O 1
ATOM 3135 N N . THR A 1 383 ? 19.888 15.709 -25.161 1.00 94.88 383 THR A N 1
ATOM 3136 C CA . THR A 1 383 ? 20.313 16.954 -25.821 1.00 94.88 383 THR A CA 1
ATOM 3137 C C . THR A 1 383 ? 19.233 17.524 -26.726 1.00 94.88 383 THR A C 1
ATOM 3139 O O . THR A 1 383 ? 19.316 18.689 -27.096 1.00 94.88 383 THR A O 1
ATOM 3142 N N . SER A 1 384 ? 18.220 16.720 -27.074 1.00 96.81 384 SER A N 1
ATOM 3143 C CA . SER A 1 384 ? 17.156 17.099 -28.007 1.00 96.81 384 SER A CA 1
ATOM 3144 C C . SER A 1 384 ? 17.710 17.603 -29.349 1.00 96.81 384 SER A C 1
ATOM 3146 O O . SER A 1 384 ? 17.152 18.500 -29.979 1.00 96.81 384 SER A O 1
ATOM 3148 N N . SER A 1 385 ? 18.850 17.043 -29.773 1.00 96.19 385 SER A N 1
ATOM 3149 C CA . SER A 1 385 ? 19.559 17.458 -30.983 1.00 96.19 385 SER A CA 1
ATOM 3150 C C . SER A 1 385 ? 18.928 16.830 -32.223 1.00 96.19 385 SER A C 1
ATOM 3152 O O . SER A 1 385 ? 19.048 15.626 -32.467 1.00 96.19 385 SER A O 1
ATOM 3154 N N . PHE A 1 386 ? 18.286 17.667 -33.041 1.00 96.19 386 PHE A N 1
ATOM 3155 C CA . PHE A 1 386 ? 17.713 17.240 -34.316 1.00 96.19 386 PHE A CA 1
ATOM 3156 C C . PHE A 1 386 ? 18.773 16.812 -35.331 1.00 96.19 386 PHE A C 1
ATOM 3158 O O . PHE A 1 386 ? 18.556 15.839 -36.048 1.00 96.19 386 PHE A O 1
ATOM 3165 N N . ASP A 1 387 ? 19.944 17.447 -35.335 1.00 95.50 387 ASP A N 1
ATOM 3166 C CA . ASP A 1 387 ? 21.039 17.069 -36.234 1.00 95.50 387 ASP A CA 1
ATOM 3167 C C . ASP A 1 387 ? 21.541 15.653 -35.938 1.00 95.50 387 ASP A C 1
ATOM 3169 O O . ASP A 1 387 ? 21.641 14.826 -36.847 1.00 95.50 387 ASP A O 1
ATOM 3173 N N . LEU A 1 388 ? 21.759 15.326 -34.656 1.00 94.25 388 LEU A N 1
ATOM 3174 C CA . LEU A 1 388 ? 22.142 13.970 -34.258 1.00 94.25 388 LEU A CA 1
ATOM 3175 C C . LEU A 1 388 ? 21.025 12.962 -34.554 1.00 94.25 388 LEU A C 1
ATOM 3177 O O . LEU A 1 388 ? 21.307 11.844 -34.989 1.00 94.25 388 LEU A O 1
ATOM 3181 N N . TYR A 1 389 ? 19.760 13.354 -34.373 1.00 96.88 389 TYR A N 1
ATOM 3182 C CA . TYR A 1 389 ? 18.623 12.518 -34.748 1.00 96.88 389 TYR A CA 1
ATOM 3183 C C . TYR A 1 389 ? 18.630 12.205 -36.250 1.00 96.88 389 TYR A C 1
ATOM 3185 O O . TYR A 1 389 ? 18.594 11.041 -36.635 1.00 96.88 389 TYR A O 1
ATOM 3193 N N . VAL A 1 390 ? 18.750 13.211 -37.117 1.00 95.38 390 VAL A N 1
ATOM 3194 C CA . VAL A 1 390 ? 18.777 13.020 -38.577 1.00 95.38 390 VAL A CA 1
ATOM 3195 C C . VAL A 1 390 ? 19.991 12.199 -39.019 1.00 95.38 390 VAL A C 1
ATOM 3197 O O . VAL A 1 390 ? 19.863 11.342 -39.895 1.00 95.38 390 VAL A O 1
ATOM 3200 N N . GLN A 1 391 ? 21.153 12.421 -38.406 1.00 96.19 391 GLN A N 1
ATOM 3201 C CA . GLN A 1 391 ? 22.389 11.726 -38.757 1.00 96.19 391 GLN A CA 1
ATOM 3202 C C . GLN A 1 391 ? 22.357 10.236 -38.385 1.00 96.19 391 GLN A C 1
ATOM 3204 O O . GLN A 1 391 ? 22.834 9.398 -39.159 1.00 96.19 391 GLN A O 1
ATOM 3209 N N . HIS A 1 392 ? 21.809 9.902 -37.212 1.00 93.12 392 HIS A N 1
ATOM 3210 C CA . HIS A 1 392 ? 21.938 8.569 -36.617 1.00 93.12 392 HIS A CA 1
ATOM 3211 C C . HIS A 1 392 ? 20.650 7.737 -36.624 1.00 93.12 392 HIS A C 1
ATOM 3213 O O . HIS A 1 392 ? 20.721 6.514 -36.512 1.00 93.12 392 HIS A O 1
ATOM 3219 N N . CYS A 1 393 ? 19.482 8.348 -36.820 1.00 92.81 393 CYS A N 1
ATOM 3220 C CA . CYS A 1 393 ? 18.189 7.658 -36.791 1.00 92.81 393 CYS A CA 1
ATOM 3221 C C . CYS A 1 393 ? 17.716 7.361 -38.214 1.00 92.81 393 CYS A C 1
ATOM 3223 O O . CYS A 1 393 ? 16.821 8.012 -38.757 1.00 92.81 393 CYS A O 1
ATOM 3225 N N . LYS A 1 394 ? 18.381 6.386 -38.840 1.00 92.00 394 LYS A N 1
ATOM 3226 C CA . LYS A 1 394 ? 17.990 5.849 -40.155 1.00 92.00 394 LYS A CA 1
ATOM 3227 C C . LYS A 1 394 ? 16.989 4.698 -40.042 1.00 92.00 394 LYS A C 1
ATOM 3229 O O . LYS A 1 394 ? 16.251 4.440 -40.986 1.00 92.00 394 LYS A O 1
ATOM 3234 N N . ASP A 1 395 ? 16.980 4.032 -38.892 1.00 92.19 395 ASP A N 1
ATOM 3235 C CA . ASP A 1 395 ? 16.112 2.905 -38.566 1.00 92.19 395 ASP A CA 1
ATOM 3236 C C . ASP A 1 395 ? 14.870 3.387 -37.792 1.00 92.19 395 ASP A C 1
ATOM 3238 O O . ASP A 1 395 ? 14.965 4.260 -36.918 1.00 92.19 395 ASP A O 1
ATOM 3242 N N . ALA A 1 396 ? 13.703 2.830 -38.122 1.00 89.75 396 ALA A N 1
ATOM 3243 C CA . ALA A 1 396 ? 12.438 3.147 -37.469 1.00 89.75 396 ALA A CA 1
ATOM 3244 C C . ALA A 1 396 ? 12.408 2.707 -35.995 1.00 89.75 396 ALA A C 1
ATOM 3246 O O . ALA A 1 396 ? 11.821 3.409 -35.174 1.00 89.75 396 ALA A O 1
ATOM 3247 N N . ASP A 1 397 ? 13.067 1.605 -35.638 1.00 89.50 397 ASP A N 1
ATOM 3248 C CA . ASP A 1 397 ? 13.125 1.113 -34.261 1.00 89.50 397 ASP A CA 1
ATOM 3249 C C . ASP A 1 397 ? 14.030 2.004 -33.399 1.00 89.50 397 ASP A C 1
ATOM 3251 O O . ASP A 1 397 ? 13.630 2.424 -32.316 1.00 89.50 397 ASP A O 1
ATOM 3255 N N . ILE A 1 398 ? 15.188 2.430 -33.920 1.00 90.81 398 ILE A N 1
ATOM 3256 C CA . ILE A 1 398 ? 16.073 3.393 -33.231 1.00 90.81 398 ILE A CA 1
ATOM 3257 C C . ILE A 1 398 ? 15.356 4.722 -32.992 1.00 90.81 398 ILE A C 1
ATOM 3259 O O . ILE A 1 398 ? 15.457 5.325 -31.923 1.00 90.81 398 ILE A O 1
ATOM 3263 N N . SER A 1 399 ? 14.627 5.180 -34.005 1.00 93.50 399 SER A N 1
ATOM 3264 C CA . SER A 1 399 ? 13.846 6.409 -33.933 1.00 93.50 399 SER A CA 1
ATOM 3265 C C . SER A 1 399 ? 12.717 6.304 -32.899 1.00 93.50 399 SER A C 1
ATOM 3267 O O . SER A 1 399 ? 12.467 7.264 -32.167 1.00 93.50 399 SER A O 1
ATOM 3269 N N . ARG A 1 400 ? 12.079 5.130 -32.787 1.00 92.12 400 ARG A N 1
ATOM 3270 C CA . ARG A 1 400 ? 11.051 4.830 -31.780 1.00 92.12 400 ARG A CA 1
ATOM 3271 C C . ARG A 1 400 ? 11.627 4.799 -30.364 1.00 92.12 400 ARG A C 1
ATOM 3273 O O . ARG A 1 400 ? 11.044 5.400 -29.465 1.00 92.12 400 ARG A O 1
ATOM 3280 N N . ASP A 1 401 ? 12.790 4.184 -30.170 1.00 92.62 401 ASP A N 1
ATOM 3281 C CA . ASP A 1 401 ? 13.483 4.185 -28.876 1.00 92.62 401 ASP A CA 1
ATOM 3282 C C . ASP A 1 401 ? 13.832 5.609 -28.434 1.00 92.62 401 ASP A C 1
ATOM 3284 O O . ASP A 1 401 ? 13.655 5.978 -27.271 1.00 92.62 401 ASP A O 1
ATOM 3288 N N . ILE A 1 402 ? 14.309 6.442 -29.364 1.00 95.00 402 ILE A N 1
ATOM 3289 C CA . ILE A 1 402 ? 14.620 7.844 -29.073 1.00 95.00 402 ILE A CA 1
ATOM 3290 C C . ILE A 1 402 ? 13.351 8.625 -28.766 1.00 95.00 402 ILE A C 1
ATOM 3292 O O . ILE A 1 402 ? 13.355 9.377 -27.797 1.00 95.00 402 ILE A O 1
ATOM 3296 N N . GLN A 1 403 ? 12.256 8.409 -29.502 1.00 95.00 403 GLN A N 1
ATOM 3297 C CA . GLN A 1 403 ? 10.955 8.990 -29.169 1.00 95.00 403 GLN A CA 1
ATOM 3298 C C . GLN A 1 403 ? 10.557 8.638 -27.729 1.00 95.00 403 GLN A C 1
ATOM 3300 O O . GLN A 1 403 ? 10.239 9.536 -26.952 1.00 95.00 403 GLN A O 1
ATOM 3305 N N . GLN A 1 404 ? 10.631 7.361 -27.342 1.00 93.69 404 GLN A N 1
ATOM 3306 C CA . GLN A 1 404 ? 10.289 6.915 -25.990 1.00 93.69 404 GLN A CA 1
ATOM 3307 C C . GLN A 1 404 ? 11.202 7.538 -24.924 1.00 93.69 404 GLN A C 1
ATOM 3309 O O . GLN A 1 404 ? 10.725 8.014 -23.896 1.00 93.69 404 GLN A O 1
ATOM 3314 N N . ARG A 1 405 ? 12.515 7.608 -25.166 1.00 94.50 405 ARG A N 1
ATOM 3315 C CA . ARG A 1 405 ? 13.458 8.264 -24.244 1.00 94.50 405 ARG A CA 1
ATOM 3316 C C . ARG A 1 405 ? 13.221 9.776 -24.168 1.00 94.50 405 ARG A C 1
ATOM 3318 O O . ARG A 1 405 ? 13.354 10.363 -23.093 1.00 94.50 405 ARG A O 1
ATOM 3325 N N . SER A 1 406 ? 12.831 10.414 -25.270 1.00 95.75 406 SER A N 1
ATOM 3326 C CA . SER A 1 406 ? 12.495 11.840 -25.330 1.00 95.75 406 SER A CA 1
ATOM 3327 C C . SER A 1 406 ? 11.209 12.186 -24.583 1.00 95.75 406 SER A C 1
ATOM 3329 O O . SER A 1 406 ? 11.114 13.300 -24.078 1.00 95.75 406 SER A O 1
ATOM 3331 N N . MET A 1 407 ? 10.281 11.238 -24.412 1.00 94.12 407 MET A N 1
ATOM 3332 C CA . MET A 1 407 ? 9.123 11.411 -23.520 1.00 94.12 407 MET A CA 1
ATOM 3333 C C . MET A 1 407 ? 9.542 11.655 -22.064 1.00 94.12 407 MET A C 1
ATOM 3335 O O . MET A 1 407 ? 8.854 12.361 -21.336 1.00 94.12 407 MET A O 1
ATOM 3339 N N . VAL A 1 408 ? 10.688 11.102 -21.648 1.00 93.56 408 VAL A N 1
ATOM 3340 C CA . VAL A 1 408 ? 11.247 11.271 -20.297 1.00 93.56 408 VAL A CA 1
ATOM 3341 C C . VAL A 1 408 ? 12.198 12.467 -20.240 1.00 93.56 408 VAL A C 1
ATOM 3343 O O . VAL A 1 408 ? 12.136 13.290 -19.327 1.00 93.56 408 VAL A O 1
ATOM 3346 N N . HIS A 1 409 ? 13.113 12.559 -21.206 1.00 93.06 409 HIS A N 1
ATOM 3347 C CA . HIS A 1 409 ? 14.300 13.412 -21.108 1.00 93.06 409 HIS A CA 1
ATOM 3348 C C . HIS A 1 409 ? 14.385 14.538 -22.146 1.00 93.06 409 HIS A C 1
ATOM 3350 O O . HIS A 1 409 ? 15.245 15.403 -22.005 1.00 93.06 409 HIS A O 1
ATOM 3356 N N . GLY A 1 410 ? 13.547 14.522 -23.183 1.00 94.75 410 GLY A N 1
ATOM 3357 C CA . GLY A 1 410 ? 13.625 15.459 -24.305 1.00 94.75 410 GLY A CA 1
ATOM 3358 C C . GLY A 1 410 ? 12.769 16.708 -24.129 1.00 94.75 410 GLY A C 1
ATOM 3359 O O . GLY A 1 410 ? 11.890 16.771 -23.267 1.00 94.75 410 GLY A O 1
ATOM 3360 N N . THR A 1 411 ? 13.007 17.719 -24.959 1.00 97.25 411 THR A N 1
ATOM 3361 C CA . THR A 1 411 ? 12.159 18.914 -25.034 1.00 97.25 411 THR A CA 1
ATOM 3362 C C . THR A 1 411 ? 10.896 18.640 -25.851 1.00 97.25 411 THR A C 1
ATOM 3364 O O . THR A 1 411 ? 10.882 17.793 -26.749 1.00 97.25 411 THR A O 1
ATOM 3367 N N . LEU A 1 412 ? 9.824 19.384 -25.562 1.00 96.62 412 LEU A N 1
ATOM 3368 C CA . LEU A 1 412 ? 8.565 19.283 -26.301 1.00 96.62 412 LEU A CA 1
ATOM 3369 C C . LEU A 1 412 ? 8.743 19.594 -27.798 1.00 96.62 412 LEU A C 1
ATOM 3371 O O . LEU A 1 412 ? 8.174 18.908 -28.643 1.00 96.62 412 LEU A O 1
ATOM 3375 N N . ASP A 1 413 ? 9.553 20.596 -28.143 1.00 97.25 413 ASP A N 1
ATOM 3376 C CA . ASP A 1 413 ? 9.767 20.984 -29.542 1.00 97.25 413 ASP A CA 1
ATOM 3377 C C . ASP A 1 413 ? 10.508 19.909 -30.338 1.00 97.25 413 ASP A C 1
ATOM 3379 O O . ASP A 1 413 ? 10.177 19.649 -31.495 1.00 97.25 413 ASP A O 1
ATOM 3383 N N . PHE A 1 414 ? 11.455 19.214 -29.708 1.00 97.62 414 PHE A N 1
ATOM 3384 C CA . PHE A 1 414 ? 12.115 18.075 -30.334 1.00 97.62 414 PHE A CA 1
ATOM 3385 C C . PHE A 1 414 ? 11.146 16.914 -30.562 1.00 97.62 414 PHE A C 1
ATOM 3387 O O . PHE A 1 414 ? 11.136 16.320 -31.640 1.00 97.62 414 PHE A O 1
ATOM 3394 N N . LEU A 1 415 ? 10.261 16.644 -29.599 1.00 96.44 415 LEU A N 1
ATOM 3395 C CA . LEU A 1 415 ? 9.220 15.632 -29.757 1.00 96.44 415 LEU A CA 1
ATOM 3396 C C . LEU A 1 415 ? 8.236 15.989 -30.887 1.00 96.44 415 LEU A C 1
ATOM 3398 O O . LEU A 1 415 ? 7.926 15.132 -31.712 1.00 96.44 415 LEU A O 1
ATOM 3402 N N . LYS A 1 416 ? 7.828 17.263 -30.998 1.00 95.88 416 LYS A N 1
ATOM 3403 C CA . LYS A 1 416 ? 7.018 17.774 -32.120 1.00 95.88 416 LYS A CA 1
ATOM 3404 C C . LYS A 1 416 ? 7.693 17.545 -33.470 1.00 95.88 416 LYS A C 1
ATOM 3406 O O . LYS A 1 416 ? 7.020 17.197 -34.436 1.00 95.88 416 LYS A O 1
ATOM 3411 N N . LEU A 1 417 ? 9.013 17.720 -33.556 1.00 96.50 417 LEU A N 1
ATOM 3412 C CA . LEU A 1 417 ? 9.770 17.441 -34.781 1.00 96.50 417 LEU A CA 1
ATOM 3413 C C . LEU A 1 417 ? 9.777 15.945 -35.124 1.00 96.50 417 LEU A C 1
ATOM 3415 O O . LEU A 1 417 ? 9.593 15.596 -36.292 1.00 96.50 417 LEU A O 1
ATOM 3419 N N . ILE A 1 418 ? 9.935 15.066 -34.126 1.00 95.12 418 ILE A N 1
ATOM 3420 C CA . ILE A 1 418 ? 9.838 13.610 -34.316 1.00 95.12 418 ILE A CA 1
ATOM 3421 C C . ILE A 1 418 ? 8.438 13.236 -34.819 1.00 95.12 418 ILE A C 1
ATOM 3423 O O . ILE A 1 418 ? 8.322 12.548 -35.832 1.00 95.12 418 ILE A O 1
ATOM 3427 N N . HIS A 1 419 ? 7.379 13.732 -34.175 1.00 94.06 419 HIS A N 1
ATOM 3428 C CA . HIS A 1 419 ? 5.986 13.461 -34.552 1.00 94.06 419 HIS A CA 1
ATOM 3429 C C . HIS A 1 419 ? 5.590 14.067 -35.898 1.00 94.06 419 HIS A C 1
ATOM 3431 O O . HIS A 1 419 ? 4.833 13.452 -36.638 1.00 94.06 419 HIS A O 1
ATOM 3437 N N . LYS A 1 420 ? 6.160 15.213 -36.283 1.00 94.25 420 LYS A N 1
ATOM 3438 C CA . LYS A 1 420 ? 5.993 15.770 -37.633 1.00 94.25 420 LYS A CA 1
ATOM 3439 C C . LYS A 1 420 ? 6.595 14.861 -38.710 1.00 94.25 420 LYS A C 1
ATOM 3441 O O . LYS A 1 420 ? 6.063 14.795 -39.814 1.00 94.25 420 LYS A O 1
ATOM 3446 N N . LYS A 1 421 ? 7.711 14.186 -38.410 1.00 93.44 421 LYS A N 1
ATOM 3447 C CA . LYS A 1 421 ? 8.366 13.239 -39.328 1.00 93.44 421 LYS A CA 1
ATOM 3448 C C . LYS A 1 421 ? 7.683 11.863 -39.333 1.00 93.44 421 LYS A C 1
ATOM 3450 O O . LYS A 1 421 ? 7.698 11.202 -40.367 1.00 93.44 421 LYS A O 1
ATOM 3455 N N . HIS A 1 422 ? 7.097 11.463 -38.203 1.00 91.44 422 HIS A N 1
ATOM 3456 C CA . HIS A 1 422 ? 6.463 10.158 -37.977 1.00 91.44 422 HIS A CA 1
ATOM 3457 C C . HIS A 1 422 ? 5.074 10.309 -37.323 1.00 91.44 422 HIS A C 1
ATOM 3459 O O . HIS A 1 422 ? 4.895 9.957 -36.148 1.00 91.44 422 HIS A O 1
ATOM 3465 N N . PRO A 1 423 ? 4.081 10.865 -38.044 1.00 89.75 423 PRO A N 1
ATOM 3466 C CA . PRO A 1 423 ? 2.749 11.127 -37.493 1.00 89.75 423 PRO A CA 1
ATOM 3467 C C . PRO A 1 423 ? 2.023 9.847 -37.052 1.00 89.75 423 PRO A C 1
ATOM 3469 O O . PRO A 1 423 ? 1.214 9.862 -36.128 1.00 89.75 423 PRO A O 1
ATOM 3472 N N . GLU A 1 424 ? 2.350 8.701 -37.648 1.00 87.19 424 GLU A N 1
ATOM 3473 C CA . GLU A 1 424 ? 1.764 7.406 -37.314 1.00 87.19 424 GLU A CA 1
ATOM 3474 C C . GLU A 1 424 ? 2.143 6.891 -35.911 1.00 87.19 424 GLU A C 1
ATOM 3476 O O . GLU A 1 424 ? 1.478 5.994 -35.385 1.00 87.19 424 GLU A O 1
ATOM 3481 N N . TRP A 1 425 ? 3.179 7.448 -35.270 1.00 87.56 425 TRP A N 1
ATOM 3482 C CA . TRP A 1 425 ? 3.604 7.037 -33.921 1.00 87.56 425 TRP A CA 1
ATOM 3483 C C . TRP A 1 425 ? 2.810 7.697 -32.798 1.00 87.56 425 TRP A C 1
ATOM 3485 O O . TRP A 1 425 ? 2.863 7.210 -31.670 1.00 87.56 425 TRP A O 1
ATOM 3495 N N . ILE A 1 426 ? 2.032 8.739 -33.108 1.00 84.25 426 ILE A N 1
ATOM 3496 C CA . ILE A 1 426 ? 1.080 9.357 -32.171 1.00 84.25 426 ILE A CA 1
ATOM 3497 C C . ILE A 1 426 ? -0.051 8.369 -31.817 1.00 84.25 426 ILE A C 1
ATOM 3499 O O . ILE A 1 426 ? -0.674 8.457 -30.765 1.00 84.25 426 ILE A O 1
ATOM 3503 N N . TRP A 1 427 ? -0.308 7.367 -32.655 1.00 78.00 427 TRP A N 1
ATOM 3504 C CA . TRP A 1 427 ? -1.472 6.492 -32.473 1.00 78.00 427 TRP A CA 1
ATOM 3505 C C . TRP A 1 427 ? -1.094 5.052 -32.131 1.00 78.00 427 TRP A C 1
ATOM 3507 O O . TRP A 1 427 ? -1.834 4.361 -31.441 1.00 78.00 427 TRP A O 1
ATOM 3517 N N . LYS A 1 428 ? 0.080 4.588 -32.577 1.00 73.19 428 LYS A N 1
ATOM 3518 C CA . LYS A 1 428 ? 0.464 3.170 -32.479 1.00 73.19 428 LYS A CA 1
ATOM 3519 C C . LYS A 1 428 ? 1.211 2.778 -31.201 1.00 73.19 428 LYS A C 1
ATOM 3521 O O . LYS A 1 428 ? 1.286 1.592 -30.903 1.00 73.19 428 LYS A O 1
ATOM 3526 N N . ASN A 1 429 ? 1.752 3.731 -30.440 1.00 64.25 429 ASN A N 1
ATOM 3527 C CA . ASN A 1 429 ? 2.629 3.437 -29.300 1.00 64.25 429 ASN A CA 1
ATOM 3528 C C . ASN A 1 429 ? 2.042 3.898 -27.965 1.00 64.25 429 ASN A C 1
ATOM 3530 O O . ASN A 1 429 ? 2.493 4.882 -27.382 1.00 64.25 429 ASN A O 1
ATOM 3534 N N . GLN A 1 430 ? 1.103 3.117 -27.428 1.00 57.88 430 GLN A N 1
ATOM 3535 C CA . GLN A 1 430 ? 0.565 3.320 -26.074 1.00 57.88 430 GLN A CA 1
ATOM 3536 C C . GLN A 1 430 ? 1.673 3.376 -24.997 1.00 57.88 430 GLN A C 1
ATOM 3538 O O . GLN A 1 430 ? 1.558 4.110 -24.017 1.00 57.88 430 GLN A O 1
ATOM 3543 N N . TYR A 1 431 ? 2.795 2.676 -25.210 1.00 56.00 431 TYR A N 1
ATOM 3544 C CA . TYR A 1 431 ? 3.932 2.638 -24.281 1.00 56.00 431 TYR A CA 1
ATOM 3545 C C . TYR A 1 431 ? 4.709 3.959 -24.156 1.00 56.00 431 TYR A C 1
ATOM 3547 O O . TYR A 1 431 ? 5.373 4.173 -23.142 1.00 56.00 431 TYR A O 1
ATOM 3555 N N . ALA A 1 432 ? 4.635 4.860 -25.141 1.00 66.06 432 ALA A N 1
ATOM 3556 C CA . ALA A 1 432 ? 5.412 6.100 -25.109 1.00 66.06 432 ALA A CA 1
ATOM 3557 C C . ALA A 1 432 ? 4.861 7.105 -24.075 1.00 66.06 432 ALA A C 1
ATOM 3559 O O . ALA A 1 432 ? 5.622 7.856 -23.465 1.00 66.06 432 ALA A O 1
ATOM 3560 N N . TYR A 1 433 ? 3.551 7.083 -23.815 1.00 81.81 433 TYR A N 1
ATOM 3561 C CA . TYR A 1 433 ? 2.889 8.038 -22.913 1.00 81.81 433 TYR A CA 1
ATOM 3562 C C . TYR A 1 433 ? 3.090 7.704 -21.446 1.00 81.81 433 TYR A C 1
ATOM 3564 O O . TYR A 1 433 ? 3.242 8.611 -20.629 1.00 81.81 433 TYR A O 1
ATOM 3572 N N . ALA A 1 434 ? 3.167 6.410 -21.124 1.00 80.12 434 ALA A N 1
ATOM 3573 C CA . ALA A 1 434 ? 3.505 5.945 -19.784 1.00 80.12 434 ALA A CA 1
ATOM 3574 C C . ALA A 1 434 ? 4.827 6.559 -19.305 1.00 80.12 434 ALA A C 1
ATOM 3576 O O . ALA A 1 434 ? 4.911 7.061 -18.191 1.00 80.12 434 ALA A O 1
ATOM 3577 N N . SER A 1 435 ? 5.825 6.645 -20.190 1.00 85.06 435 SER A N 1
ATOM 3578 C CA . SER A 1 435 ? 7.124 7.238 -19.865 1.00 85.06 435 SER A CA 1
ATOM 3579 C C . SER A 1 435 ? 7.052 8.748 -19.564 1.00 85.06 435 SER A C 1
ATOM 3581 O O . SER A 1 435 ? 7.732 9.218 -18.649 1.00 85.06 435 SER A O 1
ATOM 3583 N N . ALA A 1 436 ? 6.212 9.515 -20.270 1.00 87.00 436 ALA A N 1
ATOM 3584 C CA . ALA A 1 436 ? 5.970 10.931 -19.954 1.00 87.00 436 ALA A CA 1
ATOM 3585 C C . ALA A 1 436 ? 5.197 11.103 -18.630 1.00 87.00 436 ALA A C 1
ATOM 3587 O O . ALA A 1 436 ? 5.518 11.987 -17.835 1.00 87.00 436 ALA A O 1
ATOM 3588 N N . MET A 1 437 ? 4.218 10.230 -18.360 1.00 80.50 437 MET A N 1
ATOM 3589 C CA . MET A 1 437 ? 3.461 10.223 -17.101 1.00 80.50 437 MET A CA 1
ATOM 3590 C C . MET A 1 437 ? 4.350 9.900 -15.896 1.00 80.50 437 MET A C 1
ATOM 3592 O O . MET A 1 437 ? 4.356 10.657 -14.927 1.00 80.50 437 MET A O 1
ATOM 3596 N N . ASP A 1 438 ? 5.147 8.833 -15.975 1.00 79.06 438 ASP A N 1
ATOM 3597 C CA . ASP A 1 438 ? 6.041 8.391 -14.896 1.00 79.06 438 ASP A CA 1
ATOM 3598 C C . ASP A 1 438 ? 7.108 9.440 -14.551 1.00 79.06 438 ASP A C 1
ATOM 3600 O O . ASP A 1 438 ? 7.584 9.512 -13.417 1.00 79.06 438 ASP A O 1
ATOM 3604 N N . SER A 1 439 ? 7.475 10.274 -15.526 1.00 79.75 439 SER A N 1
ATOM 3605 C CA . SER A 1 439 ? 8.438 11.364 -15.359 1.00 79.75 439 SER A CA 1
ATOM 3606 C C . SER A 1 439 ? 7.806 12.721 -15.034 1.00 79.75 439 SER A C 1
ATOM 3608 O O . SER A 1 439 ? 8.536 13.689 -14.821 1.00 79.75 439 SER A O 1
ATOM 3610 N N . GLY A 1 440 ? 6.473 12.808 -14.955 1.00 86.44 440 GLY A N 1
ATOM 3611 C CA . GLY A 1 440 ? 5.752 14.034 -14.600 1.00 86.44 440 GLY A CA 1
ATOM 3612 C C . GLY A 1 440 ? 5.789 15.127 -15.675 1.00 86.44 440 GLY A C 1
ATOM 3613 O O . GLY A 1 440 ? 5.704 16.310 -15.348 1.00 86.44 440 GLY A O 1
ATOM 3614 N N . ARG A 1 441 ? 5.934 14.758 -16.952 1.00 91.62 441 ARG A N 1
ATOM 3615 C CA . ARG A 1 441 ? 6.055 15.685 -18.090 1.00 91.62 441 ARG A CA 1
ATOM 3616 C C . ARG A 1 441 ? 4.692 16.117 -18.638 1.00 91.62 441 ARG A C 1
ATOM 3618 O O . ARG A 1 441 ? 4.246 15.643 -19.681 1.00 91.62 441 ARG A O 1
ATOM 3625 N N . THR A 1 442 ? 4.017 17.018 -17.922 1.00 87.69 442 THR A N 1
ATOM 3626 C CA . THR A 1 442 ? 2.665 17.496 -18.278 1.00 87.69 442 THR A CA 1
ATOM 3627 C C . THR A 1 442 ? 2.620 18.252 -19.607 1.00 87.69 442 THR A C 1
ATOM 3629 O O . THR A 1 442 ? 1.658 18.108 -20.347 1.00 87.69 442 THR A O 1
ATOM 3632 N N . ASP A 1 443 ? 3.688 18.974 -19.960 1.00 93.69 443 ASP A N 1
ATOM 3633 C CA . ASP A 1 443 ? 3.840 19.691 -21.235 1.00 93.69 443 ASP A CA 1
ATOM 3634 C C . ASP A 1 443 ? 3.724 18.765 -22.456 1.00 93.69 443 ASP A C 1
ATOM 3636 O O . ASP A 1 443 ? 3.094 19.098 -23.462 1.00 93.69 443 ASP A O 1
ATOM 3640 N N . ILE A 1 444 ? 4.323 17.579 -22.352 1.00 93.94 444 ILE A N 1
ATOM 3641 C CA . ILE A 1 444 ? 4.280 16.548 -23.388 1.00 93.94 444 ILE A CA 1
ATOM 3642 C C . ILE A 1 444 ? 2.895 15.895 -23.446 1.00 93.94 444 ILE A C 1
ATOM 3644 O O . ILE A 1 444 ? 2.371 15.679 -24.539 1.00 93.94 444 ILE A O 1
ATOM 3648 N N . LEU A 1 445 ? 2.284 15.617 -22.291 1.00 90.88 445 LEU A N 1
ATOM 3649 C CA . LEU A 1 445 ? 0.945 15.026 -22.222 1.00 90.88 445 LEU A CA 1
ATOM 3650 C C . LEU A 1 445 ? -0.120 15.955 -22.809 1.00 90.88 445 LEU A C 1
ATOM 3652 O O . LEU A 1 445 ? -0.925 15.501 -23.617 1.00 90.88 445 LEU A O 1
ATOM 3656 N N . ASP A 1 446 ? -0.082 17.246 -22.476 1.00 89.25 446 ASP A N 1
ATOM 3657 C CA . ASP A 1 446 ? -1.008 18.246 -23.015 1.00 89.25 446 ASP A CA 1
ATOM 3658 C C . ASP A 1 446 ? -0.895 18.345 -24.540 1.00 89.25 446 ASP A C 1
ATOM 3660 O O . ASP A 1 446 ? -1.902 18.415 -25.245 1.00 89.25 446 ASP A O 1
ATOM 3664 N N . TYR A 1 447 ? 0.331 18.287 -25.068 1.00 94.00 447 TYR A N 1
ATOM 3665 C CA . TYR A 1 447 ? 0.568 18.253 -26.508 1.00 94.00 447 TYR A CA 1
ATOM 3666 C C . TYR A 1 447 ? -0.040 17.014 -27.175 1.00 94.00 447 TYR A C 1
ATOM 3668 O O . TYR A 1 447 ? -0.737 17.148 -28.180 1.00 94.00 447 TYR A O 1
ATOM 3676 N N . ILE A 1 448 ? 0.183 15.821 -26.617 1.00 89.44 448 ILE A N 1
ATOM 3677 C CA . ILE A 1 448 ? -0.370 14.572 -27.159 1.00 89.44 448 ILE A CA 1
ATOM 3678 C C . ILE A 1 448 ? -1.898 14.581 -27.092 1.00 89.44 448 ILE A C 1
ATOM 3680 O O . ILE A 1 448 ? -2.549 14.230 -28.069 1.00 89.44 448 ILE A O 1
ATOM 3684 N N . ILE A 1 449 ? -2.482 15.025 -25.976 1.00 86.12 449 ILE A N 1
ATOM 3685 C CA . ILE A 1 449 ? -3.937 15.172 -25.835 1.00 86.12 449 ILE A CA 1
ATOM 3686 C C . ILE A 1 449 ? -4.466 16.155 -26.881 1.00 86.12 449 ILE A C 1
ATOM 3688 O O . ILE A 1 449 ? -5.466 15.874 -27.536 1.00 86.12 449 ILE A O 1
ATOM 3692 N N . GLY A 1 450 ? -3.771 17.276 -27.086 1.00 88.75 450 GLY A N 1
ATOM 3693 C CA . GLY A 1 450 ? -4.103 18.251 -28.119 1.00 88.75 450 GLY A CA 1
ATOM 3694 C C . GLY A 1 450 ? -4.129 17.633 -29.516 1.00 88.75 450 GLY A C 1
ATOM 3695 O O . GLY A 1 450 ? -5.092 17.847 -30.250 1.00 88.75 450 GLY A O 1
ATOM 3696 N N . LEU A 1 451 ? -3.128 16.819 -29.866 1.00 86.94 451 LEU A N 1
ATOM 3697 C CA . LEU A 1 451 ? -3.095 16.073 -31.130 1.00 86.94 451 LEU A CA 1
ATOM 3698 C C . LEU A 1 451 ? -4.244 15.068 -31.236 1.00 86.94 451 LEU A C 1
ATOM 3700 O O . LEU A 1 451 ? -4.889 14.986 -32.275 1.00 86.94 451 LEU A O 1
ATOM 3704 N N . ILE A 1 452 ? -4.541 14.345 -30.153 1.00 81.88 452 ILE A N 1
ATOM 3705 C CA . ILE A 1 452 ? -5.627 13.362 -30.127 1.00 81.88 452 ILE A CA 1
ATOM 3706 C C . ILE A 1 452 ? -6.983 14.027 -30.390 1.00 81.88 452 ILE A C 1
ATOM 3708 O O . ILE A 1 452 ? -7.807 13.506 -31.138 1.00 81.88 452 ILE A O 1
ATOM 3712 N N . VAL A 1 453 ? -7.204 15.191 -29.778 1.00 80.31 453 VAL A N 1
ATOM 3713 C CA . VAL A 1 453 ? -8.459 15.943 -29.881 1.00 80.31 453 VAL A CA 1
ATOM 3714 C C . VAL A 1 453 ? -8.598 16.649 -31.232 1.00 80.31 453 VAL A C 1
ATOM 3716 O O . VAL A 1 453 ? -9.713 16.763 -31.736 1.00 80.31 453 VAL A O 1
ATOM 3719 N N . SER A 1 454 ? -7.497 17.134 -31.814 1.00 81.38 454 SER A N 1
ATOM 3720 C CA . SER A 1 454 ? -7.520 17.913 -33.063 1.00 81.38 454 SER A CA 1
ATOM 3721 C C . SER A 1 454 ? -7.471 17.059 -34.332 1.00 81.38 454 SER A C 1
ATOM 3723 O O . SER A 1 454 ? -8.215 17.347 -35.267 1.00 81.38 454 SER A O 1
ATOM 3725 N N . ASP A 1 455 ? -6.661 15.998 -34.344 1.00 68.56 455 ASP A N 1
ATOM 3726 C CA . ASP A 1 455 ? -6.357 15.187 -35.533 1.00 68.56 455 ASP A CA 1
ATOM 3727 C C . ASP A 1 455 ? -6.921 13.756 -35.449 1.00 68.56 455 ASP A C 1
ATOM 3729 O O . ASP A 1 455 ? -6.474 12.863 -36.175 1.00 68.56 455 ASP A O 1
ATOM 3733 N N . GLY A 1 456 ? -7.900 13.511 -34.566 1.00 58.78 456 GLY A N 1
ATOM 3734 C CA . GLY A 1 456 ? -8.566 12.211 -34.442 1.00 58.78 456 GLY A CA 1
ATOM 3735 C C . GLY A 1 456 ? -8.968 11.652 -35.819 1.00 58.78 456 GLY A C 1
ATOM 3736 O O . GLY A 1 456 ? -9.550 12.388 -36.623 1.00 58.78 456 GLY A O 1
ATOM 3737 N N . PRO A 1 457 ? -8.643 10.383 -36.135 1.00 49.62 457 PRO A N 1
ATOM 3738 C CA . PRO A 1 457 ? -8.820 9.841 -37.477 1.00 49.62 457 PRO A CA 1
ATOM 3739 C C . PRO A 1 457 ? -10.281 9.965 -37.916 1.00 49.62 457 PRO A C 1
ATOM 3741 O O . PRO A 1 457 ? -11.171 9.353 -37.333 1.00 49.62 457 PRO A O 1
ATOM 3744 N N . GLN A 1 458 ? -10.531 10.734 -38.980 1.00 50.38 458 GLN A N 1
ATOM 3745 C CA . GLN A 1 458 ? -11.870 10.860 -39.570 1.00 50.38 458 GLN A CA 1
ATOM 3746 C C . GLN A 1 458 ? -12.368 9.559 -40.234 1.00 50.38 458 GLN A C 1
ATOM 3748 O O . GLN A 1 458 ? -13.488 9.519 -40.736 1.00 50.38 458 GLN A O 1
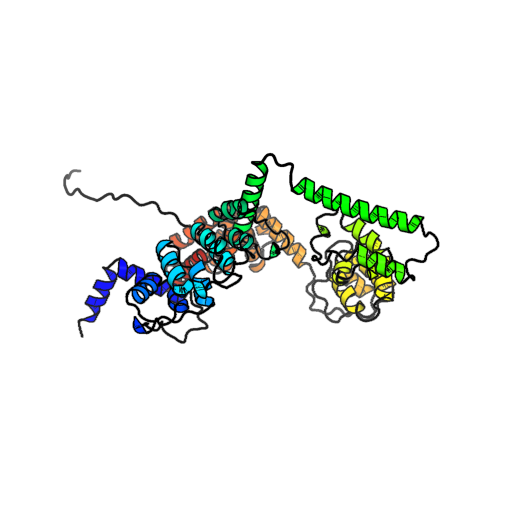ATOM 3753 N N . THR A 1 459 ? -11.549 8.503 -40.275 1.00 39.88 459 THR A N 1
ATOM 3754 C CA . THR A 1 459 ? -11.786 7.295 -41.083 1.00 39.88 459 THR A CA 1
ATOM 3755 C C . THR A 1 459 ? -11.941 5.998 -40.292 1.00 39.88 459 THR A C 1
ATOM 3757 O O . THR A 1 459 ? -12.238 4.972 -40.898 1.00 39.88 459 THR A O 1
ATOM 3760 N N . THR A 1 460 ? -11.809 6.018 -38.968 1.00 43.81 460 THR A N 1
ATOM 3761 C CA . THR A 1 460 ? -12.167 4.884 -38.103 1.00 43.81 460 THR A CA 1
ATOM 3762 C C . THR A 1 460 ? -13.355 5.295 -37.252 1.00 43.81 460 THR A C 1
ATOM 3764 O O . THR A 1 460 ? -13.408 6.422 -36.754 1.00 43.81 460 THR A O 1
ATOM 3767 N N . THR A 1 461 ? -14.361 4.424 -37.175 1.00 47.69 461 THR A N 1
ATOM 3768 C CA . THR A 1 461 ? -15.619 4.689 -36.474 1.00 47.69 461 THR A CA 1
ATOM 3769 C C . THR A 1 461 ? -15.335 5.247 -35.089 1.00 47.69 461 THR A C 1
ATOM 3771 O O . THR A 1 461 ? -14.392 4.831 -34.418 1.00 47.69 461 THR A O 1
ATOM 3774 N N . TYR A 1 462 ? -16.163 6.203 -34.668 1.00 38.72 462 TYR A N 1
ATOM 3775 C CA . TYR A 1 462 ? -16.053 6.903 -33.387 1.00 38.72 462 TYR A CA 1
ATOM 3776 C C . TYR A 1 462 ? -15.789 5.938 -32.214 1.00 38.72 462 TYR A C 1
ATOM 3778 O O . TYR A 1 462 ? -15.096 6.307 -31.282 1.00 38.72 462 TYR A O 1
ATOM 3786 N N . GLU A 1 463 ? -16.259 4.691 -32.305 1.00 40.78 463 GLU A N 1
ATOM 3787 C CA . GLU A 1 463 ? -16.037 3.585 -31.367 1.00 40.78 463 GLU A CA 1
ATOM 3788 C C . GLU A 1 463 ? -14.568 3.130 -31.221 1.00 40.78 463 GLU A C 1
ATOM 3790 O O . GLU A 1 463 ? -14.143 2.926 -30.093 1.00 40.78 463 GLU A O 1
ATOM 3795 N N . GLU A 1 464 ? -13.746 3.058 -32.275 1.00 45.81 464 GLU A N 1
ATOM 3796 C CA . GLU A 1 464 ? -12.331 2.631 -32.157 1.00 45.81 464 GLU A CA 1
ATOM 3797 C C . GLU A 1 464 ? -11.442 3.742 -31.577 1.00 45.81 464 GLU A C 1
ATOM 3799 O O . GLU A 1 464 ? -10.558 3.503 -30.749 1.00 45.81 464 GLU A O 1
ATOM 3804 N N . THR A 1 465 ? -11.713 4.993 -31.958 1.00 44.12 465 THR A N 1
ATOM 3805 C CA . THR A 1 465 ? -11.058 6.172 -31.375 1.00 44.12 465 THR A CA 1
ATOM 3806 C C . THR A 1 465 ? -11.500 6.360 -29.923 1.00 44.12 465 THR A C 1
ATOM 3808 O O . THR A 1 465 ? -10.686 6.704 -29.068 1.00 44.12 465 THR A O 1
ATOM 3811 N N . PHE A 1 466 ? -12.770 6.077 -29.612 1.00 40.19 466 PHE A N 1
ATOM 3812 C CA . PHE A 1 466 ? -13.293 6.102 -28.249 1.00 40.19 466 PHE A CA 1
ATOM 3813 C C . PHE A 1 466 ? -12.716 4.961 -27.408 1.00 40.19 466 PHE A C 1
ATOM 3815 O O . PHE A 1 466 ? -12.325 5.232 -26.287 1.00 40.19 466 PHE A O 1
ATOM 3822 N N . GLU A 1 467 ? -12.531 3.745 -27.926 1.00 43.75 467 GLU A N 1
ATOM 3823 C CA . GLU A 1 467 ? -11.842 2.658 -27.209 1.00 43.75 467 GLU A CA 1
ATOM 3824 C C . GLU A 1 467 ? -10.342 2.940 -27.003 1.00 43.75 467 GLU A C 1
ATOM 3826 O O . GLU A 1 467 ? -9.805 2.665 -25.931 1.00 43.75 467 GLU A O 1
ATOM 3831 N N . SER A 1 468 ? -9.663 3.595 -27.954 1.00 46.00 468 SER A N 1
ATOM 3832 C CA . SER A 1 468 ? -8.274 4.052 -27.770 1.00 46.00 468 SER A CA 1
ATOM 3833 C C . SER A 1 468 ? -8.148 5.196 -26.751 1.00 46.00 468 SER A C 1
ATOM 3835 O O . SER A 1 468 ? -7.144 5.277 -26.042 1.00 46.00 468 SER A O 1
ATOM 3837 N N . VAL A 1 469 ? -9.139 6.092 -26.667 1.00 42.12 469 VAL A N 1
ATOM 3838 C CA . VAL A 1 469 ? -9.187 7.211 -25.704 1.00 42.12 469 VAL A CA 1
ATOM 3839 C C . VAL A 1 469 ? -9.713 6.760 -24.330 1.00 42.12 469 VAL A C 1
ATOM 3841 O O . VAL A 1 469 ? -9.293 7.283 -23.294 1.00 42.12 469 VAL A O 1
ATOM 3844 N N . VAL A 1 470 ? -10.576 5.745 -24.286 1.00 45.72 470 VAL A N 1
ATOM 3845 C CA . VAL A 1 470 ? -11.031 5.066 -23.064 1.00 45.72 470 VAL A CA 1
ATOM 3846 C C . VAL A 1 470 ? -9.887 4.240 -22.478 1.00 45.72 470 VAL A C 1
ATOM 3848 O O . VAL A 1 470 ? -9.565 4.441 -21.313 1.00 45.72 470 VAL A O 1
ATOM 3851 N N . GLY A 1 471 ? -9.127 3.495 -23.288 1.00 49.09 471 GLY A N 1
ATOM 3852 C CA . GLY A 1 471 ? -7.876 2.860 -22.845 1.00 49.09 471 GLY A CA 1
ATOM 3853 C C . GLY A 1 471 ? -6.812 3.866 -22.361 1.00 49.09 471 GLY A C 1
ATOM 3854 O O . GLY A 1 471 ? -6.065 3.605 -21.416 1.00 49.09 471 GLY A O 1
ATOM 3855 N N . PHE A 1 472 ? -6.777 5.070 -22.946 1.00 42.06 472 PHE A N 1
ATOM 3856 C CA . PHE A 1 472 ? -5.922 6.183 -22.506 1.00 42.06 472 PHE A CA 1
ATOM 3857 C C . PHE A 1 472 ? -6.382 6.795 -21.165 1.00 42.06 472 PHE A C 1
ATOM 3859 O O . PHE A 1 472 ? -5.554 7.106 -20.307 1.00 42.06 472 PHE A O 1
ATOM 3866 N N . THR A 1 473 ? -7.693 6.909 -20.928 1.00 40.94 473 THR A N 1
ATOM 3867 C CA . THR A 1 473 ? -8.257 7.377 -19.646 1.00 40.94 473 THR A CA 1
ATOM 3868 C C . THR A 1 473 ? -8.243 6.310 -18.544 1.00 40.94 473 THR A C 1
ATOM 3870 O O . THR A 1 473 ? -8.086 6.656 -17.373 1.00 40.94 473 THR A O 1
ATOM 3873 N N . GLU A 1 474 ? -8.263 5.026 -18.896 1.00 41.12 474 GLU A N 1
ATOM 3874 C CA . GLU A 1 474 ? -8.062 3.889 -17.986 1.00 41.12 474 GLU A CA 1
ATOM 3875 C C . GLU A 1 474 ? -6.616 3.810 -17.464 1.00 41.12 474 GLU A C 1
ATOM 3877 O O . GLU A 1 474 ? -6.397 3.570 -16.269 1.00 41.12 474 GLU A O 1
ATOM 3882 N N . SER A 1 475 ? -5.620 4.132 -18.304 1.00 42.28 475 SER A N 1
ATOM 3883 C CA . SER A 1 475 ? -4.225 4.318 -17.870 1.00 42.28 475 SER A CA 1
ATOM 3884 C C . SER A 1 475 ? -4.052 5.523 -16.931 1.00 42.28 475 SER A C 1
ATOM 3886 O O . SER A 1 475 ? -3.237 5.463 -16.007 1.00 42.28 475 SER A O 1
ATOM 3888 N N . LEU A 1 476 ? -4.823 6.601 -17.125 1.00 39.62 476 LEU A N 1
ATOM 3889 C CA . LEU A 1 476 ? -4.804 7.805 -16.277 1.00 39.62 476 LEU A CA 1
ATOM 3890 C C . LEU A 1 476 ? -5.380 7.551 -14.870 1.00 39.62 476 LEU A C 1
ATOM 3892 O O . LEU A 1 476 ? -4.946 8.166 -13.897 1.00 39.62 476 LEU A O 1
ATOM 3896 N N . THR A 1 477 ? -6.319 6.613 -14.716 1.00 41.75 477 THR A N 1
ATOM 3897 C CA . THR A 1 477 ? -6.873 6.244 -13.400 1.00 41.75 477 THR A CA 1
ATOM 3898 C C . THR A 1 477 ? -6.004 5.277 -12.592 1.00 41.75 477 THR A C 1
ATOM 3900 O O . THR A 1 477 ? -6.105 5.264 -11.362 1.00 41.75 477 THR A O 1
ATOM 3903 N N . ASN A 1 478 ? -5.106 4.530 -13.240 1.00 39.88 478 ASN A N 1
ATOM 3904 C CA . ASN A 1 478 ? -4.229 3.551 -12.586 1.00 39.88 478 ASN A CA 1
ATOM 3905 C C . ASN A 1 478 ? -2.950 4.150 -11.957 1.00 39.88 478 ASN A C 1
ATOM 3907 O O . ASN A 1 478 ? -2.317 3.485 -11.135 1.00 39.88 478 ASN A O 1
ATOM 3911 N N . SER A 1 479 ? -2.592 5.410 -12.247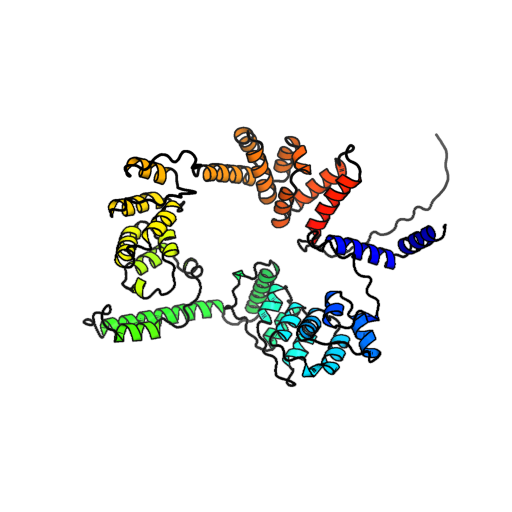 1.00 36.62 479 SER A N 1
ATOM 3912 C CA . SER A 1 479 ? -1.392 6.085 -11.703 1.00 36.62 479 SER A CA 1
ATOM 3913 C C . SER A 1 479 ? -1.658 7.058 -10.536 1.00 36.62 479 SER A C 1
ATOM 3915 O O . SER A 1 479 ? -0.724 7.554 -9.905 1.00 36.62 479 SER A O 1
ATOM 3917 N N . GLY A 1 480 ? -2.920 7.278 -10.149 1.00 34.44 480 GLY A N 1
ATOM 3918 C CA . GLY A 1 480 ? -3.266 7.887 -8.858 1.00 34.44 480 GLY A CA 1
ATOM 3919 C C . GLY A 1 480 ? -3.020 9.396 -8.694 1.00 34.44 480 GLY A C 1
ATOM 3920 O O . GLY A 1 480 ? -2.846 9.837 -7.555 1.00 34.44 480 GLY A O 1
ATOM 3921 N N . TYR A 1 481 ? -3.066 10.196 -9.765 1.00 32.84 481 TYR A N 1
ATOM 3922 C CA . TYR A 1 481 ? -2.976 11.663 -9.694 1.00 32.84 481 TYR A CA 1
ATOM 3923 C C . TYR A 1 481 ? -4.208 12.358 -10.299 1.00 32.84 481 TYR A C 1
ATOM 3925 O O . TYR A 1 481 ? -4.305 12.514 -11.505 1.00 32.84 481 TYR A O 1
ATOM 3933 N N . PHE A 1 482 ? -5.150 12.741 -9.428 1.00 31.70 482 PHE A N 1
ATOM 3934 C CA . PHE A 1 482 ? -5.809 14.059 -9.305 1.00 31.70 482 PHE A CA 1
ATOM 3935 C C . PHE A 1 482 ? -7.209 13.948 -8.682 1.00 31.70 482 PHE A C 1
ATOM 3937 O O . PHE A 1 482 ? -8.073 13.191 -9.115 1.00 31.70 482 PHE A O 1
ATOM 3944 N N . ASN A 1 483 ? -7.422 14.764 -7.651 1.00 29.75 483 ASN A N 1
ATOM 3945 C CA . ASN A 1 483 ? -8.716 15.285 -7.224 1.00 29.75 483 ASN A CA 1
ATOM 3946 C C . ASN A 1 483 ? -8.389 16.695 -6.704 1.00 29.75 483 ASN A C 1
ATOM 3948 O O . ASN A 1 483 ? -7.604 16.799 -5.767 1.00 29.75 483 ASN A O 1
ATOM 3952 N N . THR A 1 484 ? -8.790 17.762 -7.395 1.00 32.72 484 THR A N 1
ATOM 3953 C CA . THR A 1 484 ? -9.865 18.641 -6.914 1.00 32.72 484 THR A CA 1
ATOM 3954 C C . THR A 1 484 ? -10.621 19.346 -8.047 1.00 32.72 484 THR A C 1
ATOM 3956 O O . THR A 1 484 ? -10.061 19.740 -9.065 1.00 32.72 484 THR A O 1
ATOM 3959 N N . HIS A 1 485 ? -11.915 19.551 -7.797 1.00 35.56 485 HIS A N 1
ATOM 3960 C CA . HIS A 1 485 ? -12.846 20.412 -8.523 1.00 35.56 485 HIS A CA 1
ATOM 3961 C C . HIS A 1 485 ? -12.468 21.906 -8.511 1.00 35.56 485 HIS A C 1
ATOM 3963 O O . HIS A 1 485 ? -12.024 22.416 -7.485 1.00 35.56 485 HIS A O 1
ATOM 3969 N N . HIS A 1 486 ? -12.855 22.626 -9.571 1.00 28.91 486 HIS A N 1
ATOM 3970 C CA . HIS A 1 486 ? -13.601 23.887 -9.444 1.00 28.91 486 HIS A CA 1
ATOM 3971 C C . HIS A 1 486 ? -14.691 23.986 -10.541 1.00 28.91 486 HIS A C 1
ATOM 3973 O O . HIS A 1 486 ? -14.566 23.327 -11.575 1.00 28.91 486 HIS A O 1
ATOM 3979 N N . PRO A 1 487 ? -15.791 24.729 -10.299 1.00 38.66 487 PRO A N 1
ATOM 3980 C CA . PRO A 1 487 ? -17.002 24.720 -11.111 1.00 38.66 487 PRO A CA 1
ATOM 3981 C C . PRO A 1 487 ? -16.987 25.814 -12.187 1.00 38.66 487 PRO A C 1
ATOM 3983 O O . PRO A 1 487 ? -16.535 26.931 -11.941 1.00 38.66 487 PRO A O 1
ATOM 3986 N N . ASN A 1 488 ? -17.571 25.519 -13.350 1.00 26.88 488 ASN A N 1
ATOM 3987 C CA . ASN A 1 488 ? -17.957 26.549 -14.308 1.00 26.88 488 ASN A CA 1
ATOM 3988 C C . ASN A 1 488 ? -19.228 27.249 -13.825 1.00 26.88 488 ASN A C 1
ATOM 3990 O O . ASN A 1 488 ? -20.262 26.613 -13.607 1.00 26.88 488 ASN A O 1
ATOM 3994 N N . HIS A 1 489 ? -19.126 28.569 -13.685 1.00 29.17 489 HIS A N 1
ATOM 3995 C CA . HIS A 1 489 ? -20.265 29.466 -13.600 1.00 29.17 489 HIS A CA 1
ATOM 3996 C C . HIS A 1 489 ? -21.043 29.466 -14.920 1.00 29.17 489 HIS A C 1
ATOM 3998 O O . HIS A 1 489 ? -20.481 29.482 -16.013 1.00 29.17 489 HIS A O 1
ATOM 4004 N N . SER A 1 490 ? -22.360 29.467 -14.764 1.00 28.48 490 SER A N 1
ATOM 4005 C CA . SER A 1 490 ? -23.383 29.740 -15.763 1.00 28.48 490 SER A CA 1
ATOM 4006 C C . SER A 1 490 ? -23.225 31.126 -16.394 1.00 28.48 490 SER A C 1
ATOM 4008 O O . SER A 1 490 ? -23.135 32.118 -15.671 1.00 28.48 490 SER A O 1
ATOM 4010 N N . LEU A 1 491 ? -23.348 31.207 -17.716 1.00 26.88 491 LEU A N 1
ATOM 4011 C CA . LEU A 1 491 ? -23.941 32.365 -18.382 1.00 26.88 491 LEU A CA 1
ATOM 4012 C C . LEU A 1 491 ? -25.084 31.845 -19.249 1.00 26.88 491 LEU A C 1
ATOM 4014 O O . LEU A 1 491 ? -24.877 31.210 -20.282 1.00 26.88 491 LEU A O 1
ATOM 4018 N N . GLU A 1 492 ? -26.297 32.052 -18.742 1.00 27.11 492 GLU A N 1
ATOM 4019 C CA . GLU A 1 492 ? -27.538 31.869 -19.476 1.00 27.11 492 GLU A CA 1
ATOM 4020 C C . GLU A 1 492 ? -27.590 32.862 -20.637 1.00 27.11 492 GLU A C 1
ATOM 4022 O O . GLU A 1 492 ? -27.390 34.066 -20.475 1.00 27.11 492 GLU A O 1
ATOM 4027 N N . ALA A 1 493 ? -27.894 32.336 -21.820 1.00 28.47 493 ALA A N 1
ATOM 4028 C CA . ALA A 1 493 ? -28.331 33.125 -22.949 1.00 28.47 493 ALA A CA 1
ATOM 4029 C C . ALA A 1 493 ? -29.791 33.540 -22.721 1.00 28.47 493 ALA A C 1
ATOM 4031 O O . ALA A 1 493 ? -30.717 32.759 -22.931 1.00 28.47 493 ALA A O 1
ATOM 4032 N N . SER A 1 494 ? -29.993 34.793 -22.334 1.00 29.22 494 SER A N 1
ATOM 4033 C CA . SER A 1 494 ? -31.254 35.499 -22.527 1.00 29.22 494 SER A CA 1
ATOM 4034 C C . SER A 1 494 ? -30.937 36.835 -23.181 1.00 29.22 494 SER A C 1
ATOM 4036 O O . SER A 1 494 ? -30.328 37.675 -22.536 1.00 29.22 494 SER A O 1
ATOM 4038 N N . TYR A 1 495 ? -31.279 37.005 -24.457 1.00 25.66 495 TYR A N 1
ATOM 4039 C CA . TYR A 1 495 ? -31.972 38.185 -24.988 1.00 25.66 495 TYR A CA 1
ATOM 4040 C C . TYR A 1 495 ? -32.226 37.976 -26.484 1.00 25.66 495 TYR A C 1
ATOM 4042 O O . TYR A 1 495 ? -31.324 37.983 -27.318 1.00 25.66 495 TYR A O 1
ATOM 4050 N N . LEU A 1 496 ? -33.502 37.766 -26.803 1.00 30.05 496 LEU A N 1
ATOM 4051 C CA . LEU A 1 496 ? -34.056 37.913 -28.137 1.00 30.05 496 LEU A CA 1
ATOM 4052 C C . LEU A 1 496 ? -34.207 39.407 -28.465 1.00 30.05 496 LEU A C 1
ATOM 4054 O O . LEU A 1 496 ? -34.670 40.194 -27.641 1.00 30.05 496 LEU A O 1
ATOM 4058 N N . THR A 1 497 ? -34.000 39.695 -29.750 1.00 30.52 497 THR A N 1
ATOM 4059 C CA . THR A 1 497 ? -34.663 40.705 -30.599 1.00 30.52 497 THR A CA 1
ATOM 4060 C C . THR A 1 497 ? -34.203 42.171 -30.653 1.00 30.52 497 THR A C 1
ATOM 4062 O O . THR A 1 497 ? -34.242 42.901 -29.671 1.00 30.52 497 THR A O 1
ATOM 4065 N N . LYS A 1 498 ? -34.045 42.583 -31.932 1.00 29.30 498 LYS A N 1
ATOM 4066 C CA . LYS A 1 498 ? -34.028 43.925 -32.561 1.00 29.30 498 LYS A CA 1
ATOM 4067 C C . LYS A 1 498 ? -32.665 44.632 -32.487 1.00 29.30 498 LYS A C 1
ATOM 4069 O O . LYS A 1 498 ? -32.126 44.808 -31.413 1.00 29.30 498 LYS A O 1
ATOM 4074 N N . THR A 1 499 ? -32.037 45.023 -33.595 1.00 30.41 499 THR A N 1
ATOM 4075 C CA . THR A 1 499 ? -32.595 45.729 -34.760 1.00 30.41 499 THR A CA 1
ATOM 4076 C C . THR A 1 499 ? -31.821 45.462 -36.056 1.00 30.41 499 THR A C 1
ATOM 4078 O O . THR A 1 499 ? -30.598 45.409 -36.081 1.00 30.41 499 THR A O 1
ATOM 4081 N N . SER A 1 500 ? -32.590 45.383 -37.138 1.00 31.95 500 SER A N 1
ATOM 4082 C CA . SER A 1 500 ? -32.247 45.775 -38.507 1.00 31.95 500 SER A CA 1
ATOM 4083 C C . SER A 1 500 ? -31.418 47.065 -38.607 1.00 31.95 500 SER A C 1
ATOM 4085 O O . SER A 1 500 ? -31.795 48.038 -37.957 1.00 31.95 500 SER A O 1
ATOM 4087 N N . GLN A 1 501 ? -30.424 47.113 -39.502 1.00 33.69 501 GLN A N 1
ATOM 4088 C CA . GLN A 1 501 ? 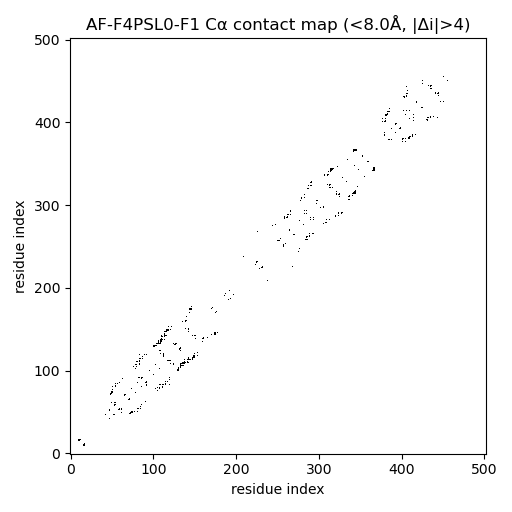-30.300 48.058 -40.634 1.00 33.69 501 GLN A CA 1
ATOM 4089 C C . GLN A 1 501 ? -28.853 48.137 -41.158 1.00 33.69 501 GLN A C 1
ATOM 4091 O O . GLN A 1 501 ? -27.920 48.248 -40.367 1.00 33.69 501 GLN A O 1
ATOM 4096 N N . CYS A 1 502 ? -28.770 48.170 -42.497 1.00 37.53 502 CYS A N 1
ATOM 4097 C CA . CYS A 1 502 ? -27.618 48.278 -43.407 1.00 37.53 502 CYS A CA 1
ATOM 4098 C C . CYS A 1 502 ? -26.803 47.006 -43.654 1.00 37.53 502 CYS A C 1
ATOM 4100 O O . CYS A 1 502 ? -26.032 46.585 -42.767 1.00 37.53 502 CYS A O 1
#

Nearest PDB structures (foldseek):
  8w9z-assembly1_D  TM=2.084E-01  e=1.078E+00  Nicotiana tabacum
  8hmc-assembly1_C  TM=1.521E-01  e=4.310E-01  Tetrahymena thermophila
  8qma-assembly1_E  TM=2.126E-01  e=5.033E+00  Sinapis alba

Radius of gyration: 32.91 Å; Cα contacts (8 Å, |Δi|>4): 376; chains: 1; bounding box: 96×75×71 Å

Solvent-accessible surface area (backbone atoms only — not comparable to full-atom values): 29755 Å² total; per-residue (Å²): 138,78,68,61,67,59,54,53,51,53,39,62,70,33,66,65,55,36,50,51,51,53,52,49,52,55,50,61,70,68,58,54,81,91,66,78,80,66,75,84,73,84,71,53,81,80,69,67,40,41,47,46,60,32,51,78,72,67,34,56,69,58,54,54,52,36,54,77,69,70,49,86,59,53,78,50,75,68,24,52,39,43,44,41,42,64,55,81,53,67,68,61,41,50,54,54,43,69,78,43,35,79,66,62,68,57,58,56,39,42,20,30,13,25,43,52,44,44,46,70,61,32,50,56,48,71,67,30,62,70,73,40,67,53,52,62,69,59,20,64,59,31,12,28,58,61,47,23,65,80,30,50,62,56,43,48,74,71,69,54,72,84,66,84,83,60,66,66,84,80,42,80,46,71,41,24,55,54,40,50,52,53,49,53,52,59,50,65,75,42,93,58,82,54,67,65,57,51,52,55,50,49,52,49,47,53,50,50,54,51,51,50,52,52,51,52,49,46,70,75,41,77,82,60,60,65,93,76,35,69,67,53,49,51,53,49,47,69,71,54,70,68,86,67,95,63,69,86,71,58,64,64,74,73,45,98,53,48,54,62,55,54,40,57,47,54,75,43,90,42,64,81,69,51,82,78,70,58,65,68,58,51,60,62,61,57,43,63,91,36,38,64,60,47,50,57,47,50,47,72,77,37,64,74,78,45,55,61,53,50,53,54,37,40,40,54,39,86,56,88,49,30,46,66,44,50,50,54,49,45,74,75,67,59,84,81,74,71,94,79,78,74,62,42,40,61,69,46,49,57,48,43,54,73,74,37,90,84,54,68,85,67,90,75,68,72,62,55,56,60,58,58,52,50,51,48,39,51,48,33,14,56,67,42,38,62,68,57,39,67,74,70,44,83,47,72,65,59,42,49,52,25,51,37,44,22,38,58,50,30,49,63,68,45,49,52,53,51,39,72,76,40,60,71,56,82,73,71,45,75,72,38,53,54,39,14,58,78,60,66,36,60,74,53,50,53,49,52,51,50,48,54,73,73,65,53,66,93,85,54,61,70,65,61,59,44,51,56,49,46,55,52,51,54,57,54,64,74,72,74,78,86,87,82,89,84,82,85,81,87,79,82,92,80,84,86,85,86,80,92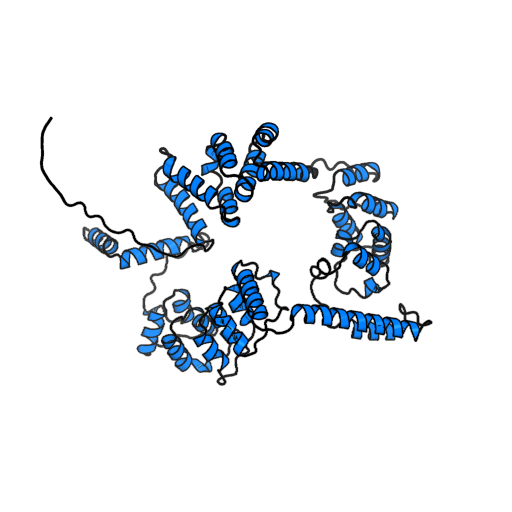,82,135

Secondary structure (DSSP, 8-state):
--SHHHHHHHHHH-HHHHHHHHHHHHHHHHS-GGGTT-------GGG--BHHHHHHTT-HHHHHHHHHTT---B--HHHHHHHHHH---HHHHHHHHHHHGGG---TTHHHHHHHHT-HHHHHHHHT--SS-PPP-TTHHHHHHHTT-GGGHHHHHHTTPPP-TTS-GGGG-SHHHHHHHHHHHHHHHHS----HHHHHHHHHHHHHHHHHHHHHHHHHH-TT--TTT-HHHHHHHHHHH-SS----TTSGGGTSSSHHHHHHHHHTSGGGGT-TT--HHHHHHH--HHHHHHHHHHHHHH-TTTHHHHHHHHHHT--STTHHHHHHHHHHTT-----S---S--HHHHHHHHHHSTT----TT---TTHHHHHHHHHHHHHHT-HHHHHHH--SHHHHHHHHHHHHHHS-HHHHHHHHHH-TTHHHH-HHHHHHHHHTT-HHHHHHHHHHHHHS--TTS-HHHHHHHHHHHHHHHHHTT------PPPP------------